Protein AF-A0A2P2GPZ9-F1 (afdb_monomer)

Organism: Streptomyces showdoensis (NCBI:txid68268)

Secondary structure (DSSP, 8-state):
-BHHHHHHHHHHTHHHHHHHHHHHHHHHHHHHHHSPPEEEEEEEEEEE--HHHHSSTTTTT-SSS---HHHHHHHHHHHHHHHSHHHHHHHHHTT--SEEEEEEPTT-SSSEEEEEEEES-HHHHHHHHHHHHHHHHHHHHHHHHHTT--GGG--EEEEEE--PPPEEETHHHHHHHHHHHHHHHHHHHHHHHHHHHHHHHHHHHTTPPPPP-PPPPTT--HHHHHHHSBP-HHHHHHHHHHHHHHS-TTEE-TTTGGGG-HHHHHHHHHHHHHHHHHHTT---PPTT-HHHHHHHHHHHHHHHHHHHHHHHS---HHHHHHHHHHHHHHHHHHHHHHIIIII---HHHHHHHHHHHHHHHHHHHHHHHHHHHHS--HHHH---TT-EE-S------EETTEEPP-TTSSSHHHHHHHHHHHHHHHHHHHS-GGGTTS-HHHHHHHHHHHHHHHHHT--HHHHHHHHHHHHHHGGGS-HHHHHHHHHHHHHHHHHHHHHSTTHHHHHHHHHHHHHTT--HHHHHHHTHHHHHHHHHHHSTTTTT-TT---TTTS---S-HHHHHHHHHHHHHHHHHHHHHHHHHHHHHHHHHH-SSHHHHHHHHHHHHHHHHHHHHTTTS-GGGSHHHHHHHHHHHHHHHHHHHHHHHHHHHHHHT-SPPPP-PPP-------

Nearest PDB structures (foldseek):
  8tsw-assembly1_L  TM=5.662E-01  e=4.180E-03  Caldimonas thermodepolymerans
  8tun-assembly1_F  TM=5.081E-01  e=3.834E-03  Caldimonas thermodepolymerans
  3b8p-assembly5_D  TM=4.909E-01  e=4.489E-02  Salmonella enterica subsp. enterica serovar Typhimurium str. LT2
  3b8p-assembly4_C  TM=4.866E-01  e=7.868E-02  Salmonella enterica subsp. enterica serovar Typhimurium str. LT2
  3b8p-assembly6_E  TM=4.750E-01  e=1.787E-01  Salmonella enterica subsp. enterica serovar Typhimurium str. LT2

Mean predicted aligned error: 11.03 Å

Foldseek 3Di:
DFLVVLVVLCVVVVVLQVVLLVVLLVVLVVLLVPPFWKWKKKWKKAWWWFQVVQCDPPNVSPRVVDQDPVLLVLLVVLQCVCVDPVVVVVLVVVVLDFDKHKDADPPDPGSMIMIMGMDRDQVSRLVSNQVSVVVSQVVQVVVCVVVVPDPRGRTHMDTPGRIDRIDTDCLVSVLVSVVSSVVSNLCSSLVSLLVVLVVVVVCVVVVHDDDDDDDDDPPDDPVVVNRPDDDALLVLLLVLLCQLLVAQLQWAFSNLFSLGRPSLVSLLVLVSSVSSCVSVVNFFFFFQLCVLLVLLVLLLVLQVVLLVVLVVDPADPLLNSQLVSLNSLSSSLSSLLCSQGGRHHDPVSLVVSLVSNLVSLLVLLVQQVVCFVVVHEPNVVDDDPNIDRSDPQDDQDDQVPTGAGDRSFSDLLLNLLSLLLSLLSLVLQLPDPVCVVDDNCVSCSSNCSSVVSLLSNLDPLNVLSNVLLLVLQLVPDDPVVNVVVVVVVVVSVVVCCVVPPCSVVSSVCVVVCLVVVNDPVNVVQVVCVVVLVVQCVVPAAQANHRSSCDCVVHRFNQAQLSNQCRHGHPSSSVSVCVLLVLQLVLLVLQLVLDPDVSSVSVSSSSNSSSVSSVVSNGRGNQCSTSSSVSVNSNSSSSSSNSSSVSVVVSVVVVVVPPDPDPPDPDPPDPDDD

Solvent-accessible surface area (backbone atoms only — not comparable to full-atom values): 34594 Å² total; per-residue (Å²): 90,19,61,49,53,53,54,48,52,48,62,74,30,38,90,44,32,50,57,36,33,50,51,15,49,51,52,20,51,51,42,60,75,66,49,70,57,37,25,39,15,44,28,28,38,32,59,26,47,11,73,59,72,13,39,50,82,94,28,66,51,38,33,80,77,48,68,54,76,67,47,41,56,52,44,53,52,51,38,52,53,65,68,30,73,65,44,50,53,53,39,39,77,72,68,39,76,57,55,69,47,63,43,71,35,85,94,54,95,56,38,34,34,30,41,36,18,40,26,72,48,54,69,58,23,35,51,37,32,44,53,53,56,54,46,54,52,50,49,54,47,52,60,38,57,76,68,65,59,59,81,61,63,44,71,36,74,44,76,77,39,67,64,34,80,50,42,82,47,57,62,65,46,53,37,56,25,48,50,46,29,53,50,25,42,49,49,18,52,53,49,34,38,53,51,50,34,51,52,52,51,56,33,56,77,68,71,49,79,77,82,83,76,81,75,83,68,88,86,64,53,76,68,53,54,60,33,61,41,66,62,48,40,50,56,51,54,48,51,28,47,51,40,35,58,73,36,45,44,29,40,9,34,77,77,46,34,70,46,29,19,67,26,40,53,46,29,43,52,46,36,52,52,48,50,50,21,39,49,66,70,74,50,69,61,43,72,72,19,56,66,50,57,55,50,50,48,52,47,50,50,52,42,51,53,4,45,55,52,30,66,80,43,98,60,54,72,67,34,52,57,28,30,56,34,32,54,53,43,50,49,27,46,51,21,36,29,44,37,34,16,38,43,42,81,48,71,69,53,51,50,52,43,54,54,49,50,41,53,54,51,23,50,40,25,47,45,22,48,50,17,44,76,68,70,46,62,68,43,80,75,66,79,56,91,83,49,38,73,46,48,84,84,74,70,92,53,67,59,88,98,40,53,45,23,26,29,38,40,71,37,41,64,46,36,27,50,46,32,39,44,44,33,38,50,25,49,32,59,47,66,28,69,94,51,64,89,52,60,68,65,74,40,43,45,39,34,50,31,22,57,58,37,28,68,62,36,75,40,72,58,15,51,53,23,48,50,46,43,47,70,57,51,44,79,75,44,58,68,72,60,28,54,52,51,50,52,48,52,54,49,48,54,55,48,44,55,68,78,39,73,61,50,63,58,53,54,51,50,59,50,53,30,52,76,65,71,70,32,71,73,54,49,64,47,59,70,46,48,64,59,46,48,56,50,23,74,75,29,46,56,38,18,58,8,38,55,33,77,39,52,94,82,66,54,82,64,52,15,29,56,60,46,32,26,38,14,24,1,56,55,34,38,51,46,54,48,51,49,36,50,49,25,29,48,30,8,52,47,26,31,72,67,40,88,48,70,55,47,27,38,43,12,47,17,38,23,34,22,28,47,29,50,56,58,43,22,65,64,26,44,47,73,81,36,58,46,41,34,51,50,49,36,32,50,42,11,40,33,27,27,50,34,10,50,52,50,51,53,54,50,52,55,61,71,66,52,81,77,79,74,80,79,72,79,76,91,76,77,89,74,89,133

Radius of gyration: 30.05 Å; Cα contacts (8 Å, |Δi|>4): 989; chains: 1; bounding box: 81×77×113 Å

pLDDT: mean 85.55, std 11.73, range [44.5, 98.44]

Structure (mmCIF, N/CA/C/O backbone):
data_AF-A0A2P2GPZ9-F1
#
_entry.id   AF-A0A2P2GPZ9-F1
#
loop_
_atom_site.group_PDB
_atom_site.id
_atom_site.type_symbol
_atom_site.label_atom_id
_atom_site.label_alt_id
_atom_site.label_comp_id
_atom_site.label_asym_id
_atom_site.label_entity_id
_atom_site.label_seq_id
_atom_site.pdbx_PDB_ins_code
_atom_site.Cartn_x
_atom_site.Cartn_y
_atom_site.Cartn_z
_atom_site.occupancy
_atom_site.B_iso_or_equiv
_atom_site.auth_seq_id
_atom_site.auth_comp_id
_atom_site.auth_asym_id
_atom_site.auth_atom_id
_atom_site.pdbx_PDB_model_num
ATOM 1 N N . MET A 1 1 ? -17.329 17.765 7.368 1.00 79.94 1 MET A N 1
ATOM 2 C CA . MET A 1 1 ? -18.158 18.632 6.492 1.00 79.94 1 MET A CA 1
ATOM 3 C C . MET A 1 1 ? -18.972 17.759 5.554 1.00 79.94 1 MET A C 1
ATOM 5 O O . MET A 1 1 ? -18.563 16.626 5.297 1.00 79.94 1 MET A O 1
ATOM 9 N N . SER A 1 2 ? -20.117 18.244 5.079 1.00 83.81 2 SER A N 1
ATOM 10 C CA . SER A 1 2 ? -20.854 17.603 3.981 1.00 83.81 2 SER A CA 1
ATOM 11 C C . SER A 1 2 ? -20.271 17.994 2.619 1.00 83.81 2 SER A C 1
ATOM 13 O O . SER A 1 2 ? -19.522 18.967 2.509 1.00 83.81 2 SER A O 1
ATOM 15 N N . ILE A 1 3 ? -20.614 17.246 1.569 1.00 82.50 3 ILE A N 1
ATOM 16 C CA . ILE A 1 3 ? -20.153 17.541 0.202 1.00 82.50 3 ILE A CA 1
ATOM 17 C C . ILE A 1 3 ? -20.676 18.913 -0.247 1.00 82.50 3 ILE A C 1
ATOM 19 O O . ILE A 1 3 ? -19.929 19.719 -0.797 1.00 82.50 3 ILE A O 1
ATOM 23 N N . ALA A 1 4 ? -21.939 19.224 0.059 1.00 80.44 4 ALA A N 1
ATOM 24 C CA . ALA A 1 4 ? -22.546 20.513 -0.263 1.00 80.44 4 ALA A CA 1
ATOM 25 C C . ALA A 1 4 ? -21.818 21.698 0.398 1.00 80.44 4 ALA A C 1
ATOM 27 O O . ALA A 1 4 ? -21.742 22.782 -0.177 1.00 80.44 4 ALA A O 1
ATOM 28 N N . GLU A 1 5 ? -21.272 21.507 1.600 1.00 81.81 5 GLU A N 1
ATOM 29 C CA . GLU A 1 5 ? -20.492 22.540 2.285 1.00 81.81 5 GLU A CA 1
ATOM 30 C C . GLU A 1 5 ? -19.135 22.773 1.635 1.00 81.81 5 GLU A C 1
ATOM 32 O O . GLU A 1 5 ? -18.725 23.924 1.519 1.00 81.81 5 GLU A O 1
ATOM 37 N N . ILE A 1 6 ? -18.468 21.709 1.180 1.00 83.88 6 ILE A N 1
ATOM 38 C CA . ILE A 1 6 ? -17.206 21.822 0.441 1.00 83.88 6 ILE A CA 1
ATOM 39 C C . ILE A 1 6 ? -17.428 22.658 -0.819 1.00 83.88 6 ILE A C 1
ATOM 41 O O . ILE A 1 6 ? -16.757 23.671 -1.003 1.00 83.88 6 ILE A O 1
ATOM 45 N N . PHE A 1 7 ? -18.436 22.316 -1.626 1.00 84.94 7 PHE A N 1
ATOM 46 C CA . PHE A 1 7 ? -18.780 23.100 -2.815 1.00 84.94 7 PHE A CA 1
ATOM 47 C C . PHE A 1 7 ? -19.142 24.548 -2.489 1.00 84.94 7 PHE A C 1
ATOM 49 O O . PHE A 1 7 ? -18.764 25.452 -3.228 1.00 84.94 7 PHE A O 1
ATOM 56 N N . ARG A 1 8 ? -19.830 24.799 -1.370 1.00 85.50 8 ARG A N 1
ATOM 57 C CA . ARG A 1 8 ? -20.157 26.163 -0.939 1.00 85.50 8 ARG A CA 1
ATOM 58 C C . ARG A 1 8 ? -18.909 26.976 -0.592 1.00 85.50 8 ARG A C 1
ATOM 60 O O . ARG A 1 8 ? -18.861 28.152 -0.939 1.00 85.50 8 ARG A O 1
ATOM 67 N N . VAL A 1 9 ? -17.921 26.379 0.078 1.00 83.94 9 VAL A N 1
ATOM 68 C CA . VAL A 1 9 ? -16.641 27.049 0.367 1.00 83.94 9 VAL A CA 1
ATOM 69 C C . VAL A 1 9 ? -15.903 27.354 -0.933 1.00 83.94 9 VAL A C 1
ATOM 71 O O . VAL A 1 9 ? -15.498 28.495 -1.138 1.00 83.94 9 VAL A O 1
ATOM 74 N N . LEU A 1 10 ? -15.808 26.378 -1.840 1.00 87.12 10 LEU A N 1
ATOM 75 C CA . LEU A 1 10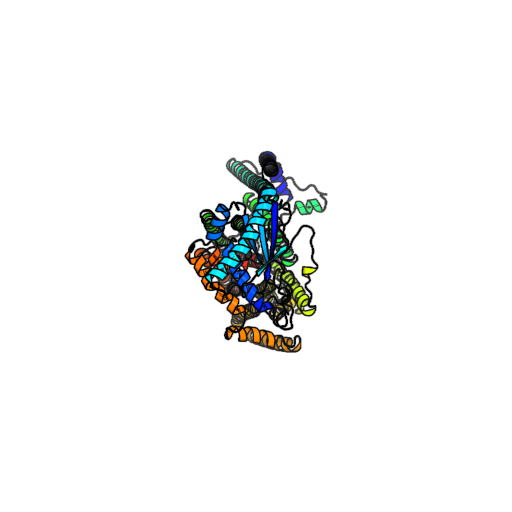 ? -15.159 26.562 -3.141 1.00 87.12 10 LEU A CA 1
ATOM 76 C C . LEU A 1 10 ? -15.842 27.662 -3.972 1.00 87.12 10 LEU A C 1
ATOM 78 O O . LEU A 1 10 ? -15.166 28.544 -4.492 1.00 87.12 10 LEU A O 1
ATOM 82 N N . ALA A 1 11 ? -17.178 27.682 -4.021 1.00 87.56 11 ALA A N 1
ATOM 83 C CA . ALA A 1 11 ? -17.945 28.732 -4.696 1.00 87.56 11 ALA A CA 1
ATOM 84 C C . ALA A 1 11 ? -17.799 30.104 -4.011 1.00 87.56 11 ALA A C 1
ATOM 86 O O . ALA A 1 11 ? -17.713 31.135 -4.674 1.00 87.56 11 ALA A O 1
ATOM 87 N N . GLY A 1 12 ? -17.723 30.136 -2.677 1.00 84.50 12 GLY A N 1
ATOM 88 C CA . GLY A 1 12 ? -17.493 31.362 -1.907 1.00 84.50 12 GLY A CA 1
ATOM 89 C C . GLY A 1 12 ? -16.088 31.948 -2.077 1.00 84.50 12 GLY A C 1
ATOM 90 O O . GLY A 1 12 ? -15.888 33.136 -1.819 1.00 84.50 12 GLY A O 1
ATOM 91 N N . ARG A 1 13 ? -15.126 31.134 -2.525 1.00 90.69 13 ARG A N 1
ATOM 92 C CA . ARG A 1 13 ? -13.726 31.498 -2.793 1.00 90.69 13 ARG A CA 1
ATOM 93 C C . ARG A 1 13 ? -13.371 31.340 -4.275 1.00 90.69 13 ARG A C 1
ATOM 95 O O . ARG A 1 13 ? -12.235 31.014 -4.616 1.00 90.69 13 ARG A O 1
ATOM 102 N N . TRP A 1 14 ? -14.335 31.613 -5.161 1.00 89.38 14 TRP A N 1
ATOM 103 C CA . TRP A 1 14 ? -14.167 31.489 -6.614 1.00 89.38 14 TRP A CA 1
ATOM 104 C C . TRP A 1 14 ? -12.960 32.275 -7.148 1.00 89.38 14 TRP A C 1
ATOM 106 O O . TRP A 1 14 ? -12.280 31.797 -8.046 1.00 89.38 14 TRP A O 1
ATOM 116 N N . TYR A 1 15 ? -12.648 33.427 -6.545 1.00 90.62 15 TYR A N 1
ATOM 117 C CA . TYR A 1 15 ? -11.521 34.292 -6.909 1.00 90.62 15 TYR A CA 1
ATOM 118 C C . TYR A 1 15 ? -10.138 33.660 -6.658 1.00 90.62 15 TYR A C 1
ATOM 120 O O . TYR A 1 15 ? -9.134 34.200 -7.103 1.00 90.62 15 TYR A O 1
ATOM 128 N N . VAL A 1 16 ? -10.068 32.527 -5.952 1.00 90.69 16 VAL A N 1
ATOM 129 C CA . VAL A 1 16 ? -8.852 31.706 -5.805 1.00 90.69 16 VAL A CA 1
ATOM 130 C C . VAL A 1 16 ? -8.989 30.436 -6.633 1.00 90.69 16 VAL A C 1
ATOM 132 O O . VAL A 1 16 ? -8.097 30.106 -7.412 1.00 90.69 16 VAL A O 1
ATOM 135 N N . MET A 1 17 ? -10.126 29.746 -6.501 1.00 90.44 17 MET A N 1
ATOM 136 C CA . MET A 1 17 ? -10.357 28.462 -7.160 1.00 90.44 17 MET A CA 1
ATOM 137 C C . MET A 1 17 ? -10.317 28.572 -8.690 1.00 90.44 17 MET A C 1
ATOM 139 O O . MET A 1 17 ? -9.632 27.786 -9.343 1.00 90.44 17 MET A O 1
ATOM 143 N N . VAL A 1 18 ? -11.035 29.540 -9.271 1.00 90.75 18 VAL A N 1
ATOM 144 C CA . VAL A 1 18 ? -11.176 29.682 -10.728 1.00 90.75 18 VAL A CA 1
ATOM 145 C C . VAL A 1 18 ? -9.866 30.140 -11.379 1.00 90.75 18 VAL A C 1
ATOM 147 O O . VAL A 1 18 ? -9.428 29.445 -12.294 1.00 90.75 18 VAL A O 1
ATOM 150 N N . PRO A 1 19 ? -9.177 31.208 -10.916 1.00 92.50 19 PRO A N 1
ATOM 151 C CA . PRO A 1 19 ? -7.933 31.646 -11.552 1.00 92.50 19 PRO A CA 1
ATOM 152 C C . PRO A 1 19 ? -6.813 30.607 -11.489 1.00 92.50 19 PRO A C 1
ATOM 154 O O . PRO A 1 19 ? -6.163 30.372 -12.501 1.00 92.50 19 PRO A O 1
ATOM 157 N N . LEU A 1 20 ? -6.610 29.934 -10.348 1.00 90.44 20 LEU A N 1
ATOM 158 C CA . LEU A 1 20 ? -5.578 28.894 -10.234 1.00 90.44 20 LEU A CA 1
ATOM 159 C C . LEU A 1 20 ? -5.906 27.662 -11.078 1.00 90.44 20 LEU A C 1
ATOM 161 O O . LEU A 1 20 ? -5.013 27.097 -11.707 1.00 90.44 20 LEU A O 1
ATOM 165 N N . THR A 1 21 ? -7.181 27.265 -11.136 1.00 90.44 21 THR A N 1
ATOM 166 C CA . THR A 1 21 ? -7.606 26.160 -12.006 1.00 90.44 21 THR A CA 1
ATOM 167 C C . THR A 1 21 ? -7.389 26.522 -13.474 1.00 90.44 21 THR A C 1
ATOM 169 O O . THR A 1 21 ? -6.788 25.737 -14.203 1.00 90.44 21 THR A O 1
ATOM 172 N N . LEU A 1 22 ? -7.791 27.721 -13.908 1.00 93.12 22 LEU A N 1
ATOM 173 C CA . LEU A 1 22 ? -7.556 28.197 -15.274 1.00 93.12 22 LEU A CA 1
ATOM 174 C C . LEU A 1 22 ? -6.064 28.277 -15.602 1.00 93.12 22 LEU A C 1
ATOM 176 O O . LEU A 1 22 ? -5.653 27.767 -16.638 1.00 93.12 22 LEU A O 1
ATOM 180 N N . LEU A 1 23 ? -5.246 28.834 -14.708 1.00 93.12 23 LEU A N 1
ATOM 181 C CA . LEU A 1 23 ? -3.795 28.898 -14.881 1.00 93.12 23 LEU A CA 1
ATOM 182 C C . LEU A 1 23 ? -3.183 27.499 -15.005 1.00 93.12 23 LEU A C 1
ATOM 184 O O . LEU A 1 23 ? -2.330 27.281 -15.857 1.00 93.12 23 LEU A O 1
ATOM 188 N N . SER A 1 24 ? -3.662 26.530 -14.221 1.00 90.62 24 SER A N 1
ATOM 189 C CA . SER A 1 24 ? -3.206 25.140 -14.315 1.00 90.62 24 SER A CA 1
ATOM 190 C C . SER A 1 24 ? -3.613 24.457 -15.622 1.00 90.62 24 SER A C 1
ATOM 192 O O . SER A 1 24 ? -2.818 23.716 -16.193 1.00 90.62 24 SER A O 1
ATOM 194 N N . LEU A 1 25 ? -4.818 24.738 -16.131 1.00 91.38 25 LEU A N 1
ATOM 195 C CA . LEU A 1 25 ? -5.294 24.222 -17.415 1.00 91.38 25 LEU A CA 1
ATOM 196 C C . LEU A 1 25 ? -4.535 24.855 -18.584 1.00 91.38 25 LEU A C 1
ATOM 198 O O . LEU A 1 25 ? -4.160 24.141 -19.510 1.00 91.38 25 LEU A O 1
ATOM 202 N N . LEU A 1 26 ? -4.255 26.160 -18.523 1.00 93.31 26 LEU A N 1
ATOM 203 C CA . LEU A 1 26 ? -3.437 26.865 -19.511 1.00 93.31 26 LEU A CA 1
ATOM 204 C C . LEU A 1 26 ? -1.993 26.356 -19.501 1.00 93.31 26 LEU A C 1
ATOM 206 O O . LEU A 1 26 ? -1.458 26.044 -20.560 1.00 93.31 26 LEU A O 1
ATOM 210 N N . ALA A 1 27 ? -1.387 26.194 -18.322 1.00 89.75 27 ALA A N 1
ATOM 211 C CA . ALA A 1 27 ? -0.055 25.609 -18.181 1.00 89.75 27 ALA A CA 1
ATOM 212 C C . ALA A 1 27 ? -0.015 24.160 -18.694 1.00 89.75 27 ALA A C 1
ATOM 214 O O . ALA A 1 27 ? 0.921 23.777 -19.391 1.00 89.75 27 ALA A O 1
ATOM 215 N N . GLY A 1 28 ? -1.052 23.365 -18.408 1.00 87.56 28 GLY A N 1
ATOM 216 C CA . GLY A 1 28 ? -1.212 22.015 -18.945 1.00 87.56 28 GLY A CA 1
ATOM 217 C C . GLY A 1 28 ? -1.354 21.995 -20.470 1.00 87.56 28 GLY A C 1
ATOM 218 O O . GLY A 1 28 ? -0.710 21.183 -21.130 1.00 87.56 28 GLY A O 1
ATOM 219 N N . GLY A 1 29 ? -2.143 22.910 -21.040 1.00 88.75 29 GLY A N 1
ATOM 220 C CA . GLY A 1 29 ? -2.286 23.083 -22.487 1.00 88.75 29 GLY A CA 1
ATOM 221 C C . GLY A 1 29 ? -0.975 23.495 -23.157 1.00 88.75 29 GLY A C 1
ATOM 222 O O . GLY A 1 29 ? -0.582 22.896 -24.154 1.00 88.75 29 GLY A O 1
ATOM 223 N N . TYR A 1 30 ? -0.249 24.438 -22.555 1.00 90.81 30 TYR A N 1
ATOM 224 C CA . TYR A 1 30 ? 1.081 24.852 -22.999 1.00 90.81 30 TYR A CA 1
ATOM 225 C C . TYR A 1 30 ? 2.089 23.695 -22.947 1.00 90.81 30 TYR A C 1
ATOM 227 O O . TYR A 1 30 ? 2.829 23.468 -23.903 1.00 90.81 30 TYR A O 1
ATOM 235 N N . LEU A 1 31 ? 2.092 22.901 -21.872 1.00 87.00 31 LEU A N 1
ATOM 236 C CA . LEU A 1 31 ? 2.914 21.689 -21.769 1.00 87.00 31 LEU A CA 1
ATOM 237 C C . LEU A 1 31 ? 2.534 20.643 -22.814 1.00 87.00 31 LEU A C 1
ATOM 239 O O . LEU A 1 31 ? 3.406 19.972 -23.352 1.00 87.00 31 LEU A O 1
ATOM 243 N N . TYR A 1 32 ? 1.251 20.502 -23.139 1.00 86.31 32 TYR A N 1
ATOM 244 C CA . TYR A 1 32 ? 0.811 19.558 -24.162 1.00 86.31 32 TYR A CA 1
ATOM 245 C C . TYR A 1 32 ? 1.361 19.905 -25.552 1.00 86.31 32 TYR A C 1
ATOM 247 O O . TYR A 1 32 ? 1.684 18.997 -26.320 1.00 86.31 32 TYR A O 1
ATOM 255 N N . THR A 1 33 ? 1.492 21.198 -25.861 1.00 86.31 33 THR A N 1
ATOM 256 C CA . THR A 1 33 ? 2.049 21.675 -27.134 1.00 86.31 33 THR A CA 1
ATOM 257 C C . THR A 1 33 ? 3.574 21.739 -27.147 1.00 86.31 33 THR A C 1
ATOM 259 O O . THR A 1 33 ? 4.162 21.633 -28.216 1.00 86.31 33 THR A O 1
ATOM 262 N N . THR A 1 34 ? 4.220 21.912 -25.990 1.00 84.62 34 THR A N 1
ATOM 263 C CA . THR A 1 34 ? 5.682 22.094 -25.896 1.00 84.62 34 THR A CA 1
ATOM 264 C C . THR A 1 34 ? 6.450 20.828 -25.547 1.00 84.62 34 THR A C 1
ATOM 266 O O . THR A 1 34 ? 7.608 20.712 -25.931 1.00 84.62 34 THR A O 1
ATOM 269 N N . VAL A 1 35 ? 5.843 19.869 -24.839 1.00 81.50 35 VAL A N 1
ATOM 270 C CA . VAL A 1 35 ? 6.500 18.599 -24.510 1.00 81.50 35 VAL A CA 1
ATOM 271 C C . VAL A 1 35 ? 6.474 17.692 -25.745 1.00 81.50 35 VAL A C 1
ATOM 273 O O . VAL A 1 35 ? 5.384 17.277 -26.167 1.00 81.50 35 VAL A O 1
ATOM 276 N N . PRO A 1 36 ? 7.644 17.347 -26.309 1.00 80.44 36 PRO A N 1
ATOM 277 C CA . PRO A 1 36 ? 7.732 16.501 -27.489 1.00 80.44 36 PRO A CA 1
ATOM 278 C C . PRO A 1 36 ? 7.218 15.088 -27.200 1.00 80.44 36 PRO A C 1
ATOM 280 O O . PRO A 1 36 ? 7.180 14.601 -26.065 1.00 80.44 36 PRO A O 1
ATOM 283 N N . VAL A 1 37 ? 6.762 14.428 -28.259 1.00 83.19 37 VAL A N 1
ATOM 284 C CA . VAL A 1 37 ? 6.280 13.050 -28.196 1.00 83.19 37 VAL A CA 1
ATOM 285 C C . VAL A 1 37 ? 7.481 12.120 -28.245 1.00 83.19 37 VAL A C 1
ATOM 287 O O . VAL A 1 37 ? 8.241 12.154 -29.203 1.00 83.19 37 VAL A O 1
ATOM 290 N N . THR A 1 38 ? 7.623 11.260 -27.241 1.00 85.31 38 THR A N 1
ATOM 291 C CA . THR A 1 38 ? 8.641 10.208 -27.260 1.00 85.31 38 THR A CA 1
ATOM 292 C C . THR A 1 38 ? 8.246 9.125 -28.264 1.00 85.31 38 THR A C 1
ATOM 294 O O . THR A 1 38 ? 7.095 8.675 -28.283 1.00 85.31 38 THR A O 1
ATOM 297 N N . TYR A 1 39 ? 9.198 8.685 -29.074 1.00 88.19 39 TYR A N 1
ATOM 298 C CA . TYR A 1 39 ? 9.087 7.547 -29.975 1.00 88.19 39 TYR A CA 1
ATOM 299 C C . TYR A 1 39 ? 9.922 6.390 -29.452 1.00 88.19 39 TYR A C 1
ATOM 301 O O . TYR A 1 39 ? 10.985 6.593 -28.875 1.00 88.19 39 TYR A O 1
ATOM 309 N N . GLU A 1 40 ? 9.426 5.176 -29.651 1.00 88.44 40 GLU A N 1
ATOM 310 C CA . GLU A 1 40 ? 10.090 3.952 -29.225 1.00 88.44 40 GLU A CA 1
ATOM 311 C C . GLU A 1 40 ? 10.259 3.009 -30.409 1.00 88.44 40 GLU A C 1
ATOM 313 O O . GLU A 1 40 ? 9.292 2.719 -31.114 1.00 88.44 40 GLU A O 1
ATOM 318 N N . SER A 1 41 ? 11.478 2.517 -30.601 1.00 91.81 41 SER A N 1
ATOM 319 C CA . SER A 1 41 ? 11.812 1.476 -31.571 1.00 91.81 41 SER A CA 1
ATOM 320 C C . SER A 1 41 ? 12.388 0.272 -30.835 1.00 91.81 41 SER A C 1
ATOM 322 O O . SER A 1 41 ? 13.127 0.421 -29.860 1.00 91.81 41 SER A O 1
ATOM 324 N N . GLN A 1 42 ? 12.025 -0.925 -31.292 1.00 91.31 42 GLN A N 1
ATOM 325 C CA . GLN A 1 42 ? 12.440 -2.189 -30.694 1.00 91.31 42 GLN A CA 1
ATOM 326 C C . GLN A 1 42 ? 13.051 -3.116 -31.743 1.00 91.31 42 GLN A C 1
ATOM 328 O O . GLN A 1 42 ? 12.686 -3.083 -32.918 1.00 91.31 42 GLN A O 1
ATOM 333 N N . SER A 1 43 ? 13.966 -3.970 -31.303 1.00 92.12 43 SER A N 1
ATOM 334 C CA . SER A 1 43 ? 14.533 -5.076 -32.075 1.00 92.12 43 SER A CA 1
ATOM 335 C C . SER A 1 43 ? 14.711 -6.293 -31.172 1.00 92.12 43 SER A C 1
ATOM 337 O O . SER A 1 43 ? 14.804 -6.151 -29.950 1.00 92.12 43 SER A O 1
ATOM 339 N N . GLN A 1 44 ? 14.749 -7.489 -31.757 1.00 90.31 44 GLN A N 1
ATOM 340 C CA . GLN A 1 44 ? 14.962 -8.723 -31.005 1.00 90.31 44 GLN A CA 1
ATOM 341 C C . GLN A 1 44 ? 16.106 -9.546 -31.576 1.00 90.31 44 GLN A C 1
ATOM 343 O O . GLN A 1 44 ? 16.196 -9.779 -32.788 1.00 90.31 44 GLN A O 1
ATOM 348 N N . LEU A 1 45 ? 16.944 -10.035 -30.671 1.00 90.38 45 LEU A N 1
ATOM 349 C CA . LEU A 1 45 ? 18.132 -10.817 -30.963 1.00 90.38 45 LEU A CA 1
ATOM 350 C C . LEU A 1 45 ? 18.062 -12.139 -30.198 1.00 90.38 45 LEU A C 1
ATOM 352 O O . LEU A 1 45 ? 17.932 -12.145 -28.981 1.00 90.38 45 LEU A O 1
ATOM 356 N N . ALA A 1 46 ? 18.139 -13.260 -30.905 1.00 88.75 46 ALA A N 1
ATOM 357 C CA . ALA A 1 46 ? 18.243 -14.584 -30.307 1.00 88.75 46 ALA A CA 1
ATOM 358 C C . ALA A 1 46 ? 19.704 -15.021 -30.245 1.00 88.75 46 ALA A C 1
ATOM 360 O O . ALA A 1 46 ? 20.449 -14.848 -31.216 1.00 88.75 46 ALA A O 1
ATOM 361 N N . LEU A 1 47 ? 20.096 -15.632 -29.130 1.00 88.25 47 LEU A N 1
ATOM 362 C CA . LEU A 1 47 ? 21.354 -16.361 -29.051 1.00 88.25 47 LEU A CA 1
ATOM 363 C C . LEU A 1 47 ? 21.163 -17.791 -29.541 1.00 88.25 47 LEU A C 1
ATOM 365 O O . LEU A 1 47 ? 20.232 -18.494 -29.157 1.00 88.25 47 LEU A O 1
ATOM 369 N N . LEU A 1 48 ? 22.077 -18.211 -30.400 1.00 87.62 48 LEU A N 1
ATOM 370 C CA . LEU A 1 48 ? 22.075 -19.485 -31.084 1.00 87.62 48 LEU A CA 1
ATOM 371 C C . LEU A 1 48 ? 23.316 -20.276 -30.708 1.00 87.62 48 LEU A C 1
ATOM 373 O O . LEU A 1 48 ? 24.419 -19.733 -30.599 1.00 87.62 48 LEU A O 1
ATOM 377 N N . ASN A 1 49 ? 23.151 -21.591 -30.615 1.00 84.94 49 ASN A N 1
ATOM 378 C CA . ASN A 1 49 ? 24.278 -22.479 -30.402 1.00 84.94 49 ASN A CA 1
ATOM 379 C C . ASN A 1 49 ? 25.305 -22.392 -31.542 1.00 84.94 49 ASN A C 1
ATOM 381 O O . ASN A 1 49 ? 24.997 -22.109 -32.715 1.00 84.94 49 ASN A O 1
ATOM 385 N N . SER A 1 50 ? 26.555 -22.660 -31.176 1.00 85.75 50 SER A N 1
ATOM 386 C CA . SER A 1 50 ? 27.663 -22.702 -32.120 1.00 85.75 50 SER A CA 1
ATOM 387 C C . SER A 1 50 ? 27.464 -23.789 -33.167 1.00 85.75 50 SER A C 1
ATOM 389 O O . SER A 1 50 ? 26.741 -24.767 -32.963 1.00 85.75 50 SER A O 1
ATOM 391 N N . SER A 1 51 ? 28.108 -23.626 -34.320 1.00 80.38 51 SER A N 1
ATOM 392 C CA . SER A 1 51 ? 27.977 -24.582 -35.421 1.00 80.38 51 SER A CA 1
ATOM 393 C C . SER A 1 51 ? 28.491 -25.976 -35.045 1.00 80.38 51 SER A C 1
ATOM 395 O O . SER A 1 51 ? 27.966 -26.961 -35.555 1.00 80.38 51 SER A O 1
ATOM 397 N N . LYS A 1 52 ? 29.471 -26.092 -34.137 1.00 82.12 52 LYS A N 1
ATOM 398 C CA . LYS A 1 52 ? 29.949 -27.390 -33.635 1.00 82.12 52 LYS A CA 1
ATOM 399 C C . LYS A 1 52 ? 29.020 -28.012 -32.592 1.00 82.12 52 LYS A C 1
ATOM 401 O O . LYS A 1 52 ? 28.805 -29.217 -32.650 1.00 82.12 52 LYS A O 1
ATOM 406 N N . VAL A 1 53 ? 28.443 -27.214 -31.691 1.00 81.38 53 VAL A N 1
ATOM 407 C CA . VAL A 1 53 ? 27.521 -27.712 -30.648 1.00 81.38 53 VAL A CA 1
ATOM 408 C C . VAL A 1 53 ? 26.160 -28.096 -31.231 1.00 81.38 53 VAL A C 1
ATOM 410 O O . VAL A 1 53 ? 25.556 -29.057 -30.774 1.00 81.38 53 VAL A O 1
ATOM 413 N N . ALA A 1 54 ? 25.700 -27.398 -32.273 1.00 78.94 54 ALA A N 1
ATOM 414 C CA . ALA A 1 54 ? 24.427 -27.692 -32.927 1.00 78.94 54 ALA A CA 1
ATOM 415 C C . ALA A 1 54 ? 24.474 -28.920 -33.855 1.00 78.94 54 ALA A C 1
ATOM 417 O O . ALA A 1 54 ? 23.429 -29.491 -34.139 1.00 78.94 54 ALA A O 1
ATOM 418 N N . LYS A 1 55 ? 25.645 -29.333 -34.362 1.00 81.62 55 LYS A N 1
ATOM 419 C CA . LYS A 1 55 ? 25.790 -30.464 -35.304 1.00 81.62 55 LYS A CA 1
ATOM 420 C C . LYS A 1 55 ? 25.268 -31.825 -34.805 1.00 81.62 55 LYS A C 1
ATOM 422 O O . LYS A 1 55 ? 24.572 -32.473 -35.585 1.00 81.62 55 LYS A O 1
ATOM 427 N N . PRO A 1 56 ? 25.592 -32.299 -33.589 1.00 76.81 56 PRO A N 1
ATOM 428 C CA . PRO A 1 56 ? 25.099 -33.590 -33.109 1.00 76.81 56 PRO A CA 1
ATOM 429 C C . PRO A 1 56 ? 23.578 -33.592 -32.856 1.00 76.81 56 PRO A C 1
ATOM 431 O O . PRO A 1 56 ? 22.933 -32.544 -32.765 1.00 76.81 56 PRO A O 1
ATOM 434 N N . ALA A 1 57 ? 22.995 -34.791 -32.763 1.00 69.06 57 ALA A N 1
ATOM 435 C CA . ALA A 1 57 ? 21.605 -34.981 -32.346 1.00 69.06 57 ALA A CA 1
ATOM 436 C C . ALA A 1 57 ? 21.393 -34.441 -30.912 1.00 69.06 57 ALA A C 1
ATOM 438 O O . ALA A 1 57 ? 22.304 -34.564 -30.089 1.00 69.06 57 ALA A O 1
ATOM 439 N N . PRO A 1 58 ? 20.225 -33.854 -30.588 1.00 68.12 58 PRO A N 1
ATOM 440 C CA . PRO A 1 58 ? 18.990 -33.823 -31.383 1.00 68.12 58 PRO A CA 1
ATOM 441 C C . PRO A 1 58 ? 18.870 -32.638 -32.356 1.00 68.12 58 PRO A C 1
ATOM 443 O O . PRO A 1 58 ? 17.905 -32.570 -33.109 1.00 68.12 58 PRO A O 1
ATOM 446 N N . SER A 1 59 ? 19.817 -31.697 -32.360 1.00 71.31 59 SER A N 1
ATOM 447 C CA . SER A 1 59 ? 19.752 -30.500 -33.207 1.00 71.31 59 SER A CA 1
ATOM 448 C C . SER A 1 59 ? 20.086 -30.754 -34.678 1.00 71.31 59 SER A C 1
ATOM 450 O O . SER A 1 59 ? 19.602 -30.007 -35.520 1.00 71.31 59 SER A O 1
ATOM 452 N N . TYR A 1 60 ? 20.893 -31.769 -35.018 1.00 79.88 60 TYR A N 1
ATOM 453 C CA . TYR A 1 60 ? 21.271 -32.105 -36.409 1.00 79.88 60 TYR A CA 1
ATOM 45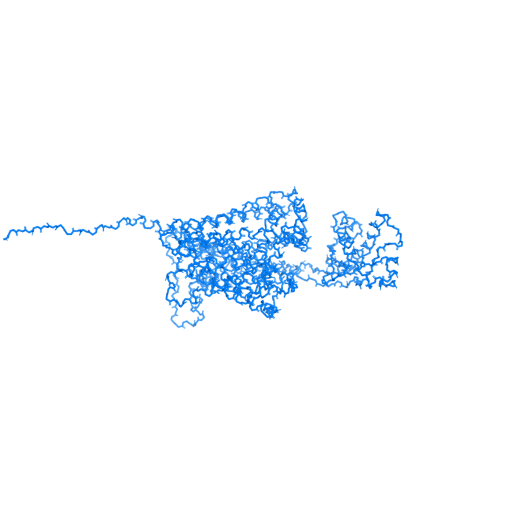4 C C . TYR A 1 60 ? 21.750 -30.899 -37.245 1.00 79.88 60 TYR A C 1
ATOM 456 O O . TYR A 1 60 ? 21.457 -30.760 -38.430 1.00 79.88 60 TYR A O 1
ATOM 464 N N . GLY A 1 61 ? 22.466 -29.975 -36.615 1.00 74.12 61 GLY A N 1
ATOM 465 C CA . GLY A 1 61 ? 22.941 -28.730 -37.212 1.00 74.12 61 GLY A CA 1
ATOM 466 C C . GLY A 1 61 ? 21.940 -27.573 -37.191 1.00 74.12 61 GLY A C 1
ATOM 467 O O . GLY A 1 61 ? 22.349 -26.462 -37.523 1.00 74.12 61 GLY A O 1
ATOM 468 N N . ASN A 1 62 ? 20.686 -27.775 -36.769 1.00 78.44 62 ASN A N 1
ATOM 469 C CA . ASN A 1 62 ? 19.691 -26.716 -36.593 1.00 78.44 62 ASN A CA 1
ATOM 470 C C . ASN A 1 62 ? 19.942 -25.950 -35.279 1.00 78.44 62 ASN A C 1
ATOM 472 O O . ASN A 1 62 ? 19.654 -26.461 -34.194 1.00 78.44 62 ASN A O 1
ATOM 476 N N . PRO A 1 63 ? 20.430 -24.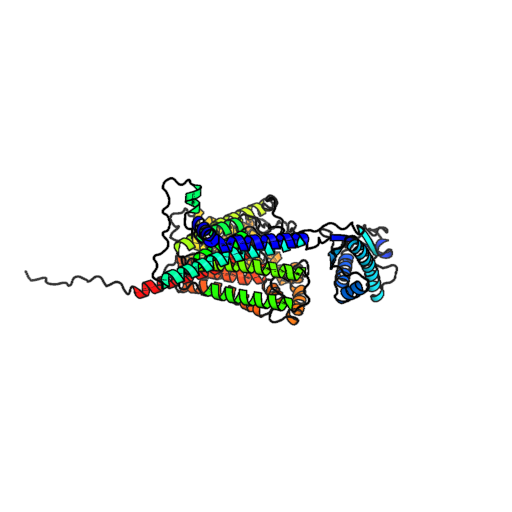702 -35.348 1.00 72.56 63 PRO A N 1
ATOM 477 C CA . PRO A 1 63 ? 20.781 -23.949 -34.154 1.00 72.56 63 PRO A CA 1
ATOM 478 C C . PRO A 1 63 ? 19.576 -23.347 -33.421 1.00 72.56 63 PRO A C 1
ATOM 480 O O . PRO A 1 63 ? 19.751 -22.857 -32.309 1.00 72.56 63 PRO A O 1
ATOM 483 N N . LEU A 1 64 ? 18.383 -23.377 -34.026 1.00 73.62 64 LEU A N 1
ATOM 484 C CA . LEU A 1 64 ? 17.126 -22.934 -33.415 1.00 73.62 64 LEU A CA 1
ATOM 485 C C . LEU A 1 64 ? 16.433 -24.062 -32.640 1.00 73.62 64 LEU A C 1
ATOM 487 O O . LEU A 1 64 ? 15.732 -23.793 -31.672 1.00 73.62 64 LEU A O 1
ATOM 491 N N . ALA A 1 65 ? 16.633 -25.321 -33.048 1.00 65.75 65 ALA A N 1
ATOM 492 C CA . ALA A 1 65 ? 15.961 -26.482 -32.455 1.00 65.75 65 ALA A CA 1
ATOM 493 C C . ALA A 1 65 ? 16.476 -26.852 -31.055 1.00 65.75 65 ALA A C 1
ATOM 495 O O . ALA A 1 65 ? 15.820 -27.602 -30.338 1.00 65.75 65 ALA A O 1
ATOM 496 N N . TYR A 1 66 ? 17.648 -26.346 -30.664 1.00 63.94 66 TYR A N 1
ATOM 497 C CA . TYR A 1 66 ? 18.267 -26.647 -29.379 1.00 63.94 66 TYR A CA 1
ATOM 498 C C . TYR A 1 66 ? 18.798 -25.363 -28.749 1.00 63.94 66 TYR A C 1
ATOM 500 O O . TYR A 1 66 ? 19.973 -25.034 -28.893 1.00 63.94 66 TYR A O 1
ATOM 508 N N . ALA A 1 67 ? 17.925 -24.611 -28.078 1.00 62.81 67 ALA A N 1
ATOM 509 C CA . ALA A 1 67 ? 18.308 -23.472 -27.251 1.00 62.81 67 ALA A CA 1
ATOM 510 C C . ALA A 1 67 ? 18.442 -23.946 -25.792 1.00 62.81 67 ALA A C 1
ATOM 512 O O . ALA A 1 67 ? 17.453 -24.095 -25.081 1.00 62.81 67 ALA A O 1
ATOM 513 N N . SER A 1 68 ? 19.662 -24.275 -25.362 1.00 58.38 68 SER A N 1
ATOM 514 C CA . SER A 1 68 ? 19.926 -24.833 -24.029 1.00 58.38 68 SER A CA 1
ATOM 515 C C . SER A 1 68 ? 19.911 -23.761 -22.933 1.00 58.38 68 SER A C 1
ATOM 517 O O . SER A 1 68 ? 20.229 -22.600 -23.184 1.00 58.38 68 SER A O 1
ATOM 519 N N . GLY A 1 69 ? 19.641 -24.156 -21.680 1.00 60.81 69 GLY A N 1
ATOM 520 C CA . GLY A 1 69 ? 19.655 -23.247 -20.520 1.00 60.81 69 GLY A CA 1
ATOM 521 C C . GLY A 1 69 ? 20.991 -22.520 -20.289 1.00 60.81 69 GLY A C 1
ATOM 522 O O . GLY A 1 69 ? 21.015 -21.442 -19.704 1.00 60.81 69 GLY A O 1
ATOM 523 N N . SER A 1 70 ? 22.101 -23.045 -20.819 1.00 68.94 70 SER A N 1
ATOM 524 C CA . SER A 1 70 ? 23.400 -22.359 -20.824 1.00 68.94 70 SER A CA 1
ATOM 525 C C . SER A 1 70 ? 23.393 -21.048 -21.623 1.00 68.94 70 SER A C 1
ATOM 527 O O . SER A 1 70 ? 24.053 -20.095 -21.215 1.00 68.94 70 SER A O 1
ATOM 529 N N . LEU A 1 71 ? 22.609 -20.955 -22.706 1.00 77.19 71 LEU A N 1
ATOM 530 C CA . LEU A 1 71 ? 22.483 -19.732 -23.507 1.00 77.19 71 LEU A CA 1
ATOM 531 C C . LEU A 1 71 ? 21.719 -18.630 -22.770 1.00 77.19 71 LEU A C 1
ATOM 533 O O . LEU A 1 71 ? 21.952 -17.455 -23.036 1.00 77.19 71 LEU A O 1
ATOM 537 N N . ILE A 1 72 ? 20.841 -18.988 -21.827 1.00 73.56 72 ILE A N 1
ATOM 538 C CA . ILE A 1 72 ? 20.165 -18.016 -20.956 1.00 73.56 72 ILE A CA 1
ATOM 539 C C . ILE A 1 72 ? 21.195 -17.345 -20.042 1.00 73.56 72 ILE A C 1
ATOM 541 O O . ILE A 1 72 ? 21.173 -16.128 -19.880 1.00 73.56 72 ILE A O 1
ATOM 545 N N . GLY A 1 73 ? 22.150 -18.118 -19.512 1.00 74.31 73 GLY A N 1
ATOM 546 C CA . GLY A 1 73 ? 23.281 -17.575 -18.757 1.00 74.31 73 GLY A CA 1
ATOM 547 C C . GLY A 1 73 ? 24.142 -16.630 -19.600 1.00 74.31 73 GLY A C 1
ATOM 548 O O . GLY A 1 73 ? 24.451 -15.526 -19.160 1.00 74.31 73 GLY A O 1
ATOM 549 N N . THR A 1 74 ? 24.473 -17.012 -20.838 1.00 82.25 74 THR A N 1
ATOM 550 C CA . THR A 1 74 ? 25.210 -16.137 -21.769 1.00 82.25 74 THR A CA 1
ATOM 551 C C . THR A 1 74 ? 24.430 -14.864 -22.109 1.00 82.25 74 THR A C 1
ATOM 553 O O . THR A 1 74 ? 25.017 -13.785 -22.158 1.00 82.25 74 THR A O 1
ATOM 556 N N . ALA A 1 75 ? 23.113 -14.965 -22.303 1.00 81.62 75 ALA A N 1
ATOM 557 C CA . ALA A 1 75 ? 22.248 -13.813 -22.531 1.00 81.62 75 ALA A CA 1
ATOM 558 C C . ALA A 1 75 ? 22.232 -12.867 -21.323 1.00 81.62 75 ALA A C 1
ATOM 560 O O . ALA A 1 75 ? 22.366 -11.665 -21.522 1.00 81.62 75 ALA A O 1
ATOM 561 N N . ASP A 1 76 ? 22.156 -13.378 -20.087 1.00 78.12 76 ASP A N 1
ATOM 562 C CA . ASP A 1 76 ? 22.225 -12.543 -18.875 1.00 78.12 76 ASP A CA 1
ATOM 563 C C . ASP A 1 76 ? 23.566 -11.800 -18.777 1.00 78.12 76 ASP A C 1
ATOM 565 O O . ASP A 1 76 ? 23.590 -10.602 -18.492 1.00 78.12 76 ASP A O 1
ATOM 569 N N . VAL A 1 77 ? 24.685 -12.470 -19.083 1.00 84.69 77 VAL A N 1
ATOM 570 C CA . VAL A 1 77 ? 26.011 -11.826 -19.124 1.00 84.69 77 VAL A CA 1
ATOM 571 C C . VAL A 1 77 ? 26.050 -10.717 -20.178 1.00 84.69 77 VAL A C 1
ATOM 573 O O . VAL A 1 77 ? 26.478 -9.604 -19.871 1.00 84.69 77 VAL A O 1
ATOM 576 N N . LEU A 1 78 ? 25.553 -10.979 -21.391 1.00 88.81 78 LEU A N 1
ATOM 577 C CA . LEU A 1 78 ? 25.505 -9.985 -22.465 1.00 88.81 78 LEU A CA 1
ATOM 578 C C . LEU A 1 78 ? 24.609 -8.791 -22.104 1.00 88.81 78 LEU A C 1
ATOM 580 O O . LEU A 1 78 ? 25.004 -7.646 -22.314 1.00 88.81 78 LEU A O 1
ATOM 584 N N . ILE A 1 79 ? 23.431 -9.034 -21.523 1.00 82.06 79 ILE A N 1
ATOM 585 C CA . ILE A 1 79 ? 22.525 -7.977 -21.047 1.00 82.06 79 ILE A CA 1
ATOM 586 C C . ILE A 1 79 ? 23.248 -7.098 -20.024 1.00 82.06 79 ILE A C 1
ATOM 588 O O . ILE A 1 79 ? 23.245 -5.875 -20.159 1.00 82.06 79 ILE A O 1
ATOM 592 N N . ARG A 1 80 ? 23.913 -7.697 -19.029 1.00 80.12 80 ARG A N 1
ATOM 593 C CA . ARG A 1 80 ? 24.655 -6.950 -17.998 1.00 80.12 80 ARG A CA 1
ATOM 594 C C . ARG A 1 80 ? 25.803 -6.138 -18.582 1.00 80.12 80 ARG A C 1
ATOM 596 O O . ARG A 1 80 ? 25.979 -4.989 -18.181 1.00 80.12 80 ARG A O 1
ATOM 603 N N . ALA A 1 81 ? 26.546 -6.703 -19.532 1.00 86.69 81 ALA A N 1
ATOM 604 C CA . ALA A 1 81 ? 27.606 -5.986 -20.233 1.00 86.69 81 ALA A CA 1
ATOM 605 C C . ALA A 1 81 ? 27.035 -4.754 -20.954 1.00 86.69 81 ALA A C 1
ATOM 607 O O . ALA A 1 81 ? 27.503 -3.637 -20.736 1.00 86.69 81 ALA A O 1
ATOM 608 N N . LEU A 1 82 ? 25.942 -4.929 -21.703 1.00 87.56 82 LEU A N 1
ATOM 609 C CA . LEU A 1 82 ? 25.272 -3.851 -22.437 1.00 87.56 82 LEU A CA 1
ATOM 610 C C . LEU A 1 82 ? 24.632 -2.788 -21.533 1.00 87.56 82 LEU A C 1
ATOM 612 O O . LEU A 1 82 ? 24.519 -1.631 -21.933 1.00 87.56 82 LEU A O 1
ATOM 616 N N . GLN A 1 83 ? 24.222 -3.150 -20.318 1.00 84.81 83 GLN A N 1
ATOM 617 C CA . GLN A 1 83 ? 23.657 -2.227 -19.327 1.00 84.81 83 GLN A CA 1
ATOM 618 C C . GLN A 1 83 ? 24.716 -1.516 -18.465 1.00 84.81 83 GLN A C 1
ATOM 620 O O . GLN A 1 83 ? 24.356 -0.657 -17.652 1.00 84.81 83 GLN A O 1
ATOM 625 N N . SER A 1 84 ? 25.997 -1.870 -18.600 1.00 83.00 84 SER A N 1
ATOM 626 C CA . SER A 1 84 ? 27.075 -1.289 -17.798 1.00 83.00 84 SER A CA 1
ATOM 627 C C . SER A 1 84 ? 27.255 0.210 -18.074 1.00 83.00 84 SER A C 1
ATOM 629 O O . SER A 1 84 ? 27.075 0.688 -19.195 1.00 83.00 84 SER A O 1
ATOM 631 N N . ALA A 1 85 ? 27.650 0.967 -17.043 1.00 80.25 85 ALA A N 1
ATOM 632 C CA . ALA A 1 85 ? 27.892 2.408 -17.170 1.00 80.25 85 ALA A CA 1
ATOM 633 C C . ALA A 1 85 ? 29.030 2.728 -18.157 1.00 80.25 85 ALA A C 1
ATOM 635 O O . ALA A 1 85 ? 29.006 3.761 -18.821 1.00 80.25 85 ALA A O 1
ATOM 636 N N . GLU A 1 86 ? 30.013 1.835 -18.265 1.00 83.44 86 GLU A N 1
ATOM 637 C CA . GLU A 1 86 ? 31.108 1.942 -19.226 1.00 83.44 86 GLU A CA 1
ATOM 638 C C . GLU A 1 86 ? 30.611 1.782 -20.664 1.00 83.44 86 GLU A C 1
ATOM 640 O O . GLU A 1 86 ? 30.862 2.648 -21.503 1.00 83.44 86 GLU A O 1
ATOM 645 N N . THR A 1 87 ? 29.817 0.742 -20.932 1.00 86.31 87 THR A N 1
ATOM 646 C CA . THR A 1 87 ? 29.209 0.547 -22.252 1.00 86.31 87 THR A CA 1
ATOM 647 C C . THR A 1 87 ? 28.290 1.705 -22.621 1.00 86.31 87 THR A C 1
ATOM 649 O O . THR A 1 87 ? 28.334 2.172 -23.755 1.00 86.31 87 THR A O 1
ATOM 652 N N . ALA A 1 88 ? 27.519 2.234 -21.670 1.00 82.94 88 ALA A N 1
ATOM 653 C CA . ALA A 1 88 ? 26.688 3.408 -21.916 1.00 82.94 88 ALA A CA 1
ATOM 654 C C . ALA A 1 88 ? 27.519 4.620 -22.389 1.00 82.94 88 ALA A C 1
ATOM 656 O O . ALA A 1 88 ? 27.123 5.297 -23.336 1.00 82.94 88 ALA A O 1
ATOM 657 N N . ARG A 1 89 ? 28.701 4.865 -21.799 1.00 83.88 89 ARG A N 1
ATOM 658 C CA . ARG A 1 89 ? 29.622 5.932 -22.245 1.00 83.88 89 ARG A CA 1
ATOM 659 C C . ARG A 1 89 ? 30.209 5.655 -23.631 1.00 83.88 89 ARG A C 1
ATOM 661 O O . ARG A 1 89 ? 30.293 6.566 -24.451 1.00 83.88 89 ARG A O 1
ATOM 668 N N . LEU A 1 90 ? 30.594 4.410 -23.910 1.00 86.81 90 LEU A N 1
ATOM 669 C CA . LEU A 1 90 ? 31.104 4.015 -25.228 1.00 86.81 90 LEU A CA 1
ATOM 670 C C . LEU A 1 90 ? 30.043 4.190 -26.319 1.00 86.81 90 LEU A C 1
ATOM 672 O O . LEU A 1 90 ? 30.335 4.710 -27.395 1.00 86.81 90 LEU A O 1
ATOM 676 N N . LEU A 1 91 ? 28.802 3.801 -26.030 1.00 88.38 91 LEU A N 1
ATOM 677 C CA . LEU A 1 91 ? 27.676 3.942 -26.947 1.00 88.38 91 LEU A CA 1
ATOM 678 C C . LEU A 1 91 ? 27.334 5.415 -27.215 1.00 88.38 91 LEU A C 1
ATOM 680 O O . LEU A 1 91 ? 27.081 5.761 -28.369 1.00 88.38 91 LEU A O 1
ATOM 684 N N . GLN A 1 92 ? 27.446 6.294 -26.212 1.00 87.00 92 GLN A N 1
ATOM 685 C CA . GLN A 1 92 ? 27.352 7.747 -26.412 1.00 87.00 92 GLN A CA 1
ATOM 686 C C . GLN A 1 92 ? 28.412 8.261 -27.391 1.00 87.00 92 GLN A C 1
ATOM 688 O O . GLN A 1 92 ? 28.083 8.998 -28.319 1.00 87.00 92 GLN A O 1
ATOM 693 N N . GLY A 1 93 ? 29.665 7.812 -27.252 1.00 85.19 93 GLY A N 1
ATOM 694 C CA . GLY A 1 93 ? 30.739 8.131 -28.201 1.00 85.19 93 GLY A CA 1
ATOM 695 C C . GLY A 1 93 ? 30.484 7.612 -29.624 1.00 85.19 93 GLY A C 1
ATOM 696 O O . GLY A 1 93 ? 30.965 8.199 -30.589 1.00 85.19 93 GLY A O 1
ATOM 697 N N . ARG A 1 94 ? 29.681 6.550 -29.772 1.00 85.06 94 ARG A N 1
ATOM 698 C CA . ARG A 1 94 ? 29.241 5.987 -31.064 1.00 85.06 94 ARG A CA 1
ATOM 699 C C . ARG A 1 94 ? 27.954 6.632 -31.611 1.00 85.06 94 ARG A C 1
ATOM 701 O O . ARG A 1 94 ? 27.404 6.162 -32.610 1.00 85.06 94 ARG A O 1
ATOM 708 N N . GLY A 1 95 ? 27.474 7.709 -30.987 1.00 84.19 95 GLY A N 1
ATOM 709 C CA . GLY A 1 95 ? 26.290 8.446 -31.427 1.00 84.19 95 GLY A CA 1
ATOM 710 C C . GLY A 1 95 ? 24.962 7.782 -31.059 1.00 84.19 95 GLY A C 1
ATOM 711 O O . GLY A 1 95 ? 23.972 8.045 -31.732 1.00 84.19 95 GLY A O 1
ATOM 712 N N . ILE A 1 96 ? 24.947 6.914 -30.039 1.00 88.38 96 ILE A N 1
ATOM 713 C CA . ILE A 1 96 ? 23.725 6.448 -29.369 1.00 88.38 96 ILE A CA 1
ATOM 714 C C . ILE A 1 96 ? 23.543 7.303 -28.122 1.00 88.38 96 ILE A C 1
ATOM 716 O O . ILE A 1 96 ? 24.189 7.092 -27.095 1.00 88.38 96 ILE A O 1
ATOM 720 N N . THR A 1 97 ? 22.713 8.322 -28.249 1.00 87.38 97 THR A N 1
ATOM 721 C CA . THR A 1 97 ? 22.538 9.369 -27.240 1.00 87.38 97 THR A CA 1
ATOM 722 C C . THR A 1 97 ? 21.174 9.310 -26.570 1.00 87.38 97 THR A C 1
ATOM 724 O O . THR A 1 97 ? 21.039 9.822 -25.458 1.00 87.38 97 THR A O 1
ATOM 727 N N . ASP A 1 98 ? 20.188 8.676 -27.208 1.00 86.94 98 ASP A N 1
ATOM 728 C CA . ASP A 1 98 ? 18.851 8.516 -26.656 1.00 86.94 98 ASP A CA 1
ATOM 729 C C . ASP A 1 98 ? 18.792 7.334 -25.660 1.00 86.94 98 ASP A C 1
ATOM 731 O O . ASP A 1 98 ? 19.697 6.497 -25.569 1.00 86.94 98 ASP A O 1
ATOM 735 N N . GLU A 1 99 ? 17.733 7.275 -24.844 1.00 85.00 99 GLU A N 1
ATOM 736 C CA . GLU A 1 99 ? 17.607 6.255 -23.795 1.00 85.00 99 GLU A CA 1
ATOM 737 C C . GLU A 1 99 ? 17.469 4.867 -24.430 1.00 85.00 99 GLU A C 1
ATOM 739 O O . GLU A 1 99 ? 16.505 4.604 -25.151 1.00 85.00 99 GLU A O 1
ATOM 744 N N . TYR A 1 100 ? 18.378 3.948 -24.100 1.00 89.00 100 TYR A N 1
ATOM 745 C CA . TYR A 1 100 ? 18.287 2.559 -24.535 1.00 89.00 100 TYR A CA 1
ATOM 746 C C . TYR A 1 100 ? 18.027 1.590 -23.377 1.00 89.00 100 TYR A C 1
ATOM 748 O O . TYR A 1 100 ? 18.371 1.832 -22.218 1.00 89.00 100 TYR A O 1
ATOM 756 N N . GLY A 1 101 ? 17.420 0.452 -23.701 1.00 84.50 101 GLY A N 1
ATOM 757 C CA . GLY A 1 101 ? 17.198 -0.659 -22.787 1.00 84.50 101 GLY A CA 1
ATOM 758 C C . GLY A 1 101 ? 17.467 -1.988 -23.474 1.00 84.50 101 GLY A C 1
ATOM 759 O O . GLY A 1 101 ? 17.124 -2.166 -24.639 1.00 84.50 101 GLY A O 1
ATOM 760 N N . VAL A 1 102 ? 18.068 -2.919 -22.740 1.00 84.81 102 VAL A N 1
ATOM 761 C CA . VAL A 1 102 ? 18.286 -4.300 -23.178 1.00 84.81 102 VAL A CA 1
ATOM 762 C C . VAL A 1 102 ? 17.761 -5.208 -22.079 1.00 84.81 102 VAL A C 1
ATOM 764 O O . VAL A 1 102 ? 18.167 -5.042 -20.933 1.00 84.81 102 VAL A O 1
ATOM 767 N N . ASP A 1 103 ? 16.858 -6.121 -22.406 1.00 78.69 103 ASP A N 1
ATOM 768 C CA . ASP A 1 103 ? 16.271 -7.077 -21.459 1.00 78.69 103 ASP A CA 1
ATOM 769 C C . ASP A 1 103 ? 15.995 -8.406 -22.172 1.00 78.69 103 ASP A C 1
ATOM 771 O O . ASP A 1 103 ? 16.081 -8.486 -23.401 1.00 78.69 103 ASP A O 1
ATOM 775 N N . PHE A 1 104 ? 15.636 -9.448 -21.431 1.00 78.12 104 PHE A N 1
ATOM 776 C CA . PHE A 1 104 ? 15.040 -10.637 -22.019 1.00 78.12 104 PHE A CA 1
ATOM 777 C C . PHE A 1 104 ? 13.735 -10.278 -22.736 1.00 78.12 104 PHE A C 1
ATOM 779 O O . PHE A 1 104 ? 12.970 -9.409 -22.312 1.00 78.12 104 PHE A O 1
ATOM 786 N N . ALA A 1 105 ? 13.464 -10.954 -23.850 1.00 74.25 105 ALA A N 1
ATOM 787 C CA . ALA A 1 105 ? 12.190 -10.810 -24.530 1.00 74.25 105 ALA A CA 1
ATOM 788 C C . ALA A 1 105 ? 11.054 -11.283 -23.613 1.00 74.25 105 ALA A C 1
ATOM 790 O O . ALA A 1 105 ? 11.085 -12.386 -23.064 1.00 74.25 105 ALA A O 1
ATOM 791 N N . ALA A 1 106 ? 10.045 -10.429 -23.436 1.00 63.16 106 ALA A N 1
ATOM 792 C CA . ALA A 1 106 ? 8.913 -10.733 -22.574 1.00 63.16 106 ALA A CA 1
ATOM 793 C C . ALA A 1 106 ? 8.217 -12.024 -23.037 1.00 63.16 106 ALA A C 1
ATOM 795 O O . ALA A 1 106 ? 7.935 -12.182 -24.222 1.00 63.16 106 ALA A O 1
ATOM 796 N N . GLN A 1 107 ? 7.923 -12.920 -22.088 1.00 58.66 107 GLN A N 1
ATOM 797 C CA . GLN A 1 107 ? 7.270 -14.217 -22.333 1.00 58.66 107 GLN A CA 1
ATOM 798 C C . GLN A 1 107 ? 8.068 -15.188 -23.225 1.00 58.66 107 GLN A C 1
ATOM 800 O O . GLN A 1 107 ? 7.510 -16.175 -23.699 1.00 58.66 107 GLN A O 1
ATOM 805 N N . ALA A 1 108 ? 9.362 -14.946 -23.445 1.00 62.41 108 ALA A N 1
ATOM 806 C CA . ALA A 1 108 ? 10.221 -15.905 -24.123 1.00 62.41 108 ALA A CA 1
ATOM 807 C C . ALA A 1 108 ? 10.749 -16.956 -23.133 1.00 62.41 108 ALA A C 1
ATOM 809 O O . ALA A 1 108 ? 11.359 -16.619 -22.122 1.00 62.41 108 ALA A O 1
ATOM 810 N N . GLU A 1 109 ? 10.567 -18.236 -23.456 1.00 57.50 109 GLU A N 1
ATOM 811 C CA . GLU A 1 109 ? 11.180 -19.358 -22.721 1.00 57.50 109 GLU A CA 1
ATOM 812 C C . GLU A 1 109 ? 12.633 -19.635 -23.168 1.00 57.50 109 GLU A C 1
ATOM 814 O O . GLU A 1 109 ? 13.314 -20.491 -22.607 1.00 57.50 109 GLU A O 1
ATOM 819 N N . GLY A 1 110 ? 13.123 -18.905 -24.179 1.00 68.12 110 GLY A N 1
ATOM 820 C CA . GLY A 1 110 ? 14.452 -19.063 -24.775 1.00 68.12 110 GLY A CA 1
ATOM 821 C C . GLY A 1 110 ? 15.369 -17.841 -24.604 1.00 68.12 110 GLY A C 1
ATOM 822 O O . GLY A 1 110 ? 14.945 -16.803 -24.096 1.00 68.12 110 GLY A O 1
ATOM 823 N N . PRO A 1 111 ? 16.629 -17.925 -25.073 1.00 79.38 111 PRO A N 1
ATOM 824 C CA . PRO A 1 111 ? 17.651 -16.885 -24.930 1.00 79.38 111 PRO A CA 1
ATOM 825 C C . PRO A 1 111 ? 17.453 -15.746 -25.949 1.00 79.38 111 PRO A C 1
ATOM 827 O O . PRO A 1 111 ? 18.293 -15.500 -26.819 1.00 79.38 111 PRO A O 1
ATOM 830 N N . LEU A 1 112 ? 16.301 -15.081 -25.872 1.00 83.94 112 LEU A N 1
ATOM 831 C CA . LEU A 1 112 ? 15.937 -13.940 -26.702 1.00 83.94 112 LEU A CA 1
ATOM 832 C C . LEU A 1 112 ? 16.094 -12.648 -25.905 1.00 83.94 112 LEU A C 1
ATOM 834 O O . LEU A 1 112 ? 15.614 -12.537 -24.780 1.00 83.94 112 LEU A O 1
ATOM 838 N N . LEU A 1 113 ? 16.724 -11.659 -26.525 1.00 85.62 113 LEU A N 1
ATOM 839 C CA . LEU A 1 113 ? 16.924 -10.320 -26.000 1.00 85.62 113 LEU A CA 1
ATOM 840 C C . LEU A 1 113 ? 16.052 -9.343 -26.786 1.00 85.62 113 LEU A C 1
ATOM 842 O O . LEU A 1 113 ? 15.965 -9.430 -28.010 1.00 85.62 113 LEU A O 1
ATOM 846 N N . THR A 1 114 ? 15.442 -8.388 -26.095 1.00 87.44 114 THR A N 1
ATOM 847 C CA . THR A 1 114 ? 14.797 -7.218 -26.695 1.00 87.44 114 THR A CA 1
ATOM 848 C C . THR A 1 114 ? 15.660 -5.993 -26.440 1.00 87.44 114 THR A C 1
ATOM 850 O O . THR A 1 114 ? 15.966 -5.674 -25.291 1.00 87.44 114 THR A O 1
ATOM 853 N N . LEU A 1 115 ? 16.033 -5.295 -27.512 1.00 90.19 115 LEU A N 1
ATOM 854 C CA . LEU A 1 115 ? 16.715 -4.007 -27.448 1.00 90.19 115 LEU A CA 1
ATOM 855 C C . LEU A 1 115 ? 15.731 -2.911 -27.829 1.00 90.19 115 LEU A C 1
ATOM 857 O O . LEU A 1 115 ? 15.051 -3.007 -28.850 1.00 90.19 115 LEU A O 1
ATOM 861 N N . THR A 1 116 ? 15.662 -1.874 -27.009 1.00 89.69 116 THR A N 1
ATOM 862 C CA . THR A 1 116 ? 14.719 -0.764 -27.137 1.00 89.69 116 THR A CA 1
ATOM 863 C C . THR A 1 116 ? 15.480 0.550 -27.124 1.00 89.69 116 THR A C 1
ATOM 865 O O . THR A 1 116 ? 16.372 0.705 -26.296 1.00 89.69 116 THR A O 1
ATOM 868 N N . VAL A 1 117 ? 15.102 1.503 -27.975 1.00 90.88 117 VAL A N 1
ATOM 869 C CA . VAL A 1 117 ? 15.589 2.892 -27.928 1.00 90.88 117 VAL A CA 1
ATOM 870 C C . VAL A 1 117 ? 14.402 3.851 -27.880 1.00 90.88 117 VAL A C 1
ATOM 872 O O . VAL A 1 117 ? 13.391 3.625 -28.555 1.00 90.88 117 VAL A O 1
ATOM 875 N N . LYS A 1 118 ? 14.510 4.900 -27.059 1.00 88.38 118 LYS A N 1
ATOM 876 C CA . LYS A 1 118 ? 13.482 5.918 -26.825 1.00 88.38 118 LYS A CA 1
ATOM 877 C C . LYS A 1 118 ? 14.056 7.318 -26.971 1.00 88.38 118 LYS A C 1
ATOM 879 O O . LYS A 1 118 ? 14.904 7.709 -26.179 1.00 88.38 118 LYS A O 1
ATOM 884 N N . GLY A 1 119 ? 13.511 8.087 -27.904 1.00 88.19 119 GLY A N 1
ATOM 885 C CA . GLY A 1 119 ? 13.962 9.446 -28.210 1.00 88.19 119 GLY A CA 1
ATOM 886 C C . GLY A 1 119 ? 12.847 10.304 -28.800 1.00 88.19 119 GLY A C 1
ATOM 887 O O . GLY A 1 119 ? 11.709 9.857 -28.948 1.00 88.19 119 GLY A O 1
ATOM 888 N N . GLU A 1 120 ? 13.149 11.563 -29.094 1.00 87.88 120 GLU A N 1
ATOM 889 C CA . GLU A 1 120 ? 12.170 12.543 -29.596 1.00 87.88 120 GLU A CA 1
ATOM 890 C C . GLU A 1 120 ? 12.118 12.594 -31.130 1.00 87.88 120 GLU A C 1
ATOM 892 O O . GLU A 1 120 ? 11.095 12.967 -31.707 1.00 87.88 120 GLU A O 1
ATOM 897 N N . ASP A 1 121 ? 13.192 12.159 -31.788 1.00 89.25 121 ASP A N 1
ATOM 898 C CA . ASP A 1 121 ? 13.321 12.100 -33.241 1.00 89.25 121 ASP A CA 1
ATOM 899 C C . ASP A 1 121 ? 13.150 10.655 -33.732 1.00 89.25 121 ASP A C 1
ATOM 901 O O . ASP A 1 121 ? 13.848 9.739 -33.297 1.00 89.25 121 ASP A O 1
ATOM 905 N N . LYS A 1 122 ? 12.200 10.438 -34.646 1.00 88.88 122 LYS A N 1
ATOM 906 C CA . LYS A 1 122 ? 11.891 9.108 -35.188 1.00 88.88 122 LYS A CA 1
ATOM 907 C C . LYS A 1 122 ? 13.078 8.501 -35.929 1.00 88.88 122 LYS A C 1
ATOM 909 O O . LYS A 1 122 ? 13.382 7.324 -35.733 1.00 88.88 122 LYS A O 1
ATOM 914 N N . ASP A 1 123 ? 13.713 9.272 -36.798 1.00 91.50 123 ASP A N 1
ATOM 915 C CA . ASP A 1 123 ? 14.725 8.735 -37.704 1.00 91.50 123 ASP A CA 1
ATOM 916 C C . ASP A 1 123 ? 15.992 8.408 -36.919 1.00 91.50 123 ASP A C 1
ATOM 918 O O . ASP A 1 123 ? 16.539 7.307 -37.047 1.00 91.50 123 ASP A O 1
ATOM 922 N N . LYS A 1 124 ? 16.351 9.293 -35.985 1.00 93.00 124 LYS A N 1
ATOM 923 C CA . LYS A 1 124 ? 17.427 9.067 -35.021 1.00 93.00 124 LYS A CA 1
ATOM 924 C C . LYS A 1 124 ? 17.185 7.819 -34.167 1.00 93.00 124 LYS A C 1
ATOM 926 O O . LYS A 1 124 ? 18.060 6.963 -34.084 1.00 93.00 124 LYS A O 1
ATOM 931 N N . VAL A 1 125 ? 15.988 7.649 -33.598 1.00 92.44 125 VAL A N 1
ATOM 932 C CA . VAL A 1 125 ? 15.644 6.479 -32.763 1.00 92.44 125 VAL A CA 1
ATOM 933 C C . VAL A 1 125 ? 15.766 5.168 -33.542 1.00 92.44 125 VAL A C 1
ATOM 935 O O . VAL A 1 125 ? 16.257 4.165 -33.013 1.00 92.44 125 VAL A O 1
ATOM 938 N N . LEU A 1 126 ? 15.342 5.150 -34.807 1.00 93.00 126 LEU A N 1
ATOM 939 C CA . LEU A 1 126 ? 15.490 3.973 -35.662 1.00 93.00 126 LEU A CA 1
ATOM 940 C C . LEU A 1 126 ? 16.965 3.672 -35.959 1.00 93.00 126 LEU A C 1
ATOM 942 O O . LEU A 1 126 ? 17.374 2.507 -35.922 1.00 93.00 126 LEU A O 1
ATOM 946 N N . GLU A 1 127 ? 17.758 4.702 -36.249 1.00 93.44 127 GLU A N 1
ATOM 947 C CA . GLU A 1 127 ? 19.192 4.573 -36.507 1.00 93.44 127 GLU A CA 1
ATOM 948 C C . GLU A 1 127 ? 19.944 4.075 -35.265 1.00 93.44 127 GLU A C 1
ATOM 950 O O . GLU A 1 127 ? 20.700 3.106 -35.341 1.00 93.44 127 GLU A O 1
ATOM 955 N N . GLU A 1 128 ? 19.681 4.662 -34.102 1.00 93.81 128 GLU A N 1
ATOM 956 C CA . GLU A 1 128 ? 20.261 4.245 -32.827 1.00 93.81 128 GLU A CA 1
ATOM 957 C C . GLU A 1 128 ? 19.858 2.808 -32.459 1.00 93.81 128 GLU A C 1
ATOM 959 O O . GLU A 1 128 ? 20.700 2.028 -32.007 1.00 93.81 128 GLU A O 1
ATOM 964 N N . THR A 1 129 ? 18.616 2.393 -32.752 1.00 93.25 129 THR A N 1
ATOM 965 C CA . THR A 1 129 ? 18.191 0.992 -32.563 1.00 93.25 129 THR A CA 1
ATOM 966 C C . THR A 1 129 ? 18.990 0.038 -33.452 1.00 93.25 129 THR A C 1
ATOM 968 O O . THR A 1 129 ? 19.336 -1.066 -33.026 1.00 93.25 129 THR A O 1
ATOM 971 N N . ARG A 1 130 ? 19.326 0.435 -34.686 1.00 93.31 130 ARG A N 1
ATOM 972 C CA . ARG A 1 130 ? 20.206 -0.370 -35.550 1.00 93.31 130 ARG A CA 1
ATOM 973 C C . ARG A 1 130 ? 21.603 -0.471 -34.946 1.00 93.31 130 ARG A C 1
ATOM 975 O O . ARG A 1 130 ? 22.089 -1.585 -34.763 1.00 93.31 130 ARG A O 1
ATOM 982 N N . LYS A 1 131 ? 22.189 0.664 -34.552 1.00 93.19 131 LYS A N 1
ATOM 983 C CA . LYS A 1 131 ? 23.535 0.731 -33.962 1.00 93.19 131 LYS A CA 1
ATOM 984 C C . LYS A 1 131 ? 23.664 -0.139 -32.715 1.00 93.19 131 LYS A C 1
ATOM 986 O O . LYS A 1 131 ? 24.622 -0.901 -32.614 1.00 93.19 131 LYS A O 1
ATOM 991 N N . ILE A 1 132 ? 22.698 -0.092 -31.793 1.00 93.06 132 ILE A N 1
ATOM 992 C CA . ILE A 1 132 ? 22.759 -0.918 -30.579 1.00 93.06 132 ILE A CA 1
ATOM 993 C C . ILE A 1 132 ? 22.557 -2.409 -30.874 1.00 93.06 132 ILE A C 1
ATOM 995 O O . ILE A 1 132 ? 23.197 -3.247 -30.243 1.00 93.06 132 ILE A O 1
ATOM 999 N N . THR A 1 133 ? 21.724 -2.758 -31.861 1.00 92.88 133 THR A N 1
ATOM 1000 C CA . THR A 1 133 ? 21.550 -4.157 -32.296 1.00 92.88 133 THR A CA 1
ATOM 1001 C C . THR A 1 133 ? 22.852 -4.729 -32.855 1.00 92.88 133 THR A C 1
ATOM 1003 O O . THR A 1 133 ? 23.224 -5.867 -32.553 1.00 92.88 133 THR A O 1
ATOM 1006 N N . ASP A 1 134 ? 23.555 -3.939 -33.668 1.00 92.56 134 ASP A N 1
ATOM 1007 C CA . ASP A 1 134 ? 24.841 -4.325 -34.244 1.00 92.56 134 ASP A CA 1
ATOM 1008 C C . ASP A 1 134 ? 25.920 -4.415 -33.159 1.00 92.56 134 ASP A C 1
ATOM 1010 O O . ASP A 1 134 ? 26.622 -5.425 -33.070 1.00 92.56 134 ASP A O 1
ATOM 1014 N N . TYR A 1 135 ? 25.968 -3.432 -32.257 1.00 92.94 135 TYR A N 1
ATOM 1015 C CA . TYR A 1 135 ? 26.883 -3.428 -31.120 1.00 92.94 135 TYR A CA 1
ATOM 1016 C C . TYR A 1 135 ? 26.672 -4.625 -30.186 1.00 92.94 135 TYR A C 1
ATOM 1018 O O . TYR A 1 135 ? 27.639 -5.234 -29.747 1.00 92.94 135 TYR A O 1
ATOM 1026 N N . ALA A 1 136 ? 25.430 -5.034 -29.920 1.00 92.75 136 ALA A N 1
ATOM 1027 C CA . ALA A 1 136 ? 25.153 -6.221 -29.110 1.00 92.75 136 ALA A CA 1
ATOM 1028 C C . ALA A 1 136 ? 25.740 -7.504 -29.721 1.00 92.75 136 ALA A C 1
ATOM 1030 O O . ALA A 1 136 ? 26.221 -8.376 -28.997 1.00 92.75 136 ALA A O 1
ATOM 1031 N N . SER A 1 137 ? 25.747 -7.606 -31.052 1.00 92.00 137 SER A N 1
ATOM 1032 C CA . SER A 1 137 ? 26.387 -8.725 -31.752 1.00 92.00 137 SER A CA 1
ATOM 1033 C C . SER A 1 137 ? 27.917 -8.643 -31.708 1.00 92.00 137 SER A C 1
ATOM 1035 O O . SER A 1 137 ? 28.571 -9.678 -31.597 1.00 92.00 137 SER A O 1
ATOM 1037 N N . GLU A 1 138 ? 28.488 -7.437 -31.775 1.00 93.00 138 GLU A N 1
ATOM 1038 C CA . GLU A 1 138 ? 29.931 -7.186 -31.616 1.00 93.00 138 GLU A CA 1
ATOM 1039 C C . GLU A 1 138 ? 30.397 -7.542 -30.198 1.00 93.00 138 GLU A C 1
ATOM 1041 O O . GLU A 1 138 ? 31.335 -8.316 -30.035 1.00 93.00 138 GLU A O 1
ATOM 1046 N N . GLN A 1 139 ? 29.689 -7.071 -29.171 1.00 93.44 139 GLN A N 1
ATOM 1047 C CA . GLN A 1 139 ? 30.010 -7.345 -27.769 1.00 93.44 139 GLN A CA 1
ATOM 1048 C C . GLN A 1 139 ? 29.939 -8.830 -27.426 1.00 93.44 139 GLN A C 1
ATOM 1050 O O . GLN A 1 139 ? 30.784 -9.334 -26.692 1.00 93.44 139 GLN A O 1
ATOM 1055 N N . LEU A 1 140 ? 28.981 -9.563 -28.001 1.00 93.75 140 LEU A N 1
ATOM 1056 C CA . LEU A 1 140 ? 28.935 -11.015 -27.850 1.00 93.75 140 LEU A CA 1
ATOM 1057 C C . LEU A 1 140 ? 30.202 -11.695 -28.392 1.00 93.75 140 LEU A C 1
ATOM 1059 O O . LEU A 1 140 ? 30.609 -12.724 -27.856 1.00 93.75 140 LEU A O 1
ATOM 1063 N N . ARG A 1 141 ? 30.820 -11.163 -29.452 1.00 92.50 141 ARG A N 1
ATOM 1064 C CA . ARG A 1 141 ? 32.094 -11.691 -29.965 1.00 92.50 141 ARG A CA 1
ATOM 1065 C C . ARG A 1 141 ? 33.246 -11.334 -29.035 1.00 92.50 141 ARG A C 1
ATOM 1067 O O . ARG A 1 141 ? 33.941 -12.246 -28.614 1.00 92.50 141 ARG A O 1
ATOM 1074 N N . VAL A 1 142 ? 33.351 -10.068 -28.626 1.00 92.50 142 VAL A N 1
ATOM 1075 C CA . VAL A 1 142 ? 34.402 -9.591 -27.705 1.00 92.50 142 VAL A CA 1
ATOM 1076 C C . VAL A 1 142 ? 34.443 -10.422 -26.421 1.00 92.50 142 VAL A C 1
ATOM 1078 O O . VAL A 1 142 ? 35.500 -10.919 -26.047 1.00 92.50 142 VAL A O 1
ATOM 1081 N N . LEU A 1 143 ? 33.289 -10.673 -25.793 1.00 91.44 143 LEU A N 1
ATOM 1082 C CA . LEU A 1 143 ? 33.210 -11.497 -24.579 1.00 91.44 143 LEU A CA 1
ATOM 1083 C C . LEU A 1 143 ? 33.712 -12.937 -24.791 1.00 91.44 143 LEU A C 1
ATOM 1085 O O . LEU A 1 143 ? 34.245 -13.558 -23.873 1.00 91.44 143 LEU A O 1
ATOM 1089 N N . GLN A 1 144 ? 33.528 -13.493 -25.990 1.00 92.38 144 GLN A N 1
ATOM 1090 C CA . GLN A 1 144 ? 33.991 -14.841 -26.330 1.00 92.38 144 GLN A CA 1
ATOM 1091 C C . GLN A 1 144 ? 35.475 -14.866 -26.706 1.00 92.38 144 GLN A C 1
ATOM 1093 O O . GLN A 1 144 ? 36.166 -15.829 -26.362 1.00 92.38 144 GLN A O 1
ATOM 1098 N N . ASP A 1 145 ? 35.967 -13.803 -27.344 1.00 92.44 145 ASP A N 1
ATOM 1099 C CA . ASP A 1 145 ? 37.383 -13.602 -27.652 1.00 92.44 145 ASP A CA 1
ATOM 1100 C C . ASP A 1 145 ? 38.203 -13.472 -26.357 1.00 92.44 145 ASP A C 1
ATOM 1102 O O . ASP A 1 145 ? 39.216 -14.153 -26.184 1.00 92.44 145 ASP A O 1
ATOM 1106 N N . GLU A 1 146 ? 37.730 -12.673 -25.395 1.00 91.19 146 GLU A N 1
ATOM 1107 C CA . GLU A 1 146 ? 38.350 -12.521 -24.069 1.00 91.19 146 GLU A CA 1
ATOM 1108 C C . GLU A 1 146 ? 38.370 -13.836 -23.282 1.00 91.19 146 GLU A C 1
ATOM 1110 O O . GLU A 1 146 ? 39.365 -14.170 -22.633 1.00 91.19 146 GLU A O 1
ATOM 1115 N N . ALA A 1 147 ? 37.303 -14.630 -23.397 1.00 89.62 147 ALA A N 1
ATOM 1116 C CA . ALA A 1 147 ? 37.225 -15.973 -22.830 1.00 89.62 147 ALA A CA 1
ATOM 1117 C C . ALA A 1 147 ? 38.058 -17.016 -23.605 1.00 89.62 147 ALA A C 1
ATOM 1119 O O . ALA A 1 147 ? 38.103 -18.181 -23.200 1.00 89.62 147 ALA A O 1
ATOM 1120 N N . ARG A 1 148 ? 38.727 -16.616 -24.698 1.00 91.81 148 ARG A N 1
ATOM 1121 C CA . ARG A 1 148 ? 39.561 -17.462 -25.569 1.00 91.81 148 ARG A CA 1
ATOM 1122 C C . ARG A 1 148 ? 38.820 -18.696 -26.084 1.00 91.81 148 ARG A C 1
ATOM 1124 O O . ARG A 1 148 ? 39.381 -19.793 -26.163 1.00 91.81 148 ARG A O 1
ATOM 1131 N N . VAL A 1 149 ? 37.542 -18.529 -26.420 1.00 88.62 149 VAL A N 1
ATOM 1132 C CA . VAL A 1 149 ? 36.743 -19.596 -27.029 1.00 88.62 149 VAL A CA 1
ATOM 1133 C C . VAL A 1 149 ? 37.333 -19.915 -28.416 1.00 88.62 149 VAL A C 1
ATOM 1135 O O . VAL A 1 149 ? 37.799 -19.012 -29.101 1.00 88.62 149 VAL A O 1
ATOM 1138 N N . PRO A 1 150 ? 37.350 -21.174 -28.885 1.00 89.19 150 PRO A N 1
ATOM 1139 C CA . PRO A 1 150 ? 37.737 -21.462 -30.268 1.00 89.19 150 PRO A CA 1
ATOM 1140 C C . PRO A 1 150 ? 36.616 -21.081 -31.252 1.00 89.19 150 PRO A C 1
ATOM 1142 O O . PRO A 1 150 ? 35.457 -21.406 -30.996 1.00 89.19 150 PRO A O 1
ATOM 1145 N N . GLU A 1 151 ? 36.936 -20.499 -32.415 1.00 82.44 151 GLU A N 1
ATOM 1146 C CA . GLU A 1 151 ? 35.962 -19.911 -33.369 1.00 82.44 151 GLU A CA 1
ATOM 1147 C C . GLU A 1 151 ? 34.754 -20.808 -33.721 1.00 82.44 151 GLU A C 1
ATOM 1149 O O . GLU A 1 151 ? 33.616 -20.353 -33.829 1.00 82.44 151 GLU A O 1
ATOM 1154 N N . GLY A 1 152 ? 34.958 -22.125 -33.849 1.00 82.88 152 GLY A N 1
ATOM 1155 C CA . GLY A 1 152 ? 33.875 -23.076 -34.147 1.00 82.88 152 GLY A CA 1
ATOM 1156 C C . GLY A 1 152 ? 32.869 -23.301 -33.006 1.00 82.88 152 GLY A C 1
ATOM 1157 O O . GLY A 1 152 ? 31.834 -23.934 -33.229 1.00 82.88 152 GLY A O 1
ATOM 1158 N N . TYR A 1 153 ? 33.171 -22.815 -31.801 1.00 86.50 153 TYR A N 1
ATOM 1159 C CA . TYR A 1 153 ? 32.349 -22.928 -30.595 1.00 86.50 153 TYR A CA 1
ATOM 1160 C C . TYR A 1 153 ? 31.657 -21.615 -30.213 1.00 86.50 153 TYR A C 1
ATOM 1162 O O . TYR A 1 153 ? 30.998 -21.575 -29.177 1.00 86.50 153 TYR A O 1
ATOM 1170 N N . TYR A 1 154 ? 31.720 -20.588 -31.066 1.00 89.00 154 TYR A N 1
ATOM 1171 C CA . TYR A 1 154 ? 31.105 -19.297 -30.765 1.00 89.00 154 TYR A CA 1
ATOM 1172 C C . TYR A 1 154 ? 29.586 -19.416 -30.735 1.00 89.00 154 TYR A C 1
ATOM 1174 O O . TYR A 1 154 ? 28.958 -19.868 -31.699 1.00 89.00 154 TYR A O 1
ATOM 1182 N N . VAL A 1 155 ? 28.991 -18.964 -29.639 1.00 89.12 155 VAL A N 1
ATOM 1183 C CA . VAL A 1 155 ? 27.590 -18.569 -29.580 1.00 89.12 155 VAL A CA 1
ATOM 1184 C C . VAL A 1 155 ? 27.368 -17.496 -30.637 1.00 89.12 155 VAL A C 1
ATOM 1186 O O . VAL A 1 155 ? 28.125 -16.527 -30.749 1.00 89.12 155 VAL A O 1
ATOM 1189 N N . ARG A 1 156 ? 26.331 -17.693 -31.445 1.00 89.69 156 ARG A N 1
ATOM 1190 C CA . ARG A 1 156 ? 25.977 -16.803 -32.551 1.00 89.69 156 ARG A CA 1
ATOM 1191 C C . ARG A 1 156 ? 24.776 -15.961 -32.155 1.00 89.69 156 ARG A C 1
ATOM 1193 O O . ARG A 1 156 ? 23.893 -16.446 -31.461 1.00 89.69 156 ARG A O 1
ATOM 1200 N N . SER A 1 157 ? 24.708 -14.728 -32.634 1.00 89.12 157 SER A N 1
ATOM 1201 C CA . SER A 1 157 ? 23.494 -13.920 -32.561 1.00 89.12 157 SER A CA 1
ATOM 1202 C C . SER A 1 157 ? 22.715 -14.014 -33.874 1.00 89.12 157 SER A C 1
ATOM 1204 O O . SER A 1 157 ? 23.298 -14.023 -34.959 1.00 89.12 157 SER A O 1
ATOM 1206 N N . ALA A 1 158 ? 21.389 -14.069 -33.789 1.00 87.69 158 ALA A N 1
ATOM 1207 C CA . ALA A 1 158 ? 20.496 -13.936 -34.932 1.00 87.69 158 ALA A CA 1
ATOM 1208 C C . ALA A 1 158 ? 19.440 -12.871 -34.651 1.00 87.69 158 ALA A C 1
ATOM 1210 O O . ALA A 1 158 ? 18.812 -12.862 -33.595 1.00 87.69 158 ALA A O 1
ATOM 1211 N N . ARG A 1 159 ? 19.228 -11.972 -35.612 1.00 87.75 159 ARG A N 1
ATOM 1212 C CA . ARG A 1 159 ? 18.172 -10.960 -35.529 1.00 87.75 159 ARG A CA 1
ATOM 1213 C C . ARG A 1 159 ? 16.854 -11.635 -35.883 1.00 87.75 159 ARG A C 1
ATOM 1215 O O . ARG A 1 159 ? 16.651 -12.001 -37.036 1.00 87.75 159 ARG A O 1
ATOM 1222 N N . ILE A 1 160 ? 15.992 -11.824 -34.891 1.00 85.50 160 ILE A N 1
ATOM 1223 C CA . ILE A 1 160 ? 14.667 -12.423 -35.095 1.00 85.50 160 ILE A CA 1
ATOM 1224 C C . ILE A 1 160 ? 13.686 -11.351 -35.548 1.00 85.50 160 ILE A C 1
ATOM 1226 O O . ILE A 1 160 ? 12.949 -11.542 -36.510 1.00 85.50 160 ILE A O 1
ATOM 1230 N N . VAL A 1 161 ? 13.726 -10.198 -34.879 1.00 86.50 161 VAL A N 1
ATOM 1231 C CA . VAL A 1 161 ? 12.913 -9.038 -35.233 1.00 86.50 161 VAL A CA 1
ATOM 1232 C C . VAL A 1 161 ? 13.862 -7.887 -35.549 1.00 86.50 161 VAL A C 1
ATOM 1234 O O . VAL A 1 161 ? 14.574 -7.428 -34.649 1.00 86.50 161 VAL A O 1
ATOM 1237 N N . PRO A 1 162 ? 13.926 -7.424 -36.810 1.00 88.38 162 PRO A N 1
ATOM 1238 C CA . PRO A 1 162 ? 14.747 -6.272 -37.153 1.00 88.38 162 PRO A CA 1
ATOM 1239 C C . PRO A 1 162 ? 14.216 -5.008 -36.453 1.00 88.38 162 PRO A C 1
ATOM 1241 O O . PRO A 1 162 ? 13.042 -4.979 -36.075 1.00 88.38 162 PRO A O 1
ATOM 1244 N N . PRO A 1 163 ? 15.044 -3.954 -36.312 1.00 89.12 163 PRO A N 1
ATOM 1245 C CA . PRO A 1 163 ? 14.618 -2.665 -35.774 1.00 89.12 163 PRO A CA 1
ATOM 1246 C C . PRO A 1 163 ? 13.313 -2.181 -36.408 1.00 89.12 163 PRO A C 1
ATOM 1248 O O . PRO A 1 163 ? 13.233 -1.953 -37.620 1.00 89.12 163 PRO A O 1
ATOM 1251 N N . GLN A 1 164 ? 12.278 -2.089 -35.581 1.00 88.50 164 GLN A N 1
ATOM 1252 C CA . GLN A 1 164 ? 10.930 -1.743 -36.000 1.00 88.50 164 GLN A CA 1
ATOM 1253 C C . GLN A 1 164 ? 10.791 -0.237 -36.208 1.00 88.50 164 GLN A C 1
ATOM 1255 O O . GLN A 1 164 ? 11.511 0.564 -35.621 1.00 88.50 164 GLN A O 1
ATOM 1260 N N . LYS A 1 165 ? 9.825 0.171 -37.037 1.00 86.69 165 LYS A N 1
ATOM 1261 C CA . LYS A 1 165 ? 9.523 1.597 -37.206 1.00 86.69 165 LYS A CA 1
ATOM 1262 C C . LYS A 1 165 ? 9.101 2.197 -35.853 1.00 86.69 165 LYS A C 1
ATOM 1264 O O . LYS A 1 165 ? 8.224 1.612 -35.214 1.00 86.69 165 LYS A O 1
ATOM 1269 N N . PRO A 1 166 ? 9.667 3.346 -35.439 1.00 89.50 166 PRO A N 1
ATOM 1270 C CA . PRO A 1 166 ? 9.368 3.930 -34.141 1.00 89.50 166 PRO A CA 1
ATOM 1271 C C . PRO A 1 166 ? 7.877 4.227 -33.964 1.00 89.50 166 PRO A C 1
ATOM 1273 O O . PRO A 1 166 ? 7.251 4.893 -34.795 1.00 89.50 166 PRO A O 1
ATOM 1276 N N . VAL A 1 167 ? 7.315 3.760 -32.853 1.00 85.94 167 VAL A N 1
ATOM 1277 C CA . VAL A 1 167 ? 5.914 3.966 -32.478 1.00 85.94 167 VAL A CA 1
ATOM 1278 C C . VAL A 1 167 ? 5.823 5.104 -31.467 1.00 85.94 167 VAL A C 1
ATOM 1280 O O . VAL A 1 167 ? 6.660 5.238 -30.577 1.00 85.94 167 VAL A O 1
ATOM 1283 N N . SER A 1 168 ? 4.799 5.948 -31.605 1.00 83.19 168 SER A N 1
ATOM 1284 C CA . SER A 1 168 ? 4.545 7.044 -30.668 1.00 83.19 168 SER A CA 1
ATOM 1285 C C . SER A 1 168 ? 4.153 6.517 -29.285 1.00 83.19 168 SER A C 1
ATOM 1287 O O . SER A 1 168 ? 3.212 5.735 -29.156 1.00 83.19 168 SER A O 1
ATOM 1289 N N . GLN A 1 169 ? 4.833 7.005 -28.248 1.00 76.94 169 GLN A N 1
ATOM 1290 C CA . GLN A 1 169 ? 4.575 6.703 -26.842 1.00 76.94 169 GLN A CA 1
ATOM 1291 C C . GLN A 1 169 ? 4.153 7.980 -26.093 1.00 76.94 169 GLN A C 1
ATOM 1293 O O . GLN A 1 169 ? 4.928 8.546 -25.318 1.00 76.94 169 GLN A O 1
ATOM 1298 N N . PRO A 1 170 ? 2.905 8.465 -26.252 1.00 73.31 170 PRO A N 1
ATOM 1299 C CA . PRO A 1 170 ? 2.474 9.744 -25.678 1.00 73.31 170 PRO A CA 1
ATOM 1300 C C . PRO A 1 170 ? 2.276 9.702 -24.151 1.00 73.31 170 PRO A C 1
ATOM 1302 O O . PRO A 1 170 ? 1.913 10.709 -23.539 1.00 73.31 170 PRO A O 1
ATOM 1305 N N . LYS A 1 171 ? 2.494 8.543 -23.519 1.00 70.06 171 LYS A N 1
ATOM 1306 C CA . LYS A 1 171 ? 2.252 8.299 -22.092 1.00 70.06 171 LYS A CA 1
ATOM 1307 C C . LYS A 1 171 ? 2.994 9.292 -21.191 1.00 70.06 171 LYS A C 1
ATOM 1309 O O . LYS A 1 171 ? 2.380 9.837 -20.276 1.00 70.06 171 LYS A O 1
ATOM 1314 N N . SER A 1 172 ? 4.273 9.552 -21.464 1.00 69.00 172 SER A N 1
ATOM 1315 C CA . SER A 1 172 ? 5.114 10.481 -20.688 1.00 69.00 172 SER A CA 1
ATOM 1316 C C . SER A 1 172 ? 4.581 11.917 -20.747 1.00 69.00 172 SER A C 1
ATOM 1318 O O . SER A 1 172 ? 4.475 12.593 -19.723 1.00 69.00 172 SER A O 1
ATOM 1320 N N . ARG A 1 173 ? 4.164 12.366 -21.936 1.00 77.94 173 ARG A N 1
ATOM 1321 C CA . ARG A 1 173 ? 3.556 13.682 -22.154 1.00 77.94 173 ARG A CA 1
ATOM 1322 C C . ARG A 1 173 ? 2.252 13.836 -21.376 1.00 77.94 173 ARG A C 1
ATOM 1324 O O . ARG A 1 173 ? 2.089 14.816 -20.654 1.00 77.94 173 ARG A O 1
ATOM 1331 N N . TYR A 1 174 ? 1.347 12.859 -21.465 1.00 77.62 174 TYR A N 1
ATOM 1332 C CA . TYR A 1 174 ? 0.089 12.902 -20.712 1.00 77.62 174 TYR A CA 1
ATOM 1333 C C . TYR A 1 174 ? 0.314 12.913 -19.199 1.00 77.62 174 TYR A C 1
ATOM 1335 O O . TYR A 1 174 ? -0.387 13.632 -18.494 1.00 77.62 174 TYR A O 1
ATOM 1343 N N . GLN A 1 175 ? 1.305 12.169 -18.699 1.00 72.75 175 GLN A N 1
ATOM 1344 C CA . GLN A 1 175 ? 1.671 12.178 -17.280 1.00 72.75 175 GLN A CA 1
ATOM 1345 C C . GLN A 1 175 ? 2.136 13.563 -16.815 1.00 72.75 175 GLN A C 1
ATOM 1347 O O . GLN A 1 175 ? 1.631 14.053 -15.808 1.00 72.75 175 GLN A O 1
ATOM 1352 N N . LYS A 1 176 ? 3.037 14.217 -17.562 1.00 75.50 176 LYS A N 1
ATOM 1353 C CA . LYS A 1 176 ? 3.534 15.567 -17.235 1.00 75.50 176 LYS A CA 1
ATOM 1354 C C . LYS A 1 176 ? 2.412 16.612 -17.245 1.00 75.50 176 LYS A C 1
ATOM 1356 O O . LYS A 1 176 ? 2.289 17.391 -16.303 1.00 75.50 176 LYS A O 1
ATOM 1361 N N . VAL A 1 177 ? 1.557 16.590 -18.270 1.00 81.44 177 VAL A N 1
ATOM 1362 C CA . VAL A 1 177 ? 0.399 17.496 -18.374 1.00 81.44 177 VAL A CA 1
ATOM 1363 C C . VAL A 1 177 ? -0.578 17.269 -17.220 1.00 81.44 177 VAL A C 1
ATOM 1365 O O . VAL A 1 177 ? -0.976 18.220 -16.546 1.00 81.44 177 VAL A O 1
ATOM 1368 N N . ALA A 1 178 ? -0.933 16.010 -16.948 1.00 77.69 178 ALA A N 1
ATOM 1369 C CA . ALA A 1 178 ? -1.834 15.665 -15.856 1.00 77.69 178 ALA A CA 1
ATOM 1370 C C . ALA A 1 178 ? -1.263 16.081 -14.494 1.00 77.69 178 ALA A C 1
ATOM 1372 O O . ALA A 1 178 ? -2.007 16.614 -13.676 1.00 77.69 178 ALA A O 1
ATOM 1373 N N . ALA A 1 179 ? 0.039 15.894 -14.258 1.00 75.62 179 ALA A N 1
ATOM 1374 C CA . ALA A 1 179 ? 0.690 16.284 -13.010 1.00 75.62 179 ALA A CA 1
ATOM 1375 C C . ALA A 1 179 ? 0.532 17.785 -12.723 1.00 75.62 179 ALA A C 1
ATOM 1377 O O . ALA A 1 179 ? 0.129 18.151 -11.620 1.00 75.62 179 ALA A O 1
ATOM 1378 N N . VAL A 1 180 ? 0.761 18.652 -13.717 1.00 84.38 180 VAL A N 1
ATOM 1379 C CA . VAL A 1 180 ? 0.625 20.111 -13.552 1.00 84.38 180 VAL A CA 1
ATOM 1380 C C . VAL A 1 180 ? -0.824 20.533 -13.321 1.00 84.38 180 VAL A C 1
ATOM 1382 O O . VAL A 1 180 ? -1.095 21.336 -12.425 1.00 84.38 180 VAL A O 1
ATOM 1385 N N . VAL A 1 181 ? -1.770 19.954 -14.063 1.00 85.00 181 VAL A N 1
ATOM 1386 C CA . VAL A 1 181 ? -3.203 20.234 -13.877 1.00 85.00 181 VAL A CA 1
ATOM 1387 C C . VAL A 1 181 ? -3.669 19.785 -12.489 1.00 85.00 181 VAL A C 1
ATOM 1389 O O . VAL A 1 181 ? -4.292 20.556 -11.759 1.00 85.00 181 VAL A O 1
ATOM 1392 N N . VAL A 1 182 ? -3.330 18.558 -12.081 1.00 82.38 182 VAL A N 1
ATOM 1393 C CA . VAL A 1 182 ? -3.692 18.015 -10.763 1.00 82.38 182 VAL A CA 1
ATOM 1394 C C . VAL A 1 182 ? -3.060 18.837 -9.643 1.00 82.38 182 VAL A C 1
ATOM 1396 O O . VAL A 1 182 ? -3.749 19.157 -8.672 1.00 82.38 182 VAL A O 1
ATOM 1399 N N . PHE A 1 183 ? -1.787 19.218 -9.773 1.00 82.88 183 PHE A N 1
ATOM 1400 C CA . PHE A 1 183 ? -1.095 20.057 -8.796 1.00 82.88 183 PHE A CA 1
ATOM 1401 C C . PHE A 1 183 ? -1.766 21.426 -8.645 1.00 82.88 183 PHE A C 1
ATOM 1403 O O . PHE A 1 183 ? -2.011 21.876 -7.522 1.00 82.88 183 PHE A O 1
ATOM 1410 N N . GLY A 1 184 ? -2.122 22.070 -9.757 1.00 85.50 184 GLY A N 1
ATOM 1411 C CA . GLY A 1 184 ? -2.784 23.370 -9.738 1.00 85.50 184 GLY A CA 1
ATOM 1412 C C . GLY A 1 184 ? -4.184 23.321 -9.126 1.00 85.50 184 GLY A C 1
ATOM 1413 O O . GLY A 1 184 ? -4.484 24.115 -8.235 1.00 85.50 184 GLY A O 1
ATOM 1414 N N . ILE A 1 185 ? -5.010 22.341 -9.510 1.00 87.94 185 ILE A N 1
ATOM 1415 C CA . ILE A 1 185 ? -6.348 22.131 -8.923 1.00 87.94 185 ILE A CA 1
ATOM 1416 C C . ILE A 1 185 ? -6.246 21.820 -7.425 1.00 87.94 185 ILE A C 1
ATOM 1418 O O . ILE A 1 185 ? -7.002 22.363 -6.617 1.00 87.94 185 ILE A O 1
ATOM 1422 N N . THR A 1 186 ? -5.291 20.975 -7.036 1.00 84.50 186 THR A N 1
ATOM 1423 C CA . THR A 1 186 ? -5.040 20.616 -5.634 1.00 84.50 186 THR A CA 1
ATOM 1424 C C . THR A 1 186 ? -4.638 21.837 -4.809 1.00 84.50 186 THR A C 1
ATOM 1426 O O . THR A 1 186 ? -5.189 22.073 -3.730 1.00 84.50 186 THR A O 1
ATOM 1429 N N . SER A 1 187 ? -3.718 22.646 -5.332 1.00 85.50 187 SER A N 1
ATOM 1430 C CA . SER A 1 187 ? -3.267 23.883 -4.690 1.00 85.50 187 SER A CA 1
ATOM 1431 C C . SER A 1 187 ? -4.410 24.890 -4.565 1.00 85.50 187 SER A C 1
ATOM 1433 O O . SER A 1 187 ? -4.602 25.469 -3.497 1.00 85.50 187 SER A O 1
ATOM 1435 N N . ALA A 1 188 ? -5.231 25.037 -5.610 1.00 88.75 188 ALA A N 1
ATOM 1436 C CA . ALA A 1 188 ? -6.420 25.888 -5.608 1.00 88.75 188 ALA A CA 1
ATOM 1437 C C . ALA A 1 188 ? -7.439 25.459 -4.542 1.00 88.75 188 ALA A C 1
ATOM 1439 O O . ALA A 1 188 ? -7.958 26.295 -3.792 1.00 88.75 188 ALA A O 1
ATOM 1440 N N . PHE A 1 189 ? -7.689 24.151 -4.434 1.00 91.00 189 PHE A N 1
ATOM 1441 C CA . PHE A 1 189 ? -8.567 23.571 -3.423 1.00 91.00 189 PHE A CA 1
ATOM 1442 C C . PHE A 1 189 ? -8.049 23.860 -2.010 1.00 91.00 189 PHE A C 1
ATOM 1444 O O . PHE A 1 189 ? -8.768 24.448 -1.201 1.00 91.00 189 PHE A O 1
ATOM 1451 N N . LEU A 1 190 ? -6.796 23.501 -1.711 1.00 86.81 190 LEU A N 1
ATOM 1452 C CA . LEU A 1 190 ? -6.210 23.683 -0.379 1.00 86.81 190 LEU A CA 1
ATOM 1453 C C . LEU A 1 190 ? -6.161 25.161 0.018 1.00 86.81 190 LEU A C 1
ATOM 1455 O O . LEU A 1 190 ? -6.583 25.515 1.122 1.00 86.81 190 LEU A O 1
ATOM 1459 N N . LEU A 1 191 ? -5.725 26.035 -0.892 1.00 88.62 191 LEU A N 1
ATOM 1460 C CA . LEU A 1 191 ? -5.635 27.470 -0.639 1.00 88.62 191 LEU A CA 1
ATOM 1461 C C . LEU A 1 191 ? -7.016 28.090 -0.384 1.00 88.62 191 LEU A C 1
ATOM 1463 O O . LEU A 1 191 ? -7.149 28.937 0.498 1.00 88.62 191 LEU A O 1
ATOM 1467 N N . SER A 1 192 ? -8.063 27.624 -1.074 1.00 89.06 192 SER A N 1
ATOM 1468 C CA . SER A 1 192 ? -9.442 28.065 -0.822 1.00 89.06 192 SER A CA 1
ATOM 1469 C C . SER A 1 192 ? -9.882 27.772 0.614 1.00 89.06 192 SER A C 1
ATOM 1471 O O . SER A 1 192 ? -10.483 28.632 1.264 1.00 89.06 192 SER A O 1
ATOM 1473 N N . PHE A 1 193 ? -9.544 26.591 1.143 1.00 87.25 193 PHE A N 1
ATOM 1474 C CA . PHE A 1 193 ? -9.838 26.250 2.535 1.00 87.25 193 PHE A CA 1
ATOM 1475 C C . PHE A 1 193 ? -8.983 27.049 3.513 1.00 87.25 193 PHE A C 1
ATOM 1477 O O . PHE A 1 193 ? -9.546 27.583 4.463 1.00 87.25 193 PHE A O 1
ATOM 1484 N N . VAL A 1 194 ? -7.677 27.204 3.274 1.00 86.44 194 VAL A N 1
ATOM 1485 C CA . VAL A 1 194 ? -6.785 28.026 4.117 1.00 86.44 194 VAL A CA 1
ATOM 1486 C C . VAL A 1 194 ? -7.267 29.479 4.196 1.00 86.44 194 VAL A C 1
ATOM 1488 O O . VAL A 1 194 ? -7.316 30.064 5.276 1.00 86.44 194 VAL A O 1
ATOM 1491 N N . ILE A 1 195 ? -7.694 30.065 3.079 1.00 87.00 195 ILE A N 1
ATOM 1492 C CA . ILE A 1 195 ? -8.244 31.426 3.056 1.00 87.00 195 ILE A CA 1
ATOM 1493 C C . ILE A 1 195 ? -9.570 31.495 3.819 1.00 87.00 195 ILE A C 1
ATOM 1495 O O . ILE A 1 195 ? -9.817 32.472 4.530 1.00 87.00 195 ILE A O 1
ATOM 1499 N N . GLU A 1 196 ? -10.423 30.473 3.710 1.00 87.94 196 GLU A N 1
ATOM 1500 C CA . GLU A 1 196 ? -11.657 30.391 4.494 1.00 87.94 196 GLU A CA 1
ATOM 1501 C C . GLU A 1 196 ? -11.364 30.330 5.998 1.00 87.94 196 GLU A C 1
ATOM 1503 O O . GLU A 1 196 ? -11.985 31.075 6.760 1.00 87.94 196 GLU A O 1
ATOM 1508 N N . THR A 1 197 ? -10.391 29.518 6.432 1.00 83.00 197 THR A N 1
ATOM 1509 C CA . THR A 1 197 ? -10.012 29.420 7.853 1.00 83.00 197 THR A CA 1
ATOM 1510 C C . THR A 1 197 ? -9.488 30.747 8.379 1.00 83.00 197 THR A C 1
ATOM 1512 O O . THR A 1 197 ? -9.911 31.210 9.439 1.00 83.00 197 THR A O 1
ATOM 1515 N N . TRP A 1 198 ? -8.612 31.394 7.616 1.00 85.00 198 TRP A N 1
ATOM 1516 C CA . TRP A 1 198 ? -7.986 32.652 7.986 1.00 85.00 198 TRP A CA 1
ATOM 1517 C C . TRP A 1 198 ? -9.004 33.791 8.034 1.00 85.00 198 TRP A C 1
ATOM 1519 O O . TRP A 1 198 ? -9.022 34.582 8.979 1.00 85.00 198 TRP A O 1
ATOM 1529 N N . ALA A 1 199 ? -9.921 33.839 7.067 1.00 85.06 199 ALA A N 1
ATOM 1530 C CA . ALA A 1 199 ? -11.024 34.791 7.073 1.00 85.06 199 ALA A CA 1
ATOM 1531 C C . ALA A 1 199 ? -11.983 34.551 8.251 1.00 85.06 199 ALA A C 1
ATOM 1533 O O . ALA A 1 199 ? -12.446 35.516 8.865 1.00 85.06 199 ALA A O 1
ATOM 1534 N N . ALA A 1 200 ? -12.271 33.291 8.592 1.00 82.25 200 ALA A N 1
ATOM 1535 C CA . ALA A 1 200 ? -13.091 32.943 9.749 1.00 82.25 200 ALA A CA 1
ATOM 1536 C C . ALA A 1 200 ? -12.403 33.327 11.070 1.00 82.25 200 ALA A C 1
ATOM 1538 O O . ALA A 1 200 ? -13.046 33.915 11.940 1.00 82.25 200 ALA A O 1
ATOM 1539 N N . ALA A 1 201 ? -11.098 33.077 11.202 1.00 81.38 201 ALA A N 1
ATOM 1540 C CA . ALA A 1 201 ? -10.301 33.477 12.361 1.00 81.38 201 ALA A CA 1
ATOM 1541 C C . ALA A 1 201 ? -10.288 35.005 12.540 1.00 81.38 201 ALA A C 1
ATOM 1543 O O . ALA A 1 201 ? -10.568 35.493 13.633 1.00 81.38 201 ALA A O 1
ATOM 1544 N N . ARG A 1 202 ? -10.078 35.768 11.457 1.00 84.25 202 ARG A N 1
ATOM 1545 C CA . ARG A 1 202 ? -10.132 37.242 11.475 1.00 84.25 202 ARG A CA 1
ATOM 1546 C C . ARG A 1 202 ? -11.508 37.805 11.831 1.00 84.25 202 ARG A C 1
ATOM 1548 O O . ARG A 1 202 ? -11.596 38.869 12.433 1.00 84.25 202 ARG A O 1
ATOM 1555 N N . ARG A 1 203 ? -12.599 37.137 11.444 1.00 82.12 203 ARG A N 1
ATOM 1556 C CA . ARG A 1 203 ? -13.955 37.555 11.850 1.00 82.12 203 ARG A CA 1
ATOM 1557 C C . ARG A 1 203 ? -14.188 37.334 13.339 1.00 82.12 203 ARG A C 1
ATOM 1559 O O . ARG A 1 203 ? -14.746 38.217 13.980 1.00 82.12 203 ARG A O 1
ATOM 1566 N N . ARG A 1 204 ? -13.722 36.199 13.877 1.00 80.19 204 ARG A N 1
ATOM 1567 C CA . ARG A 1 204 ? -13.801 35.897 15.315 1.00 80.19 204 ARG A CA 1
ATOM 1568 C C . ARG A 1 204 ? -13.038 36.924 16.146 1.00 80.19 204 ARG A C 1
ATOM 1570 O O . ARG A 1 204 ? -13.593 37.427 17.111 1.00 80.19 204 ARG A O 1
ATOM 1577 N N . THR A 1 205 ? -11.817 37.290 15.747 1.00 82.25 205 THR A N 1
ATOM 1578 C CA . THR A 1 205 ? -11.043 38.325 16.459 1.00 82.25 205 THR A CA 1
ATOM 1579 C C . THR A 1 205 ? -11.677 39.713 16.376 1.00 82.25 205 THR A C 1
ATOM 1581 O O . THR A 1 205 ? -11.494 40.516 17.279 1.00 82.25 205 THR A O 1
ATOM 1584 N N . ARG A 1 206 ? -12.460 39.992 15.327 1.00 85.00 206 ARG A N 1
ATOM 1585 C CA . ARG A 1 206 ? -13.227 41.239 15.162 1.00 85.00 206 ARG A CA 1
ATOM 1586 C C . ARG A 1 206 ? -14.616 41.218 15.819 1.00 85.00 206 ARG A C 1
ATOM 1588 O O . ARG A 1 206 ? -15.376 42.155 15.612 1.00 85.00 206 ARG A O 1
ATOM 1595 N N . GLY A 1 207 ? -14.981 40.157 16.545 1.00 80.00 207 GLY A N 1
ATOM 1596 C CA . GLY A 1 207 ? -16.292 40.040 17.198 1.00 80.00 207 GLY A CA 1
ATOM 1597 C C . GLY A 1 207 ? -17.486 39.925 16.238 1.00 80.00 207 GLY A C 1
ATOM 1598 O O . GLY A 1 207 ? -18.626 40.115 16.649 1.00 80.00 207 GLY A O 1
ATOM 1599 N N . LEU A 1 208 ? -17.254 39.624 14.955 1.00 78.00 208 LEU A N 1
ATOM 1600 C CA . LEU A 1 208 ? -18.325 39.530 13.962 1.00 78.00 208 LEU A CA 1
ATOM 1601 C C . LEU A 1 208 ? -19.075 38.191 14.082 1.00 78.00 208 LEU A C 1
ATOM 1603 O O . LEU A 1 208 ? -18.429 37.146 14.232 1.00 78.00 208 LEU A O 1
ATOM 1607 N N . PRO A 1 209 ? -20.416 38.182 13.936 1.00 71.44 209 PRO A N 1
ATOM 1608 C CA . PRO A 1 209 ? -21.198 36.956 14.014 1.00 71.44 209 PRO A CA 1
ATOM 1609 C C . PRO A 1 209 ? -20.811 35.955 12.906 1.00 71.44 209 PRO A C 1
ATOM 1611 O O . PRO A 1 209 ? -20.410 36.356 11.801 1.00 71.44 209 PRO A O 1
ATOM 1614 N N . PRO A 1 210 ? -20.930 34.636 13.169 1.00 68.81 210 PRO A N 1
ATOM 1615 C CA . PRO A 1 210 ? -20.694 33.612 12.161 1.00 68.81 210 PRO A CA 1
ATOM 1616 C C . PRO A 1 210 ? -21.621 33.820 10.962 1.00 68.81 210 PRO A C 1
ATOM 1618 O O . PRO A 1 210 ? -22.773 34.223 11.107 1.00 68.81 210 PRO A O 1
ATOM 1621 N N . ARG A 1 211 ? -21.131 33.514 9.758 1.00 67.31 211 ARG A N 1
ATOM 1622 C CA . ARG A 1 211 ? -21.948 33.621 8.546 1.00 67.31 211 ARG A CA 1
ATOM 1623 C C . ARG A 1 211 ? -23.133 32.644 8.666 1.00 67.31 211 ARG A C 1
ATOM 1625 O O . ARG A 1 211 ? -22.881 31.463 8.919 1.00 67.31 211 ARG A O 1
ATOM 1632 N N . PRO A 1 212 ? -24.390 33.093 8.499 1.00 57.31 212 PRO A N 1
ATOM 1633 C CA . PRO A 1 212 ? -25.548 32.223 8.657 1.00 57.31 212 PRO A CA 1
ATOM 1634 C C . PRO A 1 212 ? -25.475 31.066 7.657 1.00 57.31 212 PRO A C 1
ATOM 1636 O O . PRO A 1 212 ? -25.244 31.267 6.463 1.00 57.31 212 PRO A O 1
ATOM 1639 N N . VAL A 1 213 ? -25.640 29.840 8.156 1.00 61.91 213 VAL A N 1
ATOM 1640 C CA . VAL A 1 213 ? -25.748 28.643 7.320 1.00 61.91 213 VAL A CA 1
ATOM 1641 C C . VAL A 1 213 ? -27.199 28.563 6.839 1.00 61.91 213 VAL A C 1
ATOM 1643 O O . VAL A 1 213 ? -28.082 28.410 7.680 1.00 61.91 213 VAL A O 1
ATOM 1646 N N . PRO A 1 214 ? -27.484 28.673 5.526 1.00 56.44 214 PRO A N 1
ATOM 1647 C CA . PRO A 1 214 ? -28.857 28.602 5.045 1.00 56.44 214 PRO A CA 1
ATOM 1648 C C . PRO A 1 214 ? -29.475 27.251 5.412 1.00 56.44 214 PRO A C 1
ATOM 1650 O O . PRO A 1 214 ? -28.887 26.203 5.117 1.00 56.44 214 PRO A O 1
ATOM 1653 N N . ALA A 1 215 ? -30.644 27.291 6.056 1.00 54.31 215 ALA A N 1
ATOM 1654 C CA . ALA A 1 215 ? -31.395 26.103 6.437 1.00 54.31 215 ALA A CA 1
ATOM 1655 C C . ALA A 1 215 ? -31.780 25.281 5.188 1.00 54.31 215 ALA A C 1
ATOM 1657 O O . ALA A 1 215 ? -32.060 25.862 4.130 1.00 54.31 215 ALA A O 1
ATOM 1658 N N . PRO A 1 216 ? -31.795 23.936 5.265 1.00 56.12 216 PRO A N 1
ATOM 1659 C CA . PRO A 1 216 ? -32.278 23.110 4.166 1.00 56.12 216 PRO A CA 1
ATOM 1660 C C . PRO A 1 216 ? -33.738 23.466 3.858 1.00 56.12 216 PRO A C 1
ATOM 1662 O O . PRO A 1 216 ? -34.585 23.403 4.745 1.00 56.12 216 PRO A O 1
ATOM 1665 N N . ARG A 1 217 ? -34.049 23.833 2.607 1.00 56.34 217 ARG A N 1
ATOM 1666 C CA . ARG A 1 217 ? -35.446 24.009 2.178 1.00 56.34 217 ARG A CA 1
ATOM 1667 C C . ARG A 1 217 ? -36.165 22.646 2.250 1.00 56.34 217 ARG A C 1
ATOM 1669 O O . ARG A 1 217 ? -35.627 21.684 1.687 1.00 56.34 217 ARG A O 1
ATOM 1676 N N . PRO A 1 218 ? -37.333 22.531 2.908 1.00 47.47 218 PRO A N 1
ATOM 1677 C CA . PRO A 1 218 ? -38.110 21.291 2.909 1.00 47.47 218 PRO A CA 1
ATOM 1678 C C . PRO A 1 218 ? -38.534 20.936 1.469 1.00 47.47 218 PRO A C 1
ATOM 1680 O O . PRO A 1 218 ? -38.925 21.818 0.710 1.00 47.47 218 PRO A O 1
ATOM 1683 N N . GLY A 1 219 ? -38.381 19.666 1.066 1.00 59.50 219 GLY A N 1
ATOM 1684 C CA . GLY A 1 219 ? -38.693 19.177 -0.295 1.00 59.50 219 GLY A CA 1
ATOM 1685 C C . GLY A 1 219 ? -37.488 18.871 -1.204 1.00 59.50 219 GLY A C 1
ATOM 1686 O O . GLY A 1 219 ? -37.648 18.566 -2.382 1.00 59.50 219 GLY A O 1
ATOM 1687 N N . ALA A 1 220 ? -36.258 18.939 -0.691 1.00 55.97 220 ALA A N 1
ATOM 1688 C CA . ALA A 1 220 ? -35.061 18.596 -1.457 1.00 55.97 220 ALA A CA 1
ATOM 1689 C C . ALA A 1 220 ? -34.985 17.087 -1.793 1.00 55.97 220 ALA A C 1
ATOM 1691 O O . ALA A 1 220 ? -34.975 16.252 -0.893 1.00 55.97 220 ALA A O 1
ATOM 1692 N N . GLY A 1 221 ? -34.878 16.740 -3.084 1.00 64.75 221 GLY A N 1
ATOM 1693 C CA . GLY A 1 221 ? -34.809 15.349 -3.557 1.00 64.75 221 GLY A CA 1
ATOM 1694 C C . GLY A 1 221 ? -33.655 14.517 -2.966 1.00 64.75 221 GLY A C 1
ATOM 1695 O O . GLY A 1 221 ? -32.664 15.057 -2.467 1.00 64.75 221 GLY A O 1
ATOM 1696 N N . ARG A 1 222 ? -33.763 13.183 -3.073 1.00 63.72 222 ARG A N 1
ATOM 1697 C CA . ARG A 1 222 ? -32.879 12.166 -2.447 1.00 63.72 222 ARG A CA 1
ATOM 1698 C C . ARG A 1 222 ? -31.369 12.435 -2.624 1.00 63.72 222 ARG A C 1
ATOM 1700 O O . ARG A 1 222 ? -30.584 12.238 -1.696 1.00 63.72 222 ARG A O 1
ATOM 1707 N N . LEU A 1 223 ? -30.969 12.948 -3.791 1.00 58.69 223 LEU A N 1
ATOM 1708 C CA . LEU A 1 223 ? -29.594 13.360 -4.115 1.00 58.69 223 LEU A CA 1
ATOM 1709 C C . LEU A 1 223 ? -29.108 14.553 -3.277 1.00 58.69 223 LEU A C 1
ATOM 1711 O O . LEU A 1 223 ? -27.998 14.529 -2.747 1.00 58.69 223 LEU A O 1
ATOM 1715 N N . ARG A 1 224 ? -29.947 15.576 -3.084 1.00 62.72 224 ARG A N 1
ATOM 1716 C CA . ARG A 1 224 ? -29.606 16.732 -2.243 1.00 62.72 224 ARG A CA 1
ATOM 1717 C C . ARG A 1 224 ? -29.446 16.326 -0.782 1.00 62.72 224 ARG A C 1
ATOM 1719 O O . ARG A 1 224 ? -28.491 16.766 -0.154 1.00 62.72 224 ARG A O 1
ATOM 1726 N N . THR A 1 225 ? -30.307 15.445 -0.268 1.00 63.16 225 THR A N 1
ATOM 1727 C CA . THR A 1 225 ? -30.185 14.936 1.109 1.00 63.16 225 THR A CA 1
ATOM 1728 C C . THR A 1 225 ? -28.895 14.149 1.350 1.00 63.16 225 THR A C 1
ATOM 1730 O O . THR A 1 225 ? -28.337 14.229 2.443 1.00 63.16 225 THR A O 1
ATOM 1733 N N . LEU A 1 226 ? -28.386 13.421 0.348 1.00 63.38 226 LEU A N 1
ATOM 1734 C CA . LEU A 1 226 ? -27.087 12.744 0.439 1.00 63.38 226 LEU A CA 1
ATOM 1735 C C . LEU A 1 226 ? -25.929 13.751 0.461 1.00 63.38 226 LEU A C 1
ATOM 1737 O O . LEU A 1 226 ? -25.033 13.628 1.291 1.00 63.38 226 LEU A O 1
ATOM 1741 N N . LEU A 1 227 ? -25.981 14.780 -0.388 1.00 66.25 227 LEU A N 1
ATOM 1742 C CA . LEU A 1 227 ? -24.944 15.815 -0.471 1.00 66.25 227 LEU A CA 1
ATOM 1743 C C . LEU A 1 227 ? -24.883 16.719 0.768 1.00 66.25 227 LEU A C 1
ATOM 1745 O O . LEU A 1 227 ? -23.814 17.240 1.089 1.00 66.25 227 LEU A O 1
ATOM 1749 N N . THR A 1 228 ? -26.004 16.923 1.465 1.00 70.88 228 THR A N 1
ATOM 1750 C CA . THR A 1 228 ? -26.073 17.770 2.667 1.00 70.88 228 THR A CA 1
ATOM 1751 C C . THR A 1 228 ? -25.736 17.036 3.960 1.00 70.88 228 THR A C 1
ATOM 1753 O O . THR A 1 228 ? -25.447 17.698 4.957 1.00 70.88 228 THR A O 1
ATOM 1756 N N . ARG A 1 229 ? -25.754 15.696 3.979 1.00 76.00 229 ARG A N 1
ATOM 1757 C CA . ARG A 1 229 ? -25.393 14.921 5.175 1.00 76.00 229 ARG A CA 1
ATOM 1758 C C . ARG A 1 229 ? -23.899 15.077 5.487 1.00 76.00 229 ARG A C 1
ATOM 1760 O O . ARG A 1 229 ? -23.080 14.997 4.569 1.00 76.00 229 ARG A O 1
ATOM 1767 N N . PRO A 1 230 ? -23.520 15.304 6.759 1.00 76.81 230 PRO A N 1
ATOM 1768 C CA . PRO A 1 230 ? -22.116 15.340 7.135 1.00 76.81 230 PRO A CA 1
ATOM 1769 C C . PRO A 1 230 ? -21.490 13.982 6.817 1.00 76.81 230 PRO A C 1
ATOM 1771 O O . PRO A 1 230 ? -22.007 12.938 7.213 1.00 76.81 230 PRO A O 1
ATOM 1774 N N . LEU A 1 231 ? -20.392 14.008 6.065 1.00 82.56 231 LEU A N 1
ATOM 1775 C CA . LEU A 1 231 ? -19.609 12.808 5.815 1.00 82.56 231 LEU A CA 1
ATOM 1776 C C . LEU A 1 231 ? -18.939 12.366 7.117 1.00 82.56 231 LEU A C 1
ATOM 1778 O O . LEU A 1 231 ? -18.524 13.193 7.929 1.00 82.56 231 LEU A O 1
ATOM 1782 N N . ASP A 1 232 ? -18.828 11.056 7.286 1.00 87.81 232 ASP A N 1
ATOM 1783 C CA . ASP A 1 232 ? -18.189 10.417 8.430 1.00 87.81 232 ASP A CA 1
ATOM 1784 C C . ASP A 1 232 ? -16.931 9.686 7.957 1.00 87.81 232 ASP A C 1
ATOM 1786 O O . ASP A 1 232 ? -16.978 8.960 6.959 1.00 87.81 232 ASP A O 1
ATOM 1790 N N . ALA A 1 233 ? -15.824 9.830 8.690 1.00 92.00 233 ALA A N 1
ATOM 1791 C CA . ALA A 1 233 ? -14.562 9.155 8.395 1.00 92.00 233 ALA A CA 1
ATOM 1792 C C . ALA A 1 233 ? -14.726 7.632 8.287 1.00 92.00 233 ALA A C 1
ATOM 1794 O O . ALA A 1 233 ? -14.128 7.002 7.422 1.00 92.00 233 ALA A O 1
ATOM 1795 N N . THR A 1 234 ? -15.604 7.042 9.095 1.00 94.75 234 THR A N 1
ATOM 1796 C CA . THR A 1 234 ? -15.947 5.612 9.049 1.00 94.75 234 THR A CA 1
ATOM 1797 C C . THR A 1 234 ? -16.543 5.221 7.701 1.00 94.75 234 THR A C 1
ATOM 1799 O O . THR A 1 234 ? -16.262 4.141 7.189 1.00 94.75 234 THR A O 1
ATOM 1802 N N . ALA A 1 235 ? -17.389 6.080 7.123 1.00 93.00 235 ALA A N 1
ATOM 1803 C CA . ALA A 1 235 ? -18.016 5.832 5.829 1.00 93.00 235 ALA A CA 1
ATOM 1804 C C . ALA A 1 235 ? -16.993 5.958 4.695 1.00 93.00 235 ALA A C 1
ATOM 1806 O O . ALA A 1 235 ? -16.959 5.093 3.825 1.00 93.00 235 ALA A O 1
ATOM 1807 N N . VAL A 1 236 ? -16.114 6.965 4.761 1.00 94.62 236 VAL A N 1
ATOM 1808 C CA . VAL A 1 236 ? -14.987 7.120 3.828 1.00 94.62 236 VAL A CA 1
ATOM 1809 C C . VAL A 1 236 ? -14.067 5.896 3.905 1.00 94.62 236 VAL A C 1
ATOM 1811 O O . VAL A 1 236 ? -13.840 5.234 2.903 1.00 94.62 236 VAL A O 1
ATOM 1814 N N . LEU A 1 237 ? -13.622 5.497 5.095 1.00 97.31 237 LEU A N 1
ATOM 1815 C CA . LEU A 1 237 ? -12.767 4.317 5.267 1.00 97.31 237 LEU A CA 1
ATOM 1816 C C . LEU A 1 237 ? -13.465 3.013 4.856 1.00 97.31 237 LEU A C 1
ATOM 1818 O O . LEU A 1 237 ? -12.824 2.122 4.316 1.00 97.31 237 LEU A O 1
ATOM 1822 N N . THR A 1 238 ? -14.783 2.900 5.047 1.00 97.19 238 THR A N 1
ATOM 1823 C CA . THR A 1 238 ? -15.558 1.758 4.530 1.00 97.19 238 THR A CA 1
ATOM 1824 C C . THR A 1 238 ? -15.568 1.740 3.000 1.00 97.19 238 THR A C 1
ATOM 1826 O O . THR A 1 238 ? -15.416 0.672 2.419 1.00 97.19 238 THR A O 1
ATOM 1829 N N . GLY A 1 239 ? -15.732 2.898 2.350 1.00 96.62 239 GLY A N 1
ATOM 1830 C CA . GLY A 1 239 ? -15.652 3.020 0.892 1.00 96.62 239 GLY A CA 1
ATOM 1831 C C . GLY A 1 239 ? -14.264 2.664 0.362 1.00 96.62 239 GLY A C 1
ATOM 1832 O O . GLY A 1 239 ? -14.156 1.898 -0.590 1.00 96.62 239 GLY A O 1
ATOM 1833 N N . TYR A 1 240 ? -13.211 3.128 1.041 1.00 97.44 240 TYR A N 1
ATOM 1834 C CA . TYR A 1 240 ? -11.835 2.728 0.756 1.00 97.44 240 TYR A CA 1
ATOM 1835 C C . TYR A 1 240 ? -11.660 1.209 0.848 1.00 97.44 240 TYR A C 1
ATOM 1837 O O . TYR A 1 240 ? -11.173 0.601 -0.097 1.00 97.44 240 TYR A O 1
ATOM 1845 N N . LEU A 1 241 ? -12.099 0.590 1.949 1.00 97.88 241 LEU A N 1
ATOM 1846 C CA . LEU A 1 241 ? -12.011 -0.859 2.138 1.00 97.88 241 LEU A CA 1
ATOM 1847 C C . LEU A 1 241 ? -12.785 -1.619 1.060 1.00 97.88 241 LEU A C 1
ATOM 1849 O O . LEU A 1 241 ? -12.261 -2.581 0.516 1.00 97.88 241 LEU A O 1
ATOM 1853 N N . ALA A 1 242 ? -13.990 -1.174 0.702 1.00 97.31 242 ALA A N 1
ATOM 1854 C CA . ALA A 1 242 ? -14.759 -1.804 -0.366 1.00 97.31 242 ALA A CA 1
ATOM 1855 C C . ALA A 1 242 ? -14.001 -1.769 -1.702 1.00 97.31 242 ALA A C 1
ATOM 1857 O O . ALA A 1 242 ? -13.921 -2.786 -2.380 1.00 97.31 242 ALA A O 1
ATOM 1858 N N . LEU A 1 243 ? -13.390 -0.633 -2.051 1.00 95.44 243 LEU A N 1
ATOM 1859 C CA . LEU A 1 243 ? -12.572 -0.525 -3.260 1.00 95.44 243 LEU A CA 1
ATOM 1860 C C . LEU A 1 243 ? -11.287 -1.356 -3.168 1.00 95.44 243 LEU A C 1
ATOM 1862 O O . LEU A 1 243 ? -10.909 -1.983 -4.147 1.00 95.44 243 LEU A O 1
ATOM 1866 N N . ALA A 1 244 ? -10.626 -1.381 -2.011 1.00 94.69 244 ALA A N 1
ATOM 1867 C CA . ALA A 1 244 ? -9.369 -2.099 -1.818 1.00 94.69 244 ALA A CA 1
ATOM 1868 C C . ALA A 1 244 ? -9.544 -3.625 -1.800 1.00 94.69 244 ALA A C 1
ATOM 1870 O O . ALA A 1 244 ? -8.651 -4.334 -2.246 1.00 94.69 244 ALA A O 1
ATOM 1871 N N . LEU A 1 245 ? -10.661 -4.124 -1.259 1.00 95.62 245 LEU A N 1
ATOM 1872 C CA . LEU A 1 245 ? -10.922 -5.555 -1.071 1.00 95.62 245 LEU A CA 1
ATOM 1873 C C . LEU A 1 245 ? -11.753 -6.173 -2.204 1.00 95.62 245 LEU A C 1
ATOM 1875 O O . LEU A 1 245 ? -11.653 -7.379 -2.402 1.00 95.62 245 LEU A O 1
ATOM 1879 N N . PHE A 1 246 ? -12.570 -5.390 -2.924 1.00 94.62 246 PHE A N 1
ATOM 1880 C CA . PHE A 1 246 ? -13.465 -5.911 -3.972 1.00 94.62 246 PHE A CA 1
ATOM 1881 C C . PHE A 1 246 ? -13.091 -5.529 -5.405 1.00 94.62 246 PHE A C 1
ATOM 1883 O O . PHE A 1 246 ? -13.708 -6.047 -6.336 1.00 94.62 246 PHE A O 1
ATOM 1890 N N . LEU A 1 247 ? -12.088 -4.674 -5.612 1.00 91.75 247 LEU A N 1
ATOM 1891 C CA . LEU A 1 247 ? -11.438 -4.551 -6.916 1.00 91.75 247 LEU A CA 1
ATOM 1892 C C . LEU A 1 247 ? -10.088 -5.272 -6.868 1.00 91.75 247 LEU A C 1
ATOM 1894 O O . LEU A 1 247 ? -9.396 -5.169 -5.854 1.00 91.75 247 LEU A O 1
ATOM 1898 N N . PRO A 1 248 ? -9.690 -5.961 -7.954 1.00 89.62 248 PRO A N 1
ATOM 1899 C CA . PRO A 1 248 ? -8.362 -6.544 -8.046 1.00 89.62 248 PRO A CA 1
ATOM 1900 C C . PRO A 1 248 ? -7.267 -5.510 -7.739 1.00 89.62 248 PRO A C 1
ATOM 1902 O O . PRO A 1 248 ? -7.212 -4.451 -8.372 1.00 89.62 248 PRO A O 1
ATOM 1905 N N . SER A 1 249 ? -6.395 -5.798 -6.766 1.00 85.69 249 SER A N 1
ATOM 1906 C CA . SER A 1 249 ? -5.399 -4.827 -6.270 1.00 85.69 249 SER A CA 1
ATOM 1907 C C . SER A 1 249 ? -4.291 -4.500 -7.278 1.00 85.69 249 SER A C 1
ATOM 1909 O O . SER A 1 249 ? -3.543 -3.543 -7.081 1.00 85.69 249 SER A O 1
ATOM 1911 N N . ASN A 1 250 ? -4.208 -5.258 -8.374 1.00 81.88 250 ASN A N 1
ATOM 1912 C CA . ASN A 1 250 ? -3.321 -5.006 -9.503 1.00 81.88 250 ASN A CA 1
ATOM 1913 C C . ASN A 1 250 ? -3.915 -4.047 -10.549 1.00 81.88 250 ASN A C 1
ATOM 1915 O O . ASN A 1 250 ? -3.192 -3.680 -11.467 1.00 81.88 250 ASN A O 1
ATOM 1919 N N . LEU A 1 251 ? -5.190 -3.652 -10.467 1.00 86.25 251 LEU A N 1
ATOM 1920 C CA . LEU A 1 251 ? -5.783 -2.719 -11.429 1.00 86.25 251 LEU A CA 1
ATOM 1921 C C . LEU A 1 251 ? -5.495 -1.270 -11.037 1.00 86.25 251 LEU A C 1
ATOM 1923 O O . LEU A 1 251 ? -5.879 -0.807 -9.959 1.00 86.25 251 LEU A O 1
ATOM 1927 N N . ALA A 1 252 ? -4.878 -0.523 -11.951 1.00 85.31 252 ALA A N 1
ATOM 1928 C CA . ALA A 1 252 ? -4.575 0.884 -11.739 1.00 85.31 252 ALA A CA 1
ATOM 1929 C C . ALA A 1 252 ? -4.750 1.739 -12.996 1.00 85.31 252 ALA A C 1
ATOM 1931 O O . ALA A 1 252 ? -4.796 1.256 -14.131 1.00 85.31 252 ALA A O 1
ATOM 1932 N N . LEU A 1 253 ? -4.823 3.052 -12.773 1.00 82.62 253 LEU A N 1
ATOM 1933 C CA . LEU A 1 253 ? -4.845 4.042 -13.839 1.00 82.62 253 LEU A CA 1
ATOM 1934 C C . LEU A 1 253 ? -3.511 4.021 -14.613 1.00 82.62 253 LEU A C 1
ATOM 1936 O O . LEU A 1 253 ? -2.451 4.189 -13.996 1.00 82.62 253 LEU A O 1
ATOM 1940 N N . PRO A 1 254 ? -3.523 3.912 -15.958 1.00 71.00 254 PRO A N 1
ATOM 1941 C CA . PRO A 1 254 ? -2.304 3.761 -16.761 1.00 71.00 254 PRO A CA 1
ATOM 1942 C C . PRO A 1 254 ? -1.262 4.866 -16.542 1.00 71.00 254 PRO A C 1
ATOM 1944 O O . PRO A 1 254 ? -0.057 4.614 -16.619 1.00 71.00 254 PRO A O 1
ATOM 1947 N N . ALA A 1 255 ? -1.724 6.088 -16.261 1.00 68.38 255 ALA A N 1
ATOM 1948 C CA . ALA A 1 255 ? -0.875 7.252 -16.029 1.00 68.38 255 ALA A CA 1
ATOM 1949 C C . ALA A 1 255 ? -0.151 7.216 -14.672 1.00 68.38 255 ALA A C 1
ATOM 1951 O O . ALA A 1 255 ? 0.949 7.746 -14.565 1.00 68.38 255 ALA A O 1
ATOM 1952 N N . LEU A 1 256 ? -0.715 6.573 -13.651 1.00 68.12 256 LEU A N 1
ATOM 1953 C CA . LEU A 1 256 ? -0.191 6.618 -12.280 1.00 68.12 256 LEU A CA 1
ATOM 1954 C C . LEU A 1 256 ? 0.526 5.322 -11.860 1.00 68.12 256 LEU A C 1
ATOM 1956 O O . LEU A 1 256 ? 1.125 5.273 -10.786 1.00 68.12 256 LEU A O 1
ATOM 1960 N N . GLY A 1 257 ? 0.513 4.284 -12.705 1.00 74.00 257 GLY A N 1
ATOM 1961 C CA . GLY A 1 257 ? 1.123 2.988 -12.385 1.00 74.00 257 GLY A CA 1
ATOM 1962 C C . GLY A 1 257 ? 0.520 2.382 -11.113 1.00 74.00 257 GLY A C 1
ATOM 1963 O O . GLY A 1 257 ? -0.633 2.659 -10.794 1.00 74.00 257 GLY A O 1
ATOM 1964 N N . GLY A 1 258 ? 1.299 1.604 -10.353 1.00 72.12 258 GLY A N 1
ATOM 1965 C CA . GLY A 1 258 ? 0.832 0.950 -9.118 1.00 72.12 258 GLY A CA 1
ATOM 1966 C C . GLY A 1 258 ? 0.333 1.898 -8.017 1.00 72.12 258 GLY A C 1
ATOM 1967 O O . GLY A 1 258 ? -0.443 1.489 -7.159 1.00 72.12 258 GLY A O 1
ATOM 1968 N N . ALA A 1 259 ? 0.690 3.186 -8.063 1.00 81.06 259 ALA A N 1
ATOM 1969 C CA . ALA A 1 259 ? 0.150 4.187 -7.142 1.00 81.06 259 ALA A CA 1
ATOM 1970 C C . ALA A 1 259 ? -1.316 4.548 -7.452 1.00 81.06 259 ALA A C 1
ATOM 1972 O O . ALA A 1 259 ? -2.049 4.978 -6.563 1.00 81.06 259 ALA A O 1
ATOM 1973 N N . GLY A 1 260 ? -1.754 4.357 -8.700 1.00 83.88 260 GLY A N 1
ATOM 1974 C CA . GLY A 1 260 ? -3.039 4.800 -9.239 1.00 83.88 260 GLY A CA 1
ATOM 1975 C C . GLY A 1 260 ? -4.205 3.835 -9.081 1.00 83.88 260 GLY A C 1
ATOM 1976 O O . GLY A 1 260 ? -5.107 3.869 -9.920 1.00 83.88 260 GLY A O 1
ATOM 1977 N N . THR A 1 261 ? -4.184 2.942 -8.091 1.00 89.62 261 THR A N 1
ATOM 1978 C CA . THR A 1 261 ? -5.324 2.045 -7.857 1.00 89.62 261 THR A CA 1
ATOM 1979 C C . THR A 1 261 ? -6.561 2.860 -7.454 1.00 89.62 261 THR A C 1
ATOM 1981 O O . THR A 1 261 ? -6.431 3.893 -6.783 1.00 89.62 261 THR A O 1
ATOM 1984 N N . PRO A 1 262 ? -7.786 2.429 -7.811 1.00 91.56 262 PRO A N 1
ATOM 1985 C CA . PRO A 1 262 ? -9.007 3.143 -7.427 1.00 91.56 262 PRO A CA 1
ATOM 1986 C C . PRO A 1 262 ? -9.123 3.379 -5.915 1.00 91.56 262 PRO A C 1
ATOM 1988 O O . PRO A 1 262 ? -9.563 4.444 -5.482 1.00 91.56 262 PRO A O 1
ATOM 1991 N N . ALA A 1 263 ? -8.669 2.418 -5.105 1.00 93.62 263 ALA A N 1
ATOM 1992 C CA . ALA A 1 263 ? -8.623 2.548 -3.654 1.00 93.62 263 ALA A CA 1
ATOM 1993 C C . ALA A 1 263 ? -7.656 3.655 -3.200 1.00 93.62 263 ALA A C 1
ATOM 1995 O O . ALA A 1 263 ? -8.024 4.482 -2.366 1.00 93.62 263 ALA A O 1
ATOM 1996 N N . ASN A 1 264 ? -6.452 3.728 -3.773 1.00 93.62 264 ASN A N 1
ATOM 1997 C CA . ASN A 1 264 ? -5.476 4.771 -3.453 1.00 93.62 264 ASN A CA 1
ATOM 1998 C C . ASN A 1 264 ? -6.000 6.165 -3.811 1.00 93.62 264 ASN A C 1
ATOM 2000 O O . ASN A 1 264 ? -5.947 7.078 -2.986 1.00 93.62 264 ASN A O 1
ATOM 2004 N N . VAL A 1 265 ? -6.587 6.320 -5.001 1.00 91.56 265 VAL A N 1
ATOM 2005 C CA . VAL A 1 265 ? -7.220 7.583 -5.416 1.00 91.56 265 VAL A CA 1
ATOM 2006 C C . VAL A 1 265 ? -8.324 7.975 -4.432 1.00 91.56 265 VAL A C 1
ATOM 2008 O O . VAL A 1 265 ? -8.386 9.121 -3.984 1.00 91.56 265 VAL A O 1
ATOM 2011 N N . PHE A 1 266 ? -9.160 7.020 -4.023 1.00 94.38 266 PHE A N 1
ATOM 2012 C CA . PHE A 1 266 ? -10.219 7.265 -3.048 1.00 94.38 266 PHE A CA 1
ATOM 2013 C C . PHE A 1 266 ? -9.678 7.654 -1.662 1.00 94.38 266 PHE A C 1
ATOM 2015 O O . PHE A 1 266 ? -10.232 8.542 -1.011 1.00 94.38 266 PHE A O 1
ATOM 2022 N N . ALA A 1 267 ? -8.572 7.052 -1.217 1.00 95.69 267 ALA A N 1
ATOM 2023 C CA . ALA A 1 267 ? -7.899 7.443 0.020 1.00 95.69 267 ALA A CA 1
ATOM 2024 C C . ALA A 1 267 ? -7.391 8.892 -0.046 1.00 95.69 267 ALA A C 1
ATOM 2026 O O . ALA A 1 267 ? -7.571 9.639 0.915 1.00 95.69 267 ALA A O 1
ATOM 2027 N N . LEU A 1 268 ? -6.821 9.331 -1.172 1.00 94.06 268 LEU A N 1
ATOM 2028 C CA . LEU A 1 268 ? -6.387 10.723 -1.355 1.00 94.06 268 LEU A CA 1
ATOM 2029 C C . LEU A 1 268 ? -7.569 11.702 -1.325 1.00 94.06 268 LEU A C 1
ATOM 2031 O O . LEU A 1 268 ? -7.494 12.737 -0.663 1.00 94.06 268 LEU A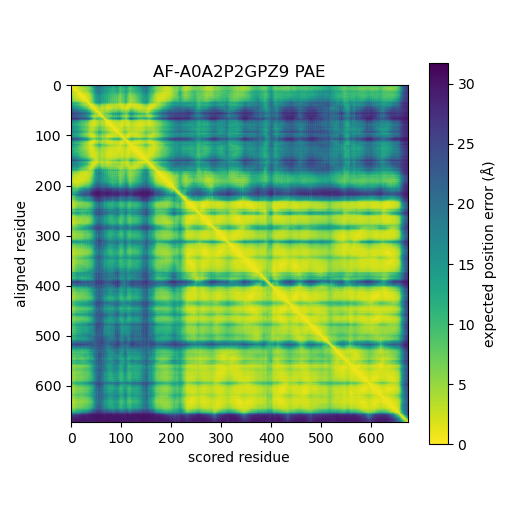 O 1
ATOM 2035 N N . LEU A 1 269 ? -8.702 11.358 -1.947 1.00 92.50 269 LEU A N 1
ATOM 2036 C CA . LEU A 1 269 ? -9.939 12.144 -1.824 1.00 92.50 269 LEU A CA 1
ATOM 2037 C C . LEU A 1 269 ? -10.420 12.227 -0.366 1.00 92.50 269 LEU A C 1
ATOM 2039 O O . LEU A 1 269 ? -10.862 13.285 0.089 1.00 92.50 269 LEU A O 1
ATOM 2043 N N . GLY A 1 270 ? -10.282 11.136 0.389 1.00 94.06 270 GLY A N 1
ATOM 2044 C CA . GLY A 1 270 ? -10.518 11.115 1.831 1.00 94.06 270 GLY A CA 1
ATOM 2045 C C . GLY A 1 270 ? -9.597 12.066 2.604 1.00 94.06 270 GLY A C 1
ATOM 2046 O O . GLY A 1 270 ? -10.070 12.771 3.497 1.00 94.06 270 GLY A O 1
ATOM 2047 N N . LEU A 1 271 ? -8.317 12.156 2.229 1.00 94.12 271 LEU A N 1
ATOM 2048 C CA . LEU A 1 271 ? -7.373 13.111 2.819 1.00 94.12 271 LEU A CA 1
ATOM 2049 C C . LEU A 1 271 ? -7.805 14.553 2.547 1.00 94.12 271 LEU A C 1
ATOM 2051 O O . LEU A 1 271 ? -7.842 15.355 3.478 1.00 94.12 271 LEU A O 1
ATOM 2055 N N . PHE A 1 272 ? -8.196 14.879 1.312 1.00 90.81 272 PHE A N 1
ATOM 2056 C CA . PHE A 1 272 ? -8.713 16.210 0.973 1.00 90.81 272 PHE A CA 1
ATOM 2057 C C . PHE A 1 272 ? -9.965 16.563 1.766 1.00 90.81 272 PHE A C 1
ATOM 2059 O O . PHE A 1 272 ? -10.078 17.675 2.286 1.00 90.81 272 PHE A O 1
ATOM 2066 N N . TRP A 1 273 ? -10.885 15.611 1.915 1.00 92.56 273 TRP A N 1
ATOM 2067 C CA . TRP A 1 273 ? -12.063 15.785 2.757 1.00 92.56 273 TRP A CA 1
ATOM 2068 C C . TRP A 1 273 ? -11.694 16.049 4.226 1.00 92.56 273 TRP A C 1
ATOM 2070 O O . TRP A 1 273 ? -12.279 16.937 4.862 1.00 92.56 273 TRP A O 1
ATOM 2080 N N . TYR A 1 274 ? -10.724 15.307 4.768 1.00 91.94 274 TYR A N 1
ATOM 2081 C CA . TYR A 1 274 ? -10.240 15.511 6.131 1.00 91.94 274 TYR A CA 1
ATOM 2082 C C . TYR A 1 274 ? -9.595 16.889 6.287 1.00 91.94 274 TYR A C 1
ATOM 2084 O O . TYR A 1 274 ? -9.983 17.624 7.191 1.00 91.94 274 TYR A O 1
ATOM 2092 N N . LEU A 1 275 ? -8.678 17.271 5.391 1.00 90.31 275 LEU A N 1
ATOM 2093 C CA . LEU A 1 275 ? -8.003 18.570 5.419 1.00 90.31 275 LEU A CA 1
ATOM 2094 C C . LEU A 1 275 ? -9.010 19.716 5.334 1.00 90.31 275 LEU A C 1
ATOM 2096 O O . LEU A 1 275 ? -8.972 20.614 6.166 1.00 90.31 275 LEU A O 1
ATOM 2100 N N . ALA A 1 276 ? -9.979 19.641 4.420 1.00 86.75 276 ALA A N 1
ATOM 2101 C CA . ALA A 1 276 ? -11.069 20.610 4.327 1.00 86.75 276 ALA A CA 1
ATOM 2102 C C . ALA A 1 276 ? -11.864 20.720 5.640 1.00 86.75 276 ALA A C 1
ATOM 2104 O O . ALA A 1 276 ? -12.142 21.821 6.119 1.00 86.75 276 ALA A O 1
ATOM 2105 N N . THR A 1 277 ? -12.199 19.583 6.258 1.00 86.81 277 THR A N 1
ATOM 2106 C CA . THR A 1 277 ? -12.963 19.541 7.516 1.00 86.81 277 THR A CA 1
ATOM 2107 C C . THR A 1 277 ? -12.149 20.051 8.712 1.00 86.81 277 THR A C 1
ATOM 2109 O O . THR A 1 277 ? -12.703 20.733 9.581 1.00 86.81 277 THR A O 1
ATOM 2112 N N . TRP A 1 278 ? -10.852 19.745 8.753 1.00 86.69 278 TRP A N 1
ATOM 2113 C CA . TRP A 1 278 ? -9.912 20.179 9.785 1.00 86.69 278 TRP A CA 1
ATOM 2114 C C . TRP A 1 278 ? -9.637 21.677 9.686 1.00 86.69 278 TRP A C 1
ATOM 2116 O O . TRP A 1 278 ? -9.842 22.400 10.660 1.00 86.69 278 TRP A O 1
ATOM 2126 N N . CYS A 1 279 ? -9.302 22.165 8.491 1.00 82.81 279 CYS A N 1
ATOM 2127 C CA . CYS A 1 279 ? -9.186 23.587 8.192 1.00 82.81 279 CYS A CA 1
ATOM 2128 C C . CYS A 1 279 ? -10.491 24.323 8.545 1.00 82.81 279 CYS A C 1
ATOM 2130 O O . CYS A 1 279 ? -10.471 25.331 9.246 1.00 82.81 279 CYS A O 1
ATOM 2132 N N . GLY A 1 280 ? -11.651 23.773 8.182 1.00 78.25 280 GLY A N 1
ATOM 2133 C CA . GLY A 1 280 ? -12.955 24.330 8.551 1.00 78.25 280 GLY A CA 1
ATOM 2134 C C . GLY A 1 280 ? -13.249 24.385 10.061 1.00 78.25 280 GLY A C 1
ATOM 2135 O O . GLY A 1 280 ? -14.335 24.825 10.438 1.00 78.25 280 GLY A O 1
ATOM 2136 N N . GLY A 1 281 ? -12.338 23.918 10.925 1.00 79.25 281 GLY A N 1
ATOM 2137 C CA . GLY A 1 281 ? -12.483 23.916 12.381 1.00 79.25 281 GLY A CA 1
ATOM 2138 C C . GLY A 1 281 ? -13.594 22.993 12.875 1.00 79.25 281 GLY A C 1
ATOM 2139 O O . GLY A 1 281 ? -14.114 23.193 13.970 1.00 79.25 281 GLY A O 1
ATOM 2140 N N . ARG A 1 282 ? -14.009 22.023 12.050 1.00 80.12 282 ARG A N 1
ATOM 2141 C CA . ARG A 1 282 ? -15.156 21.146 12.328 1.00 80.12 282 ARG A CA 1
ATOM 2142 C C . ARG A 1 282 ? -14.769 19.797 12.904 1.00 80.12 282 ARG A C 1
ATOM 2144 O O . ARG A 1 282 ? -15.633 19.081 13.398 1.00 80.12 282 ARG A O 1
ATOM 2151 N N . ILE A 1 283 ? -13.498 19.436 12.786 1.00 83.50 283 ILE A N 1
ATOM 2152 C CA . ILE A 1 283 ? -12.948 18.230 13.381 1.00 83.50 283 ILE A CA 1
ATOM 2153 C C . ILE A 1 283 ? -11.641 18.588 14.072 1.00 83.50 283 ILE A C 1
ATOM 2155 O O . ILE A 1 283 ? -10.771 19.233 13.489 1.00 83.50 283 ILE A O 1
ATOM 2159 N N . ALA A 1 284 ? -11.523 18.181 15.328 1.00 84.38 284 ALA A N 1
ATOM 2160 C CA . ALA A 1 284 ? -10.271 18.188 16.059 1.00 84.38 284 ALA A CA 1
ATOM 2161 C C . ALA A 1 284 ? -9.882 16.726 16.296 1.00 84.38 284 ALA A C 1
ATOM 2163 O O . ALA A 1 284 ? -10.757 15.918 16.610 1.00 84.38 284 ALA A O 1
ATOM 2164 N N . PRO A 1 285 ? -8.607 16.342 16.135 1.00 84.56 285 PRO A N 1
ATOM 2165 C CA . PRO A 1 285 ? -8.197 14.982 16.441 1.00 84.56 285 PRO A CA 1
ATOM 2166 C C . PRO A 1 285 ? -8.515 14.637 17.899 1.00 84.56 285 PRO A C 1
ATOM 2168 O O . PRO A 1 285 ? -8.165 15.411 18.794 1.00 84.56 285 PRO A O 1
ATOM 2171 N N . ALA A 1 286 ? -9.128 13.475 18.137 1.00 81.00 286 ALA A N 1
ATOM 2172 C CA . ALA A 1 286 ? -9.471 13.042 19.487 1.00 81.00 286 ALA A CA 1
ATOM 2173 C C . ALA A 1 286 ? -8.218 13.012 20.397 1.00 81.00 286 ALA A C 1
ATOM 2175 O O . ALA A 1 286 ? -7.127 12.647 19.925 1.00 81.00 286 ALA A O 1
ATOM 2176 N N . PRO A 1 287 ? -8.326 13.393 21.686 1.00 80.69 287 PRO A N 1
ATOM 2177 C CA . PRO A 1 287 ? -7.206 13.340 22.624 1.00 80.69 287 PRO A CA 1
ATOM 2178 C C . PRO A 1 287 ? -6.561 11.945 22.681 1.00 80.69 287 PRO A C 1
ATOM 2180 O O . PRO A 1 287 ? -7.225 10.928 22.514 1.00 80.69 287 PRO A O 1
ATOM 2183 N N . GLY A 1 288 ? -5.240 11.881 22.873 1.00 80.25 288 GLY A N 1
ATOM 2184 C CA . GLY A 1 288 ? -4.519 10.606 23.013 1.00 80.25 288 GLY A CA 1
ATOM 2185 C C . GLY A 1 288 ? -4.247 9.825 21.716 1.00 80.25 288 GLY A C 1
ATOM 2186 O O . GLY A 1 288 ? -3.530 8.831 21.764 1.00 80.25 288 GLY A O 1
ATOM 2187 N N . THR A 1 289 ? -4.716 10.287 20.550 1.00 86.56 289 THR A N 1
ATOM 2188 C CA . THR A 1 289 ? -4.544 9.600 19.243 1.00 86.56 289 THR A CA 1
ATOM 2189 C C . THR A 1 289 ? -3.275 9.990 18.466 1.00 86.56 289 THR A C 1
ATOM 2191 O O . THR A 1 289 ? -3.111 9.636 17.298 1.00 86.56 289 THR A O 1
ATOM 2194 N N . ARG A 1 290 ? -2.373 10.778 19.069 1.00 89.69 290 ARG A N 1
ATOM 2195 C CA . ARG A 1 290 ? -1.248 11.421 18.359 1.00 89.69 290 ARG A CA 1
ATOM 2196 C C . ARG A 1 290 ? -0.116 10.470 17.983 1.00 89.69 290 ARG A C 1
ATOM 2198 O O . ARG A 1 290 ? 0.518 10.705 16.962 1.00 89.69 290 ARG A O 1
ATOM 2205 N N . THR A 1 291 ? 0.115 9.413 18.764 1.00 90.69 291 THR A N 1
ATOM 2206 C CA . THR A 1 291 ? 1.299 8.545 18.644 1.00 90.69 291 THR A CA 1
ATOM 2207 C C . THR A 1 291 ? 1.531 8.075 17.214 1.00 90.69 291 THR A C 1
ATOM 2209 O O . THR A 1 291 ? 2.622 8.255 16.682 1.00 90.69 291 THR A O 1
ATOM 2212 N N . MET A 1 292 ? 0.491 7.556 16.553 1.00 93.75 292 MET A N 1
ATOM 2213 C CA . MET A 1 292 ? 0.668 7.003 15.214 1.00 93.75 292 MET A CA 1
ATOM 2214 C C . MET A 1 292 ? 0.890 8.061 14.138 1.00 93.75 292 MET A C 1
ATOM 2216 O O . MET A 1 292 ? 1.622 7.828 13.182 1.00 93.75 292 MET A O 1
ATOM 2220 N N . ARG A 1 293 ? 0.323 9.257 14.320 1.00 94.44 293 ARG A N 1
ATOM 2221 C CA . ARG A 1 293 ? 0.580 10.388 13.422 1.00 94.44 293 ARG A CA 1
ATOM 2222 C C . ARG A 1 293 ? 2.020 10.881 13.541 1.00 94.44 293 ARG A C 1
ATOM 2224 O O . ARG A 1 293 ? 2.607 11.228 12.527 1.00 94.44 293 ARG A O 1
ATOM 2231 N N . THR A 1 294 ? 2.598 10.878 14.744 1.00 94.88 294 THR A N 1
ATOM 2232 C CA . THR A 1 294 ? 4.004 11.262 14.949 1.00 94.88 294 THR A CA 1
ATOM 2233 C C . THR A 1 294 ? 4.959 10.278 14.279 1.00 94.88 294 THR A C 1
ATOM 2235 O O . THR A 1 294 ? 5.896 10.697 13.610 1.00 94.88 294 THR A O 1
ATOM 2238 N N . VAL A 1 295 ? 4.708 8.973 14.402 1.00 95.75 295 VAL A N 1
ATOM 2239 C CA . VAL A 1 295 ? 5.543 7.958 13.738 1.00 95.75 295 VAL A CA 1
ATOM 2240 C C . VAL A 1 295 ? 5.364 7.998 12.218 1.00 95.75 295 VAL A C 1
ATOM 2242 O O . VAL A 1 295 ? 6.335 7.864 11.480 1.00 95.75 295 VAL A O 1
ATOM 2245 N N . MET A 1 296 ? 4.149 8.274 11.735 1.00 96.44 296 MET A N 1
ATOM 2246 C CA . MET A 1 296 ? 3.913 8.498 10.308 1.00 96.44 296 MET A CA 1
ATOM 2247 C C . MET A 1 296 ? 4.627 9.755 9.787 1.00 96.44 296 MET A C 1
ATOM 2249 O O . MET A 1 296 ? 5.124 9.749 8.666 1.00 96.44 296 MET A O 1
ATOM 2253 N N . LEU A 1 297 ? 4.716 10.818 10.595 1.00 96.69 297 LEU A N 1
ATOM 2254 C CA . LEU A 1 297 ? 5.502 12.008 10.261 1.00 96.69 297 LEU A CA 1
ATOM 2255 C C . LEU A 1 297 ? 6.994 11.673 10.165 1.00 96.69 297 LEU A C 1
ATOM 2257 O O . LEU A 1 297 ? 7.642 12.126 9.230 1.00 96.69 297 LEU A O 1
ATOM 2261 N N . LEU A 1 298 ? 7.519 10.856 11.083 1.00 96.88 298 LEU A N 1
ATOM 2262 C CA . LEU A 1 298 ? 8.901 10.379 11.017 1.00 96.88 298 LEU A CA 1
ATOM 2263 C C . LEU A 1 298 ? 9.161 9.615 9.709 1.00 96.88 298 LEU A C 1
ATOM 2265 O O . LEU A 1 298 ? 10.114 9.936 9.010 1.00 96.88 298 LEU A O 1
ATOM 2269 N N . LEU A 1 299 ? 8.272 8.686 9.331 1.00 96.88 299 LEU A N 1
ATOM 2270 C CA . LEU A 1 299 ? 8.351 7.985 8.043 1.00 96.88 299 LEU A CA 1
ATOM 2271 C C . LEU A 1 299 ? 8.300 8.951 6.857 1.00 96.88 299 LEU A C 1
ATOM 2273 O O . LEU A 1 299 ? 9.112 8.833 5.944 1.00 96.88 299 LEU A O 1
ATOM 2277 N N . ALA A 1 300 ? 7.384 9.919 6.876 1.00 97.31 300 ALA A N 1
ATOM 2278 C CA . ALA A 1 300 ? 7.271 10.904 5.809 1.00 97.31 300 ALA A CA 1
ATOM 2279 C C . ALA A 1 300 ? 8.548 11.744 5.667 1.00 97.31 300 ALA A C 1
ATOM 2281 O O . ALA A 1 300 ? 9.027 11.929 4.554 1.00 97.31 300 ALA A O 1
ATOM 2282 N N . VAL A 1 301 ? 9.135 12.200 6.776 1.00 97.31 301 VAL A N 1
ATOM 2283 C CA . VAL A 1 301 ? 10.407 12.937 6.764 1.00 97.31 301 VAL A CA 1
ATOM 2284 C C . VAL A 1 301 ? 11.535 12.064 6.217 1.00 97.31 301 VAL A C 1
ATOM 2286 O O . VAL A 1 301 ? 12.270 12.522 5.350 1.00 97.31 301 VAL A O 1
ATOM 2289 N N . THR A 1 302 ? 11.649 10.803 6.641 1.00 96.94 302 THR A N 1
ATOM 2290 C CA . THR A 1 302 ? 12.664 9.875 6.113 1.00 96.94 302 THR A CA 1
ATOM 2291 C C . THR A 1 302 ? 12.514 9.648 4.609 1.00 96.94 302 THR A C 1
ATOM 2293 O O . THR A 1 302 ? 13.510 9.682 3.890 1.00 96.94 302 THR A O 1
ATOM 2296 N N . VAL A 1 303 ? 11.284 9.480 4.114 1.00 96.56 303 VAL A N 1
ATOM 2297 C CA . VAL A 1 303 ? 11.014 9.344 2.674 1.00 96.56 303 VAL A CA 1
ATOM 2298 C C . VAL A 1 303 ? 11.376 10.620 1.916 1.00 96.56 303 VAL A C 1
ATOM 2300 O O . VAL A 1 303 ? 11.980 10.530 0.854 1.00 96.56 303 VAL A O 1
ATOM 2303 N N . LEU A 1 304 ? 11.058 11.803 2.449 1.00 95.12 304 LEU A N 1
ATOM 2304 C CA . LEU A 1 304 ? 11.408 13.075 1.808 1.00 95.12 304 LEU A CA 1
ATOM 2305 C C . LEU A 1 304 ? 12.923 13.310 1.782 1.00 95.12 304 LEU A C 1
ATOM 2307 O O . LEU A 1 304 ? 13.442 13.757 0.766 1.00 95.12 304 LEU A O 1
ATOM 2311 N N . LEU A 1 305 ? 13.640 12.975 2.858 1.00 94.31 305 LEU A N 1
ATOM 2312 C CA . LEU A 1 305 ? 15.104 13.052 2.893 1.00 94.31 305 LEU A CA 1
ATOM 2313 C C . LEU A 1 305 ? 15.737 12.095 1.877 1.00 94.31 305 LEU A C 1
ATOM 2315 O O . LEU A 1 305 ? 16.638 12.491 1.147 1.00 94.31 305 LEU A O 1
ATOM 2319 N N . SER A 1 306 ? 15.217 10.870 1.774 1.00 94.00 306 SER A N 1
ATOM 2320 C CA . SER A 1 306 ? 15.631 9.901 0.753 1.00 94.00 306 SER A CA 1
ATOM 2321 C C . SER A 1 306 ? 15.305 10.366 -0.671 1.00 94.00 306 SER A C 1
ATOM 2323 O O . SER A 1 306 ? 16.112 10.211 -1.582 1.00 94.00 306 SER A O 1
ATOM 2325 N N . TYR A 1 307 ? 14.153 11.011 -0.871 1.00 92.06 307 TYR A N 1
ATOM 2326 C CA . TYR A 1 307 ? 13.773 11.599 -2.154 1.00 92.06 307 TYR A CA 1
ATOM 2327 C C . TYR A 1 307 ? 14.726 12.728 -2.576 1.00 92.06 307 TYR A C 1
ATOM 2329 O O . TYR A 1 307 ? 15.102 12.795 -3.743 1.00 92.06 307 TYR A O 1
ATOM 2337 N N . VAL A 1 308 ? 15.137 13.591 -1.638 1.00 90.81 308 VAL A N 1
ATOM 2338 C CA . VAL A 1 308 ? 16.144 14.637 -1.888 1.00 90.81 308 VAL A CA 1
ATOM 2339 C C . VAL A 1 308 ? 17.503 14.008 -2.196 1.00 90.81 308 VAL A C 1
ATOM 2341 O O . VAL A 1 308 ? 18.094 14.348 -3.213 1.00 90.81 308 VAL A O 1
ATOM 2344 N N . ALA A 1 309 ? 17.947 13.026 -1.404 1.00 88.19 309 ALA A N 1
ATOM 2345 C CA . ALA A 1 309 ? 19.206 12.315 -1.644 1.00 88.19 309 ALA A CA 1
ATOM 2346 C C . ALA A 1 309 ? 19.248 11.623 -3.022 1.00 88.19 309 ALA A C 1
ATOM 2348 O O . ALA A 1 309 ? 20.289 11.569 -3.669 1.00 88.19 309 ALA A O 1
ATOM 2349 N N . ASN A 1 310 ? 18.104 11.144 -3.522 1.00 87.44 310 ASN A N 1
ATOM 2350 C CA . ASN A 1 310 ? 18.004 10.557 -4.858 1.00 87.44 310 ASN A CA 1
ATOM 2351 C C . ASN A 1 310 ? 18.253 11.566 -6.002 1.00 87.44 310 ASN A C 1
ATOM 2353 O O . ASN A 1 310 ? 18.609 11.135 -7.100 1.00 87.44 310 ASN A O 1
ATOM 2357 N N . GLN A 1 311 ? 18.069 12.874 -5.772 1.00 80.69 311 GLN A N 1
ATOM 2358 C CA . GLN A 1 311 ? 18.349 13.923 -6.769 1.00 80.69 311 GLN A CA 1
ATOM 2359 C C . GLN A 1 311 ? 19.848 14.203 -6.917 1.00 80.69 311 GLN A C 1
ATOM 2361 O O . GLN A 1 311 ? 20.293 14.563 -8.003 1.00 80.69 311 GLN A O 1
ATOM 2366 N N . ASP A 1 312 ? 20.623 13.999 -5.851 1.00 79.69 312 ASP A N 1
ATOM 2367 C CA . ASP A 1 312 ? 22.081 14.168 -5.875 1.00 79.69 312 ASP A CA 1
ATOM 2368 C C . ASP A 1 312 ? 22.783 12.995 -6.587 1.00 79.69 312 ASP A C 1
ATOM 2370 O O . ASP A 1 312 ? 23.951 13.084 -6.974 1.00 79.69 312 ASP A O 1
ATOM 2374 N N . ARG A 1 313 ? 22.063 11.887 -6.802 1.00 81.19 313 ARG A N 1
ATOM 2375 C CA . ARG A 1 313 ? 22.531 10.717 -7.547 1.00 81.19 313 ARG A CA 1
ATOM 2376 C C . ARG A 1 313 ? 22.226 10.858 -9.038 1.00 81.19 313 ARG A C 1
ATOM 2378 O O . ARG A 1 313 ? 21.183 11.367 -9.440 1.00 81.19 313 ARG A O 1
ATOM 2385 N N . ILE A 1 314 ? 23.094 10.282 -9.874 1.00 75.25 314 ILE A N 1
ATOM 2386 C CA . ILE A 1 314 ? 22.784 10.023 -11.288 1.00 75.25 314 ILE A CA 1
ATOM 2387 C C . ILE A 1 314 ? 21.694 8.944 -11.345 1.00 75.25 314 ILE A C 1
ATOM 2389 O O . ILE A 1 314 ? 21.968 7.739 -11.360 1.00 75.25 314 ILE A O 1
ATOM 2393 N N . SER A 1 315 ? 20.447 9.395 -11.307 1.00 75.12 315 SER A N 1
ATOM 2394 C CA . SER A 1 315 ? 19.252 8.562 -11.322 1.00 75.12 315 SER A CA 1
ATOM 2395 C C . SER A 1 315 ? 18.661 8.536 -12.723 1.00 75.12 315 SER A C 1
ATOM 2397 O O . SER A 1 315 ? 18.545 9.561 -13.395 1.00 75.12 315 SER A O 1
ATOM 2399 N N . SER A 1 316 ? 18.276 7.351 -13.183 1.00 75.94 316 SER A N 1
ATOM 2400 C CA . SER A 1 316 ? 17.561 7.211 -14.447 1.00 75.94 316 SER A CA 1
ATOM 2401 C C . SER A 1 316 ? 16.192 7.890 -14.370 1.00 75.94 316 SER A C 1
ATOM 2403 O O . SER A 1 316 ? 15.568 7.976 -13.309 1.00 75.94 316 SER A O 1
ATOM 2405 N N . GLN A 1 317 ? 15.658 8.312 -15.517 1.00 72.75 317 GLN A N 1
ATOM 2406 C CA . GLN A 1 317 ? 14.326 8.918 -15.576 1.00 72.75 317 GLN A CA 1
ATOM 2407 C C . GLN A 1 317 ? 13.234 7.983 -15.023 1.00 72.75 317 GLN A C 1
ATOM 2409 O O . GLN A 1 317 ? 12.260 8.444 -14.427 1.00 72.75 317 GLN A O 1
ATOM 2414 N N . LYS A 1 318 ? 13.404 6.662 -15.171 1.00 75.06 318 LYS A N 1
ATOM 2415 C CA . LYS A 1 318 ? 12.498 5.658 -14.595 1.00 75.06 318 LYS A CA 1
ATOM 2416 C C . LYS A 1 318 ? 12.518 5.667 -13.068 1.00 75.06 318 LYS A C 1
ATOM 2418 O O . LYS A 1 318 ? 11.448 5.593 -12.474 1.00 75.06 318 LYS A O 1
ATOM 2423 N N . GLU A 1 319 ? 13.690 5.799 -12.448 1.00 82.50 319 GLU A N 1
ATOM 2424 C CA . GLU A 1 319 ? 13.817 5.903 -10.989 1.00 82.50 319 GLU A CA 1
ATOM 2425 C C . GLU A 1 319 ? 13.179 7.188 -10.465 1.00 82.50 319 GLU A C 1
ATOM 2427 O O . GLU A 1 319 ? 12.447 7.134 -9.483 1.00 82.50 319 GLU A O 1
ATOM 2432 N N . ILE A 1 320 ? 13.367 8.323 -11.147 1.00 83.38 320 ILE A N 1
ATOM 2433 C CA . ILE A 1 320 ? 12.727 9.594 -10.764 1.00 83.38 320 ILE A CA 1
ATOM 2434 C C . ILE A 1 320 ? 11.197 9.456 -10.803 1.00 83.38 320 ILE A C 1
ATOM 2436 O O . ILE A 1 320 ? 10.518 9.735 -9.818 1.00 83.38 320 ILE A O 1
ATOM 2440 N N . LEU A 1 321 ? 10.647 8.925 -11.901 1.00 81.94 321 LEU A N 1
ATOM 2441 C CA . LEU A 1 321 ? 9.205 8.685 -12.023 1.00 81.94 321 LEU A CA 1
ATOM 2442 C C . LEU A 1 321 ? 8.680 7.667 -10.998 1.00 81.94 321 LEU A C 1
ATOM 2444 O O . LEU A 1 321 ? 7.506 7.717 -10.620 1.00 81.94 321 LEU A O 1
ATOM 2448 N N . ALA A 1 322 ? 9.507 6.707 -10.583 1.00 84.88 322 ALA A N 1
ATOM 24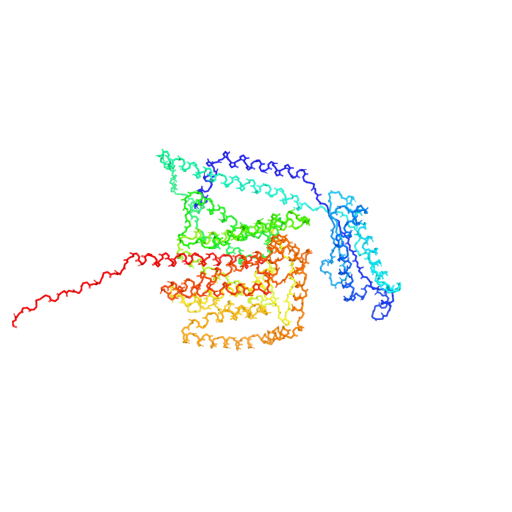49 C CA . ALA A 1 322 ? 9.153 5.744 -9.551 1.00 84.88 322 ALA A CA 1
ATOM 2450 C C . ALA A 1 322 ? 9.158 6.392 -8.155 1.00 84.88 322 ALA A C 1
ATOM 2452 O O . ALA A 1 322 ? 8.205 6.190 -7.399 1.00 84.88 322 ALA A O 1
ATOM 2453 N N . ALA A 1 323 ? 10.131 7.261 -7.867 1.00 89.50 323 ALA A N 1
ATOM 2454 C CA . ALA A 1 323 ? 10.181 8.069 -6.650 1.00 89.50 323 ALA A CA 1
ATOM 2455 C C . ALA A 1 323 ? 8.960 8.999 -6.523 1.00 89.50 323 ALA A C 1
ATOM 2457 O O . ALA A 1 323 ? 8.329 9.052 -5.465 1.00 89.50 323 ALA A O 1
ATOM 2458 N N . ASP A 1 324 ? 8.552 9.652 -7.618 1.00 87.38 324 ASP A N 1
ATOM 2459 C CA . ASP A 1 324 ? 7.337 10.481 -7.674 1.00 87.38 324 ASP A CA 1
ATOM 2460 C C . ASP A 1 324 ? 6.083 9.680 -7.289 1.00 87.38 324 ASP A C 1
ATOM 2462 O O . ASP A 1 324 ? 5.248 10.122 -6.494 1.00 87.38 324 ASP A O 1
ATOM 2466 N N . ARG A 1 325 ? 5.949 8.459 -7.824 1.00 86.44 325 ARG A N 1
ATOM 2467 C CA . ARG A 1 325 ? 4.854 7.543 -7.460 1.00 86.44 325 ARG A CA 1
ATOM 2468 C C . ARG A 1 325 ? 4.951 7.107 -6.002 1.00 86.44 325 ARG A C 1
ATOM 2470 O O . ARG A 1 325 ? 3.915 6.998 -5.345 1.00 86.44 325 ARG A O 1
ATOM 2477 N N . GLY A 1 326 ? 6.164 6.903 -5.492 1.00 90.81 326 GLY A N 1
ATOM 2478 C CA . GLY A 1 326 ? 6.433 6.639 -4.081 1.00 90.81 326 GLY A CA 1
ATOM 2479 C C . GLY A 1 326 ? 5.854 7.727 -3.174 1.00 90.81 326 GLY A C 1
ATOM 2480 O O . GLY A 1 326 ? 5.161 7.413 -2.206 1.00 90.81 326 GLY A O 1
ATOM 2481 N N . LEU A 1 327 ? 6.014 9.008 -3.522 1.00 92.44 327 LEU A N 1
ATOM 2482 C CA . LEU A 1 327 ? 5.414 10.115 -2.763 1.00 92.44 327 LEU A CA 1
ATOM 2483 C C . LEU A 1 327 ? 3.877 10.075 -2.767 1.00 92.44 327 LEU A C 1
ATOM 2485 O O . LEU A 1 327 ? 3.246 10.341 -1.741 1.00 92.44 327 LEU A O 1
ATOM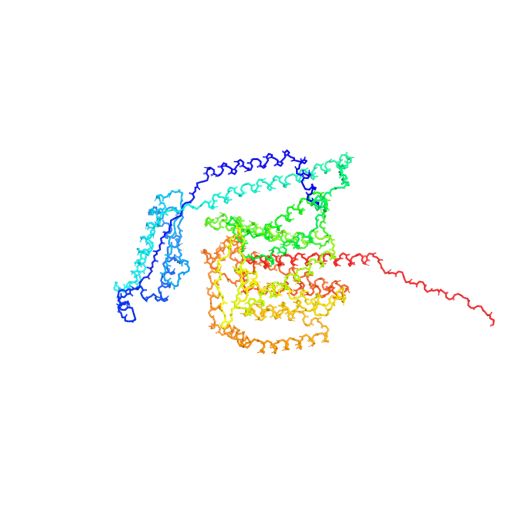 2489 N N . ILE A 1 328 ? 3.256 9.693 -3.887 1.00 92.00 328 ILE A N 1
ATOM 2490 C CA . ILE A 1 328 ? 1.796 9.509 -3.960 1.00 92.00 328 ILE A CA 1
ATOM 2491 C C . ILE A 1 328 ? 1.354 8.379 -3.020 1.00 92.00 328 ILE A C 1
ATOM 2493 O O . ILE A 1 328 ? 0.390 8.541 -2.269 1.00 92.00 328 ILE A O 1
ATOM 2497 N N . VAL A 1 329 ? 2.069 7.252 -3.019 1.00 93.19 329 VAL A N 1
ATOM 2498 C CA . VAL A 1 329 ? 1.794 6.112 -2.127 1.00 93.19 329 VAL A CA 1
ATOM 2499 C C . VAL A 1 329 ? 1.985 6.497 -0.657 1.00 93.19 329 VAL A C 1
ATOM 2501 O O . VAL A 1 329 ? 1.139 6.165 0.176 1.00 93.19 329 VAL A O 1
ATOM 2504 N N . LEU A 1 330 ? 3.016 7.279 -0.330 1.00 96.00 330 LEU A N 1
ATOM 2505 C CA . LEU A 1 330 ? 3.206 7.824 1.014 1.00 96.00 330 LEU A CA 1
ATOM 2506 C C . LEU A 1 330 ? 1.983 8.642 1.458 1.00 96.00 330 LEU A C 1
ATOM 2508 O O . LEU A 1 330 ? 1.490 8.452 2.571 1.00 96.00 330 LEU A O 1
ATOM 2512 N N . LEU A 1 331 ? 1.452 9.518 0.597 1.00 95.69 331 LEU A N 1
ATOM 2513 C CA . LEU A 1 331 ? 0.254 10.311 0.906 1.00 95.69 331 LEU A CA 1
ATOM 2514 C C . LEU A 1 331 ? -0.994 9.443 1.114 1.00 95.69 331 LEU A C 1
ATOM 2516 O O . LEU A 1 331 ? -1.835 9.774 1.954 1.00 95.69 331 LEU A O 1
ATOM 2520 N N . VAL A 1 332 ? -1.109 8.317 0.405 1.00 96.38 332 VAL A N 1
ATOM 2521 C CA . VAL A 1 332 ? -2.165 7.322 0.652 1.00 96.38 332 VAL A CA 1
ATOM 2522 C C . VAL A 1 332 ? -2.030 6.753 2.062 1.00 96.38 332 VAL A C 1
ATOM 2524 O O . VAL A 1 332 ? -3.006 6.743 2.812 1.00 96.38 332 VAL A O 1
ATOM 2527 N N . TRP A 1 333 ? -0.832 6.336 2.469 1.00 97.31 333 TRP A N 1
ATOM 2528 C CA . TRP A 1 333 ? -0.597 5.800 3.814 1.00 97.31 333 TRP A CA 1
ATOM 2529 C C . TRP A 1 333 ? -0.861 6.843 4.905 1.00 97.31 333 TRP A C 1
ATOM 2531 O O . TRP A 1 333 ? -1.545 6.548 5.891 1.00 97.31 333 TRP A O 1
ATOM 2541 N N . VAL A 1 334 ? -0.416 8.089 4.692 1.00 97.50 334 VAL A N 1
ATOM 2542 C CA . VAL A 1 334 ? -0.730 9.230 5.568 1.00 97.50 334 VAL A CA 1
ATOM 2543 C C . VAL A 1 334 ? -2.242 9.408 5.681 1.00 97.50 334 VAL A C 1
ATOM 2545 O O . VAL A 1 334 ? -2.751 9.554 6.792 1.00 97.50 334 VAL A O 1
ATOM 2548 N N . SER A 1 335 ? -2.973 9.351 4.564 1.00 97.25 335 SER A N 1
ATOM 2549 C CA . SER A 1 335 ? -4.432 9.461 4.560 1.00 97.25 335 SER A CA 1
ATOM 2550 C C . SER A 1 335 ? -5.092 8.425 5.460 1.00 97.25 335 SER A C 1
ATOM 2552 O O . SER A 1 335 ? -5.903 8.778 6.316 1.00 97.25 335 SER A O 1
ATOM 2554 N N . LEU A 1 336 ? -4.708 7.155 5.330 1.00 98.06 336 LEU A N 1
ATOM 2555 C CA . LEU A 1 336 ? -5.305 6.064 6.100 1.00 98.06 336 LEU A CA 1
ATOM 2556 C C . LEU A 1 336 ? -5.049 6.223 7.601 1.00 98.06 336 LEU A C 1
ATOM 2558 O O . LEU A 1 336 ? -5.978 6.076 8.402 1.00 98.06 336 LEU A O 1
ATOM 2562 N N . VAL A 1 337 ? -3.830 6.602 7.993 1.00 97.56 337 VAL A N 1
ATOM 2563 C CA . VAL A 1 337 ? -3.483 6.855 9.401 1.00 97.56 337 VAL A CA 1
ATOM 2564 C C . VAL A 1 337 ? -4.207 8.092 9.940 1.00 97.56 337 VAL A C 1
ATOM 2566 O O . VAL A 1 337 ? -4.722 8.079 11.059 1.00 97.56 337 VAL A O 1
ATOM 2569 N N . VAL A 1 338 ? -4.294 9.175 9.169 1.00 96.06 338 VAL A N 1
ATOM 2570 C CA . VAL A 1 338 ? -4.968 10.411 9.594 1.00 96.06 338 VAL A CA 1
ATOM 2571 C C . VAL A 1 338 ? -6.480 10.212 9.700 1.00 96.06 338 VAL A C 1
ATOM 2573 O O . VAL A 1 338 ? -7.073 10.582 10.712 1.00 96.06 338 VAL A O 1
ATOM 2576 N N . LEU A 1 339 ? -7.118 9.578 8.719 1.00 96.06 339 LEU A N 1
ATOM 2577 C CA . LEU A 1 339 ? -8.560 9.319 8.735 1.00 96.06 339 LEU A CA 1
ATOM 2578 C C . LEU A 1 339 ? -8.968 8.398 9.885 1.00 96.06 339 LEU A C 1
ATOM 2580 O O . LEU A 1 339 ? -10.000 8.627 10.514 1.00 96.06 339 LEU A O 1
ATOM 2584 N N . THR A 1 340 ? -8.163 7.385 10.196 1.00 96.31 340 THR A N 1
ATOM 2585 C CA . THR A 1 340 ? -8.445 6.491 11.326 1.00 96.31 340 THR A CA 1
ATOM 2586 C C . THR A 1 340 ? -8.211 7.180 12.669 1.00 96.31 340 THR A C 1
ATOM 2588 O O . THR A 1 340 ? -9.078 7.092 13.537 1.00 96.31 340 THR A O 1
ATOM 2591 N N . THR A 1 341 ? -7.096 7.901 12.843 1.00 95.12 341 THR A N 1
ATOM 2592 C CA . THR A 1 341 ? -6.697 8.498 14.140 1.00 95.12 341 THR A CA 1
ATOM 2593 C C . THR A 1 341 ? -7.328 9.846 14.454 1.00 95.12 341 THR A C 1
ATOM 2595 O O . THR A 1 341 ? -7.547 10.165 15.619 1.00 95.12 341 THR A O 1
ATOM 2598 N N . ALA A 1 342 ? -7.565 10.676 13.444 1.00 92.19 342 ALA A N 1
ATOM 2599 C CA . ALA A 1 342 ? -8.117 12.019 13.598 1.00 92.19 342 ALA A CA 1
ATOM 2600 C C . ALA A 1 342 ? -9.523 12.157 13.005 1.00 92.19 342 ALA A C 1
ATOM 2602 O O . ALA A 1 342 ? -10.264 13.052 13.406 1.00 92.19 342 ALA A O 1
ATOM 2603 N N . GLY A 1 343 ? -9.899 11.298 12.055 1.00 91.44 343 GLY A N 1
ATOM 2604 C CA . GLY A 1 343 ? -11.228 11.313 11.448 1.00 91.44 343 GLY A CA 1
ATOM 2605 C C . GLY A 1 343 ? -12.299 10.629 12.301 1.00 91.44 343 GLY A C 1
ATOM 2606 O O . GLY A 1 343 ? -13.416 11.135 12.398 1.00 91.44 343 GLY A O 1
ATOM 2607 N N . ILE A 1 344 ? -11.983 9.491 12.924 1.00 93.69 344 ILE A N 1
ATOM 2608 C CA . ILE A 1 344 ? -12.928 8.760 13.779 1.00 93.69 344 ILE A CA 1
ATOM 2609 C C . ILE A 1 344 ? -12.936 9.391 15.172 1.00 93.69 344 ILE A C 1
ATOM 2611 O O . ILE A 1 344 ? -11.921 9.407 15.861 1.00 93.69 344 ILE A O 1
ATOM 2615 N N . GLN A 1 345 ? -14.097 9.900 15.578 1.00 89.75 345 GLN A N 1
ATOM 2616 C CA . GLN A 1 345 ? -14.279 10.624 16.843 1.00 89.75 345 GLN A CA 1
ATOM 2617 C C . GLN A 1 345 ? -14.919 9.773 17.945 1.00 89.75 345 GLN A C 1
ATOM 2619 O O . GLN A 1 345 ? -14.929 10.176 19.101 1.00 89.75 345 GLN A O 1
ATOM 2624 N N . ASP A 1 346 ? -15.450 8.603 17.588 1.00 90.31 346 ASP A N 1
ATOM 2625 C CA . ASP A 1 346 ? -16.269 7.778 18.470 1.00 90.31 346 ASP A CA 1
ATOM 2626 C C . ASP A 1 346 ? -15.849 6.298 18.421 1.00 90.31 346 ASP A C 1
ATOM 2628 O O . ASP A 1 346 ? -15.535 5.745 17.358 1.00 90.31 346 ASP A O 1
ATOM 2632 N N . ARG A 1 347 ? -15.862 5.649 19.591 1.00 90.75 347 ARG A N 1
ATOM 2633 C CA . ARG A 1 347 ? -15.453 4.251 19.783 1.00 90.75 347 ARG A CA 1
ATOM 2634 C C . ARG A 1 347 ? -16.366 3.262 19.054 1.00 90.75 347 ARG A C 1
ATOM 2636 O O . ARG A 1 347 ? -15.855 2.308 18.461 1.00 90.75 347 ARG A O 1
ATOM 2643 N N . ALA A 1 348 ? -17.679 3.485 19.056 1.00 92.69 348 ALA A N 1
ATOM 2644 C CA . ALA A 1 348 ? -18.644 2.615 18.388 1.00 92.69 348 ALA A CA 1
ATOM 2645 C C . ALA A 1 348 ? -18.503 2.702 16.863 1.00 92.69 348 ALA A C 1
ATOM 2647 O O . ALA A 1 348 ? -18.644 1.703 16.152 1.00 92.69 348 ALA A O 1
ATOM 2648 N N . ARG A 1 349 ? -18.154 3.880 16.336 1.00 94.44 349 ARG A N 1
ATOM 2649 C CA . ARG A 1 349 ? -17.825 4.052 14.912 1.00 94.44 349 ARG A CA 1
ATOM 2650 C C . ARG A 1 349 ? -16.582 3.257 14.502 1.00 94.44 349 ARG A C 1
ATOM 2652 O O . ARG A 1 349 ? -16.592 2.627 13.441 1.00 94.44 349 ARG A O 1
ATOM 2659 N N . LEU A 1 350 ? -15.558 3.207 15.355 1.00 94.94 350 LEU A N 1
ATOM 2660 C CA . LEU A 1 350 ? -14.386 2.352 15.138 1.00 94.94 350 LEU A CA 1
ATOM 2661 C C . LEU A 1 350 ? -14.755 0.858 15.125 1.00 94.94 350 LEU A C 1
ATOM 2663 O O . LEU A 1 350 ? -14.311 0.135 14.233 1.00 94.94 350 LEU A O 1
ATOM 2667 N N . ASP A 1 351 ? -15.613 0.402 16.045 1.00 94.81 351 ASP A N 1
ATOM 2668 C CA . ASP A 1 351 ? -16.104 -0.988 16.046 1.00 94.81 351 ASP A CA 1
ATOM 2669 C C . ASP A 1 351 ? -16.831 -1.339 14.752 1.00 94.81 351 ASP A C 1
ATOM 2671 O O . ASP A 1 351 ? -16.635 -2.422 14.199 1.00 94.81 351 ASP A O 1
ATOM 2675 N N . VAL A 1 352 ? -17.656 -0.425 14.235 1.00 95.94 352 VAL A N 1
ATOM 2676 C CA . VAL A 1 352 ? -18.344 -0.619 12.954 1.00 95.94 352 VAL A CA 1
ATOM 2677 C C . VAL A 1 352 ? -17.337 -0.802 11.818 1.00 95.94 352 VAL A C 1
ATOM 2679 O O . VAL A 1 352 ? -17.522 -1.703 10.998 1.00 95.94 352 VAL A O 1
ATOM 2682 N N . LEU A 1 353 ? -16.267 -0.003 11.771 1.00 97.69 353 LEU A N 1
ATOM 2683 C CA . LEU A 1 353 ? -15.214 -0.161 10.764 1.00 97.69 353 LEU A CA 1
ATOM 2684 C C . LEU A 1 353 ? -14.529 -1.528 10.875 1.00 97.69 353 LEU A C 1
ATOM 2686 O O . LEU A 1 353 ? -14.388 -2.222 9.870 1.00 97.69 353 LEU A O 1
ATOM 2690 N N . MET A 1 354 ? -14.151 -1.941 12.087 1.00 97.44 354 MET A N 1
ATOM 2691 C CA . MET A 1 354 ? -13.478 -3.225 12.322 1.00 97.44 354 MET A CA 1
ATOM 2692 C C . MET A 1 354 ? -14.367 -4.423 12.002 1.00 97.44 354 MET A C 1
ATOM 2694 O O . MET A 1 354 ? -13.909 -5.395 11.397 1.00 97.44 354 MET A O 1
ATOM 2698 N N . ARG A 1 355 ? -15.658 -4.344 12.329 1.00 95.75 355 ARG A N 1
ATOM 2699 C CA . ARG A 1 355 ? -16.646 -5.366 11.961 1.00 95.75 355 ARG A CA 1
ATOM 2700 C C . ARG A 1 355 ? -16.782 -5.489 10.450 1.00 95.75 355 ARG A C 1
ATOM 2702 O O . ARG A 1 355 ? -16.758 -6.595 9.916 1.00 95.75 355 ARG A O 1
ATOM 2709 N N . ARG A 1 356 ? -16.873 -4.358 9.748 1.00 97.69 356 ARG A N 1
ATOM 2710 C CA . ARG A 1 356 ? -16.933 -4.330 8.281 1.00 97.69 356 ARG A CA 1
ATOM 2711 C C . ARG A 1 356 ? -15.663 -4.894 7.651 1.00 97.69 356 ARG A C 1
ATOM 2713 O O . ARG A 1 356 ? -15.780 -5.683 6.723 1.00 97.69 356 ARG A O 1
ATOM 2720 N N . LEU A 1 357 ? -14.486 -4.558 8.180 1.00 98.25 357 LEU A N 1
ATOM 2721 C CA . LEU A 1 357 ? -13.207 -5.083 7.697 1.00 98.25 357 LEU A CA 1
ATOM 2722 C C . LEU A 1 357 ? -13.147 -6.613 7.779 1.00 98.25 357 LEU A C 1
ATOM 2724 O O . LEU A 1 357 ? -12.809 -7.257 6.793 1.00 98.25 357 LEU A O 1
ATOM 2728 N N . VAL A 1 358 ? -13.524 -7.203 8.918 1.00 98.00 358 VAL A N 1
ATOM 2729 C CA . VAL A 1 358 ? -13.533 -8.669 9.077 1.00 98.00 358 VAL A CA 1
ATOM 2730 C C . VAL A 1 358 ? -14.541 -9.326 8.138 1.00 98.00 358 VAL A C 1
ATOM 2732 O O . VAL A 1 358 ? -14.220 -10.343 7.526 1.00 98.00 358 VAL A O 1
ATOM 2735 N N . VAL A 1 359 ? -15.736 -8.750 7.976 1.00 97.44 359 VAL A N 1
ATOM 2736 C CA . VAL A 1 359 ? -16.737 -9.276 7.033 1.00 97.44 359 VAL A CA 1
ATOM 2737 C C . VAL A 1 359 ? -16.221 -9.213 5.595 1.00 97.44 359 VAL A C 1
ATOM 2739 O O . VAL A 1 359 ? -16.259 -10.228 4.906 1.00 97.44 359 VAL A O 1
ATOM 2742 N N . MET A 1 360 ? -15.690 -8.071 5.149 1.00 98.19 360 MET A N 1
ATOM 2743 C CA . MET A 1 360 ? -15.138 -7.934 3.796 1.00 98.19 360 MET A CA 1
ATOM 2744 C C . MET A 1 360 ? -13.948 -8.875 3.573 1.00 98.19 360 MET A C 1
ATOM 2746 O O . MET A 1 360 ? -13.912 -9.579 2.570 1.00 98.19 360 MET A O 1
ATOM 2750 N N . GLY A 1 361 ? -13.027 -8.972 4.537 1.00 97.69 361 GLY A N 1
ATOM 2751 C CA . GLY A 1 361 ? -11.911 -9.918 4.484 1.00 97.69 361 GLY A CA 1
ATOM 2752 C C . GLY A 1 361 ? -12.363 -11.379 4.437 1.00 97.69 361 GLY A C 1
ATOM 2753 O O . GLY A 1 361 ? -11.756 -12.184 3.740 1.00 97.69 361 GLY A O 1
ATOM 2754 N N . SER A 1 362 ? -13.467 -11.723 5.106 1.00 97.62 362 SER A N 1
ATOM 2755 C CA . SER A 1 362 ? -14.056 -13.069 5.037 1.00 97.62 362 SER A CA 1
ATOM 2756 C C . SER A 1 362 ? -14.630 -13.378 3.655 1.00 97.62 362 SER A C 1
ATOM 2758 O O . SER A 1 362 ? -14.527 -14.512 3.199 1.00 97.62 362 SER A O 1
ATOM 2760 N N . VAL A 1 363 ? -15.206 -12.383 2.970 1.00 97.44 363 VAL A N 1
ATOM 2761 C CA . VAL A 1 363 ? -15.654 -12.537 1.576 1.00 97.44 363 VAL A CA 1
ATOM 2762 C C . VAL A 1 363 ? -14.451 -12.750 0.657 1.00 97.44 363 VAL A C 1
ATOM 2764 O O . VAL A 1 363 ? -14.469 -13.673 -0.147 1.00 97.44 363 VAL A O 1
ATOM 2767 N N . VAL A 1 364 ? -13.374 -11.977 0.821 1.00 96.25 364 VAL A N 1
ATOM 2768 C CA . VAL A 1 364 ? -12.126 -12.174 0.056 1.00 96.25 364 VAL A CA 1
ATOM 2769 C C . VAL A 1 364 ? -11.524 -13.560 0.310 1.00 96.25 364 VAL A C 1
ATOM 2771 O O . VAL A 1 364 ? -11.064 -14.208 -0.631 1.00 96.25 364 VAL A O 1
ATOM 2774 N N . ALA A 1 365 ? -11.574 -14.052 1.551 1.00 96.88 365 ALA A N 1
ATOM 2775 C CA . ALA A 1 365 ? -11.157 -15.409 1.897 1.00 96.88 365 ALA A CA 1
ATOM 2776 C C . ALA A 1 365 ? -12.024 -16.473 1.218 1.00 96.88 365 ALA A C 1
ATOM 2778 O O . ALA A 1 365 ? -11.487 -17.418 0.653 1.00 96.88 365 ALA A O 1
ATOM 2779 N N . LEU A 1 366 ? -13.348 -16.293 1.218 1.00 96.44 366 LEU A N 1
ATOM 2780 C CA . LEU A 1 366 ? -14.283 -17.181 0.530 1.00 96.44 366 LEU A CA 1
ATOM 2781 C C . LEU A 1 366 ? -14.009 -17.244 -0.980 1.00 96.44 366 LEU A C 1
ATOM 2783 O O . LEU A 1 366 ? -14.007 -18.332 -1.545 1.00 96.44 366 LEU A O 1
ATOM 2787 N N . LEU A 1 367 ? -13.724 -16.104 -1.615 1.00 94.50 367 LEU A N 1
ATOM 2788 C CA . LEU A 1 367 ? -13.316 -16.061 -3.022 1.00 94.50 367 LEU A CA 1
ATOM 2789 C C . LEU A 1 367 ? -11.996 -16.811 -3.258 1.00 94.50 367 LEU A C 1
ATOM 2791 O O . LEU A 1 367 ? -11.876 -17.545 -4.228 1.00 94.50 367 LEU A O 1
ATOM 2795 N N . GLY A 1 368 ? -11.028 -16.708 -2.345 1.00 93.06 368 GLY A N 1
ATOM 2796 C CA . GLY A 1 368 ? -9.790 -17.486 -2.444 1.00 93.06 368 GLY A CA 1
ATOM 2797 C C . GLY A 1 368 ? -9.987 -18.991 -2.234 1.00 93.06 368 GLY A C 1
ATOM 2798 O O . GLY A 1 368 ? -9.288 -19.789 -2.849 1.00 93.06 368 GLY A O 1
ATOM 2799 N N . LEU A 1 369 ? -10.954 -19.401 -1.405 1.00 92.50 369 LEU A N 1
ATOM 2800 C CA . LEU A 1 369 ? -11.352 -20.810 -1.296 1.00 92.50 369 LEU A CA 1
ATOM 2801 C C . LEU A 1 369 ? -11.965 -21.304 -2.608 1.00 92.50 369 LEU A C 1
ATOM 2803 O O . LEU A 1 369 ? -11.625 -22.390 -3.069 1.00 92.50 369 LEU A O 1
ATOM 2807 N N . TYR A 1 370 ? -12.833 -20.497 -3.220 1.00 92.62 370 TYR A N 1
ATOM 2808 C CA . TYR A 1 370 ? -13.385 -20.787 -4.541 1.00 92.62 370 TYR A CA 1
ATOM 2809 C C . TYR A 1 370 ? -12.275 -20.942 -5.593 1.00 92.62 370 TYR A C 1
ATOM 2811 O O . TYR A 1 370 ? -12.271 -21.936 -6.320 1.00 92.62 370 TYR A O 1
ATOM 2819 N N . ASP A 1 371 ? -11.302 -20.027 -5.626 1.00 90.81 371 ASP A N 1
ATOM 2820 C CA . ASP A 1 371 ? -10.164 -20.108 -6.550 1.00 90.81 371 ASP A CA 1
ATOM 2821 C C . ASP A 1 371 ? -9.375 -21.418 -6.366 1.00 90.81 371 ASP A C 1
ATOM 2823 O O . ASP A 1 371 ? -9.032 -22.088 -7.337 1.00 90.81 371 ASP A O 1
ATOM 2827 N N . PHE A 1 372 ? -9.123 -21.821 -5.114 1.00 89.88 372 PHE A N 1
ATOM 2828 C CA . PHE A 1 372 ? -8.389 -23.051 -4.803 1.00 89.88 372 PHE A CA 1
ATOM 2829 C C . PHE A 1 372 ? -9.104 -24.309 -5.315 1.00 89.88 372 PHE A C 1
ATOM 2831 O O . PHE A 1 372 ? -8.470 -25.172 -5.913 1.00 89.88 372 PHE A O 1
ATOM 2838 N N . PHE A 1 373 ? -10.416 -24.428 -5.081 1.00 89.19 373 PHE A N 1
ATOM 2839 C CA . PHE A 1 373 ? -11.167 -25.631 -5.458 1.00 89.19 373 PHE A CA 1
ATOM 2840 C C . PHE A 1 373 ? -11.526 -25.693 -6.943 1.00 89.19 373 PHE A C 1
ATOM 2842 O O . PHE A 1 373 ? -11.682 -26.785 -7.480 1.00 89.19 373 PHE A O 1
ATOM 2849 N N . THR A 1 374 ? -11.680 -24.546 -7.605 1.00 86.81 374 THR A N 1
ATOM 2850 C CA . THR A 1 374 ? -12.002 -24.512 -9.039 1.00 86.81 374 THR A CA 1
ATOM 2851 C C . THR A 1 374 ? -10.771 -24.560 -9.935 1.00 86.81 374 THR A C 1
ATOM 2853 O O . THR A 1 374 ? -10.913 -24.839 -11.122 1.00 86.81 374 THR A O 1
ATOM 2856 N N . GLY A 1 375 ? -9.580 -24.263 -9.404 1.00 81.38 375 GLY A N 1
ATOM 2857 C CA . GLY A 1 375 ? -8.367 -24.095 -10.209 1.00 81.38 375 GLY A CA 1
ATOM 2858 C C . GLY A 1 375 ? -8.428 -22.882 -11.147 1.00 81.38 375 GLY A C 1
ATOM 2859 O O . GLY A 1 375 ? -7.595 -22.749 -12.039 1.00 81.38 375 GLY A O 1
ATOM 2860 N N . THR A 1 376 ? -9.416 -21.999 -10.965 1.00 81.31 376 THR A N 1
ATOM 2861 C CA . THR A 1 376 ? -9.595 -20.766 -11.744 1.00 81.31 376 THR A CA 1
ATOM 2862 C C . THR A 1 376 ? -9.362 -19.551 -10.861 1.00 81.31 376 THR A C 1
ATOM 2864 O O . THR A 1 376 ? -9.435 -19.646 -9.638 1.00 81.31 376 THR A O 1
ATOM 2867 N N . ASN A 1 377 ? -9.079 -18.393 -11.461 1.00 81.56 377 ASN A N 1
ATOM 2868 C CA . ASN A 1 377 ? -8.957 -17.158 -10.702 1.00 81.56 377 ASN A CA 1
ATOM 2869 C C . ASN A 1 377 ? -10.076 -16.168 -11.022 1.00 81.56 377 ASN A C 1
ATOM 2871 O O . ASN A 1 377 ? -10.197 -15.692 -12.153 1.00 81.56 377 ASN A O 1
ATOM 2875 N N . ILE A 1 378 ? -10.857 -15.790 -10.007 1.00 83.94 378 ILE A N 1
ATOM 2876 C CA . ILE A 1 378 ? -11.965 -14.851 -10.201 1.00 83.94 378 ILE A CA 1
ATOM 2877 C C . ILE A 1 378 ? -11.502 -13.474 -10.701 1.00 83.94 378 ILE A C 1
ATOM 2879 O O . ILE A 1 378 ? -12.210 -12.836 -11.483 1.00 83.94 378 ILE A O 1
ATOM 2883 N N . ALA A 1 379 ? -10.311 -13.013 -10.312 1.00 82.00 379 ALA A N 1
ATOM 2884 C CA . ALA A 1 379 ? -9.811 -11.707 -10.727 1.00 82.00 379 ALA A CA 1
ATOM 2885 C C . ALA A 1 379 ? -9.467 -11.644 -12.224 1.00 82.00 379 ALA A C 1
ATOM 2887 O O . ALA A 1 379 ? -9.502 -10.552 -12.786 1.00 82.00 379 ALA A O 1
ATOM 2888 N N . ASP A 1 380 ? -9.212 -12.776 -12.892 1.00 77.56 380 ASP A N 1
ATOM 2889 C CA . ASP A 1 380 ? -8.949 -12.808 -14.343 1.00 77.56 380 ASP A CA 1
ATOM 2890 C C . ASP A 1 380 ? -10.203 -12.464 -15.169 1.00 77.56 380 ASP A C 1
ATOM 2892 O O . ASP A 1 380 ? -10.106 -11.973 -16.298 1.00 77.56 380 ASP A O 1
ATOM 2896 N N . SER A 1 381 ? -11.390 -12.668 -14.586 1.00 79.62 381 SER A N 1
ATOM 2897 C CA . SER A 1 381 ? -12.679 -12.333 -15.206 1.00 79.62 381 SER A CA 1
ATOM 2898 C C . SER A 1 381 ? -13.072 -10.855 -15.059 1.00 79.62 381 SER A C 1
ATOM 2900 O O . SER A 1 381 ? -13.903 -10.345 -15.812 1.00 79.62 381 SER A O 1
ATOM 2902 N N . LEU A 1 382 ? -12.456 -10.133 -14.118 1.00 81.69 382 LEU A N 1
ATOM 2903 C CA . LEU A 1 382 ? -12.797 -8.751 -13.780 1.00 81.69 382 LEU A CA 1
ATOM 2904 C C . LEU A 1 382 ? -11.965 -7.760 -14.605 1.00 81.69 382 LEU A C 1
ATOM 2906 O O . LEU A 1 382 ? -10.923 -7.275 -14.167 1.00 81.69 382 LEU A O 1
ATOM 2910 N N . ARG A 1 383 ? -12.455 -7.413 -15.801 1.00 78.12 383 ARG A N 1
ATOM 2911 C CA . ARG A 1 383 ? -11.873 -6.352 -16.642 1.00 78.12 383 ARG A CA 1
ATOM 2912 C C . ARG A 1 383 ? -12.698 -5.075 -16.541 1.00 78.12 383 ARG A C 1
ATOM 2914 O O . ARG A 1 383 ? -13.821 -5.014 -17.033 1.00 78.12 383 ARG A O 1
ATOM 2921 N N . ILE A 1 384 ? -12.130 -4.044 -15.921 1.00 82.31 384 ILE A N 1
ATOM 2922 C CA . ILE A 1 384 ? -12.760 -2.723 -15.821 1.00 82.31 384 ILE A CA 1
ATOM 2923 C C . ILE A 1 384 ? -12.200 -1.835 -16.942 1.00 82.31 384 ILE A C 1
ATOM 2925 O O . ILE A 1 384 ? -10.991 -1.588 -16.955 1.00 82.31 384 ILE A O 1
ATOM 2929 N N . PRO A 1 385 ? -13.038 -1.331 -17.868 1.00 79.38 385 PRO A N 1
ATOM 2930 C CA . PRO A 1 385 ? -12.584 -0.428 -18.921 1.00 79.38 385 PRO A CA 1
ATOM 2931 C C . PRO A 1 385 ? -11.816 0.777 -18.355 1.00 79.38 385 PRO A C 1
ATOM 2933 O O . PRO A 1 385 ? -12.280 1.440 -17.430 1.00 79.38 385 PRO A O 1
ATOM 2936 N N . GLY A 1 386 ? -10.635 1.059 -18.914 1.00 77.44 386 GLY A N 1
ATOM 2937 C CA . GLY A 1 386 ? -9.775 2.180 -18.509 1.00 77.44 386 GLY A CA 1
ATOM 2938 C C . GLY A 1 386 ? -8.772 1.884 -17.383 1.00 77.44 386 GLY A C 1
ATOM 2939 O O . GLY A 1 386 ? -7.917 2.731 -17.117 1.00 77.44 386 GLY A O 1
ATOM 2940 N N . LEU A 1 387 ? -8.825 0.704 -16.753 1.00 81.50 387 LEU A N 1
ATOM 2941 C CA . LEU A 1 387 ? -7.813 0.237 -15.798 1.00 81.50 387 LEU A CA 1
ATOM 2942 C C . LEU A 1 387 ? -6.945 -0.855 -16.424 1.00 81.50 387 LEU A C 1
ATOM 2944 O O . LEU A 1 387 ? -7.454 -1.753 -17.090 1.00 81.50 387 LEU A O 1
ATOM 2948 N N . ASN A 1 388 ? -5.641 -0.795 -16.157 1.00 77.12 388 ASN A N 1
ATOM 2949 C CA . ASN A 1 388 ? -4.671 -1.784 -16.621 1.00 77.12 388 ASN A CA 1
ATOM 2950 C C . ASN A 1 388 ? -3.988 -2.456 -15.428 1.00 77.12 388 ASN A C 1
ATOM 2952 O O . ASN A 1 388 ? -3.852 -1.845 -14.364 1.00 77.12 388 ASN A O 1
ATOM 2956 N N . SER A 1 389 ? -3.508 -3.685 -15.626 1.00 71.56 389 SER A N 1
ATOM 2957 C CA . SER A 1 389 ? -2.644 -4.354 -14.654 1.00 71.56 389 SER A CA 1
ATOM 2958 C C . SER A 1 389 ? -1.367 -3.534 -14.440 1.00 71.56 389 SER A C 1
ATOM 2960 O O . SER A 1 389 ? -0.609 -3.291 -15.378 1.00 71.56 389 SER A O 1
ATOM 2962 N N . SER A 1 390 ? -1.141 -3.079 -13.210 1.00 62.66 390 SER A N 1
ATOM 2963 C CA . SER A 1 390 ? 0.027 -2.299 -12.791 1.00 62.66 390 SER A CA 1
ATOM 2964 C C . SER A 1 390 ? 1.161 -3.140 -12.220 1.00 62.66 390 SER A C 1
ATOM 2966 O O . SER A 1 390 ? 2.215 -2.598 -11.909 1.00 62.66 390 SER A O 1
ATOM 2968 N N . VAL A 1 391 ? 0.925 -4.438 -12.053 1.00 59.25 391 VAL A N 1
ATOM 2969 C CA . VAL A 1 391 ? 1.913 -5.444 -11.660 1.00 59.25 391 VAL A CA 1
ATOM 2970 C C . VAL A 1 391 ? 2.061 -6.394 -12.846 1.00 59.25 391 VAL A C 1
ATOM 2972 O O . VAL A 1 391 ? 1.062 -6.671 -13.517 1.00 59.25 391 VAL A O 1
ATOM 2975 N N . ALA A 1 392 ? 3.281 -6.863 -13.126 1.00 51.03 392 ALA A N 1
ATOM 2976 C CA . ALA A 1 392 ? 3.518 -7.864 -14.164 1.00 51.03 392 ALA A CA 1
ATOM 2977 C C . ALA A 1 392 ? 2.544 -9.040 -13.978 1.00 51.03 392 ALA A C 1
ATOM 2979 O O . ALA A 1 392 ? 2.381 -9.528 -12.859 1.00 51.03 392 ALA A O 1
ATOM 2980 N N . ASN A 1 393 ? 1.852 -9.449 -15.049 1.00 44.75 393 ASN A N 1
ATOM 2981 C CA . ASN A 1 393 ? 0.883 -10.541 -14.979 1.00 44.75 393 ASN A CA 1
ATOM 2982 C C . ASN A 1 393 ? 1.594 -11.796 -14.473 1.00 44.75 393 ASN A C 1
ATOM 2984 O O . ASN A 1 393 ? 2.481 -12.333 -15.135 1.00 44.75 393 ASN A O 1
ATOM 2988 N N . VAL A 1 394 ? 1.210 -12.237 -13.282 1.00 49.19 394 VAL A N 1
ATOM 2989 C CA . VAL A 1 394 ? 1.750 -13.447 -12.681 1.00 49.19 394 VAL A CA 1
ATOM 2990 C C . VAL A 1 394 ? 1.026 -14.611 -13.343 1.00 49.19 394 VAL A C 1
ATOM 2992 O O . VAL A 1 394 ? -0.190 -14.734 -13.201 1.00 49.19 394 VAL A O 1
ATOM 2995 N N . ALA A 1 395 ? 1.763 -15.426 -14.104 1.00 50.72 395 ALA A N 1
ATOM 2996 C CA . ALA A 1 395 ? 1.252 -16.696 -14.611 1.00 50.72 395 ALA A CA 1
ATOM 2997 C C . ALA A 1 395 ? 0.700 -17.540 -13.449 1.00 50.72 395 ALA A C 1
ATOM 2999 O O . ALA A 1 395 ? 1.100 -17.347 -12.299 1.00 50.72 395 ALA A O 1
ATOM 3000 N N . VAL A 1 396 ? -0.220 -18.464 -13.733 1.00 57.50 396 VAL A N 1
ATOM 3001 C CA . VAL A 1 396 ? -0.755 -19.378 -12.713 1.00 57.50 396 VAL A CA 1
ATOM 3002 C C . VAL A 1 396 ? 0.419 -20.040 -11.980 1.00 57.50 396 VAL A C 1
ATO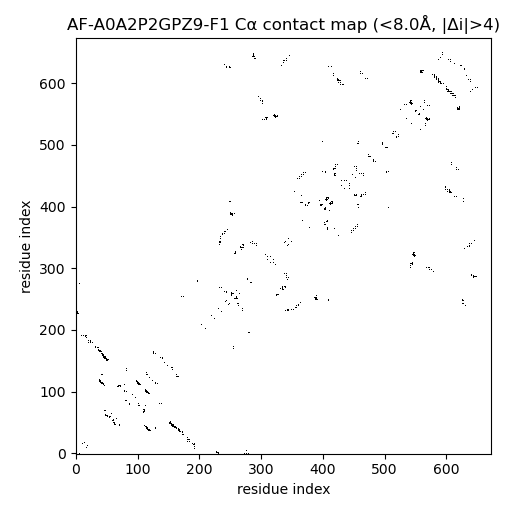M 3004 O O . VAL A 1 396 ? 1.276 -20.670 -12.592 1.00 57.50 396 VAL A O 1
ATOM 3007 N N . LEU A 1 397 ? 0.508 -19.797 -10.668 1.00 60.53 397 LEU A N 1
ATOM 3008 C CA . LEU A 1 397 ? 1.606 -20.275 -9.830 1.00 60.53 397 LEU A CA 1
ATOM 3009 C C . LEU A 1 397 ? 1.206 -21.598 -9.185 1.00 60.53 397 LEU A C 1
ATOM 3011 O O . LEU A 1 397 ? 0.505 -21.606 -8.166 1.00 60.53 397 LEU A O 1
ATOM 3015 N N . ASP A 1 398 ? 1.714 -22.691 -9.739 1.00 62.84 398 ASP A N 1
ATOM 3016 C CA . ASP A 1 398 ? 1.514 -24.031 -9.193 1.00 62.84 398 ASP A CA 1
ATOM 3017 C C . ASP A 1 398 ? 2.563 -24.381 -8.129 1.00 62.84 398 ASP A C 1
ATOM 3019 O O . ASP A 1 398 ? 3.728 -23.969 -8.181 1.00 62.84 398 ASP A O 1
ATOM 3023 N N . ARG A 1 399 ? 2.148 -25.147 -7.115 1.00 55.62 399 ARG A N 1
ATOM 3024 C CA . ARG A 1 399 ? 3.032 -25.707 -6.084 1.00 55.62 399 ARG A CA 1
ATOM 3025 C C . ARG A 1 399 ? 2.663 -27.166 -5.841 1.00 55.62 399 ARG A C 1
ATOM 3027 O O . ARG A 1 399 ? 1.704 -27.475 -5.136 1.00 55.62 399 ARG A O 1
ATOM 3034 N N . GLY A 1 400 ? 3.449 -28.069 -6.423 1.00 62.03 400 GLY A N 1
ATOM 3035 C CA . GLY A 1 400 ? 3.059 -29.475 -6.508 1.00 62.03 400 GLY A CA 1
ATOM 3036 C C . GLY A 1 400 ? 1.835 -29.612 -7.412 1.00 62.03 400 GLY A C 1
ATOM 3037 O O . GLY A 1 400 ? 1.836 -29.080 -8.513 1.00 62.03 400 GLY A O 1
ATOM 3038 N N . SER A 1 401 ? 0.787 -30.278 -6.930 1.00 59.41 401 SER A N 1
ATOM 3039 C CA . SER A 1 401 ? -0.480 -30.462 -7.651 1.00 59.41 401 SER A CA 1
ATOM 3040 C C . SER A 1 401 ? -1.515 -29.354 -7.407 1.00 59.41 401 SER A C 1
ATOM 3042 O O . SER A 1 401 ? -2.671 -29.522 -7.783 1.00 59.41 401 SER A O 1
ATOM 3044 N N . PHE A 1 402 ? -1.151 -28.266 -6.718 1.00 73.25 402 PHE A N 1
ATOM 3045 C CA . PHE A 1 402 ? -2.098 -27.230 -6.297 1.00 73.25 402 PHE A CA 1
ATOM 3046 C C . PHE A 1 402 ? -1.804 -25.876 -6.945 1.00 73.25 402 PHE A C 1
ATOM 3048 O O . PHE A 1 402 ? -0.695 -25.349 -6.818 1.00 73.25 402 PHE A O 1
ATOM 3055 N N . THR A 1 403 ? -2.836 -25.274 -7.535 1.00 79.44 403 THR A N 1
ATOM 3056 C CA . THR A 1 403 ? -2.854 -23.879 -7.993 1.00 79.44 403 THR A CA 1
ATOM 3057 C C . THR A 1 403 ? -2.989 -22.944 -6.793 1.00 79.44 403 THR A C 1
ATOM 3059 O O . THR A 1 403 ? -3.922 -23.079 -5.992 1.00 79.44 403 THR A O 1
ATOM 3062 N N . ARG A 1 404 ? -2.083 -21.974 -6.635 1.00 82.62 404 ARG A N 1
ATOM 3063 C CA . ARG A 1 404 ? -2.119 -21.065 -5.478 1.00 82.62 404 ARG A CA 1
ATOM 3064 C C . ARG A 1 404 ? -3.218 -20.003 -5.634 1.00 82.62 404 ARG A C 1
ATOM 3066 O O . ARG A 1 404 ? -3.138 -19.193 -6.559 1.00 82.62 404 ARG A O 1
ATOM 3073 N N . PRO A 1 405 ? -4.188 -19.917 -4.706 1.00 88.62 405 PRO A N 1
ATOM 3074 C CA . PRO A 1 405 ? -5.247 -18.923 -4.787 1.00 88.62 405 PRO A CA 1
ATOM 3075 C C . PRO A 1 405 ? -4.690 -17.521 -4.522 1.00 88.62 405 PRO A C 1
ATOM 3077 O O . PRO A 1 405 ? -3.908 -17.313 -3.586 1.00 88.62 405 PRO A O 1
ATOM 3080 N N . ARG A 1 406 ? -5.125 -16.543 -5.322 1.00 87.50 406 ARG A N 1
ATOM 3081 C CA . ARG A 1 406 ? -4.867 -15.113 -5.079 1.00 87.50 406 ARG A CA 1
ATOM 3082 C C . ARG A 1 406 ? -6.135 -14.310 -4.803 1.00 87.50 406 ARG A C 1
ATOM 3084 O O . ARG A 1 406 ? -6.025 -13.199 -4.301 1.00 87.50 406 ARG A O 1
ATOM 3091 N N . SER A 1 407 ? -7.339 -14.846 -5.021 1.00 91.75 407 SER A N 1
ATOM 3092 C CA . SER A 1 407 ? -8.574 -14.071 -4.856 1.00 91.75 407 SER A CA 1
ATOM 3093 C C . SER A 1 407 ? -8.465 -12.754 -5.646 1.00 91.75 407 SER A C 1
ATOM 3095 O O . SER A 1 407 ? -7.955 -12.730 -6.765 1.00 91.75 407 SER A O 1
ATOM 3097 N N . LEU A 1 408 ? -8.877 -11.639 -5.050 1.00 91.06 408 LEU A N 1
ATOM 3098 C CA . LEU A 1 408 ? -8.762 -10.295 -5.617 1.00 91.06 408 LEU A CA 1
ATOM 3099 C C . LEU A 1 408 ? -7.409 -9.616 -5.330 1.00 91.06 408 LEU A C 1
ATOM 3101 O O . LEU A 1 408 ? -7.252 -8.424 -5.590 1.00 91.06 408 LEU A O 1
ATOM 3105 N N . THR A 1 409 ? -6.422 -10.331 -4.787 1.00 91.44 409 THR A N 1
ATOM 3106 C CA . THR A 1 409 ? -5.082 -9.772 -4.574 1.00 91.44 409 THR A CA 1
ATOM 3107 C C . THR A 1 409 ? -4.225 -9.876 -5.836 1.00 91.44 409 THR A C 1
ATOM 3109 O O . THR A 1 409 ? -4.475 -10.682 -6.741 1.00 91.44 409 THR A O 1
ATOM 3112 N N . ALA A 1 410 ? -3.171 -9.067 -5.895 1.00 84.25 410 ALA A N 1
ATOM 3113 C CA . ALA A 1 410 ? -2.220 -9.049 -6.997 1.00 84.25 410 ALA A CA 1
ATOM 3114 C C . ALA A 1 410 ? -1.371 -10.326 -7.013 1.00 84.25 410 ALA A C 1
ATOM 3116 O O . ALA A 1 410 ? -0.907 -10.754 -8.065 1.00 84.25 410 ALA A O 1
ATOM 3117 N N . HIS A 1 411 ? -1.173 -10.944 -5.845 1.00 86.31 411 HIS A N 1
ATOM 3118 C CA . HIS A 1 411 ? -0.325 -12.119 -5.692 1.00 86.31 411 HIS A CA 1
ATOM 3119 C C . HIS A 1 411 ? -0.783 -13.023 -4.531 1.00 86.31 411 HIS A C 1
ATOM 3121 O O . HIS A 1 411 ? -1.241 -12.501 -3.508 1.00 86.31 411 HIS A O 1
ATOM 3127 N N . PRO A 1 412 ? -0.588 -14.359 -4.595 1.00 89.50 412 PRO A N 1
ATOM 3128 C CA . PRO A 1 412 ? -0.939 -15.269 -3.495 1.00 89.50 412 PRO A CA 1
ATOM 3129 C C . PRO A 1 412 ? -0.255 -14.960 -2.148 1.00 89.50 412 PRO A C 1
ATOM 3131 O O . PRO A 1 412 ? -0.758 -15.338 -1.086 1.00 89.50 412 PRO A O 1
ATOM 3134 N N . LEU A 1 413 ? 0.903 -14.284 -2.158 1.00 90.00 413 LEU A N 1
ATOM 3135 C CA . LEU A 1 413 ? 1.560 -13.826 -0.921 1.00 90.00 413 LEU A CA 1
ATOM 3136 C C . LEU A 1 413 ? 0.794 -12.677 -0.259 1.00 90.00 413 LEU A C 1
ATOM 3138 O O . LEU A 1 413 ? 0.612 -12.710 0.956 1.00 90.00 413 LEU A O 1
ATOM 3142 N N . GLU A 1 414 ? 0.283 -11.726 -1.048 1.00 93.31 414 GLU A N 1
ATOM 3143 C CA . GLU A 1 414 ? -0.586 -10.653 -0.553 1.00 93.31 414 GLU A CA 1
ATOM 3144 C C . GLU A 1 414 ? -1.850 -11.250 0.077 1.00 93.31 414 GLU A C 1
ATOM 3146 O O . GLU A 1 414 ? -2.192 -10.903 1.207 1.00 93.31 414 GLU A O 1
ATOM 3151 N N . PHE A 1 415 ? -2.477 -12.231 -0.587 1.00 95.00 415 PHE A N 1
ATOM 3152 C CA . PHE A 1 415 ? -3.635 -12.951 -0.049 1.00 95.00 415 PHE A CA 1
ATOM 3153 C C . PHE A 1 415 ? -3.308 -13.644 1.280 1.00 95.00 415 PHE A C 1
ATOM 3155 O O . PHE A 1 415 ? -3.997 -13.440 2.279 1.00 95.00 415 PHE A O 1
ATOM 3162 N N . SER A 1 416 ? -2.202 -14.390 1.331 1.00 94.31 416 SER A N 1
ATOM 3163 C CA . SER A 1 416 ? -1.732 -15.062 2.551 1.00 94.31 416 SER A CA 1
ATOM 3164 C C . SER A 1 416 ? -1.503 -14.083 3.708 1.00 94.31 416 SER A C 1
ATOM 3166 O O . SER A 1 416 ? -1.930 -14.341 4.835 1.00 94.31 416 SER A O 1
ATOM 3168 N N . GLY A 1 417 ? -0.840 -12.955 3.434 1.00 96.06 417 GLY A N 1
ATOM 3169 C CA . GLY A 1 417 ? -0.580 -11.913 4.424 1.00 96.06 417 GLY A CA 1
ATOM 3170 C C . GLY A 1 417 ? -1.869 -11.284 4.942 1.00 96.06 417 GLY A C 1
ATOM 3171 O O . GLY A 1 417 ? -2.026 -11.134 6.153 1.00 96.06 417 GLY A O 1
ATOM 3172 N N . MET A 1 418 ? -2.817 -10.999 4.046 1.00 97.12 418 MET A N 1
ATOM 3173 C CA . MET A 1 418 ? -4.135 -10.455 4.376 1.00 97.12 418 MET A CA 1
ATOM 3174 C C . MET A 1 418 ? -4.923 -11.361 5.326 1.00 97.12 418 MET A C 1
ATOM 3176 O O . MET A 1 418 ? -5.425 -10.889 6.349 1.00 97.12 418 MET A O 1
ATOM 3180 N N . LEU A 1 419 ? -4.994 -12.666 5.045 1.00 98.06 419 LEU A N 1
ATOM 3181 C CA . LEU A 1 419 ? -5.660 -13.618 5.940 1.00 98.06 419 LEU A CA 1
ATOM 3182 C C . LEU A 1 419 ? -4.998 -13.642 7.328 1.00 98.06 419 LEU A C 1
ATOM 3184 O O . LEU A 1 419 ? -5.692 -13.623 8.348 1.00 98.06 419 LEU A O 1
ATOM 3188 N N . ALA A 1 420 ? -3.662 -13.628 7.372 1.00 97.81 420 ALA A N 1
ATOM 3189 C CA . ALA A 1 420 ? -2.897 -13.731 8.611 1.00 97.81 420 ALA A CA 1
ATOM 3190 C C . ALA A 1 420 ? -3.075 -12.504 9.523 1.00 97.81 420 ALA A C 1
ATOM 3192 O O . ALA A 1 420 ? -3.262 -12.664 10.730 1.00 97.81 420 ALA A O 1
ATOM 3193 N N . ILE A 1 421 ? -3.067 -11.284 8.969 1.00 98.12 421 ILE A N 1
ATOM 3194 C CA . ILE A 1 421 ? -3.234 -10.052 9.762 1.00 98.12 421 ILE A CA 1
ATOM 3195 C C . ILE A 1 421 ? -4.690 -9.820 10.199 1.00 98.12 421 ILE A C 1
ATOM 3197 O O . ILE A 1 421 ? -4.920 -9.129 11.194 1.00 98.12 421 ILE A O 1
ATOM 3201 N N . LEU A 1 422 ? -5.675 -10.396 9.497 1.00 98.44 422 LEU A N 1
ATOM 3202 C CA . LEU A 1 422 ? -7.101 -10.243 9.814 1.00 98.44 422 LEU A CA 1
ATOM 3203 C C . LEU A 1 422 ? -7.642 -11.321 10.762 1.00 98.44 422 LEU A C 1
ATOM 3205 O O . LEU A 1 422 ? -8.580 -11.047 11.518 1.00 98.44 422 LEU A O 1
ATOM 3209 N N . LEU A 1 423 ? -7.049 -12.519 10.768 1.00 98.31 423 LEU A N 1
ATOM 3210 C CA . LEU A 1 423 ? -7.470 -13.633 11.623 1.00 98.31 423 LEU A CA 1
ATOM 3211 C C . LEU A 1 423 ? -7.588 -13.254 13.118 1.00 98.31 423 LEU A C 1
ATOM 3213 O O . LEU A 1 423 ? -8.622 -13.578 13.711 1.00 98.31 423 LEU A O 1
ATOM 3217 N N . PRO A 1 424 ? -6.637 -12.519 13.739 1.00 98.19 424 PRO A N 1
ATOM 3218 C CA . PRO A 1 424 ? -6.764 -12.117 15.141 1.00 98.19 424 PRO A CA 1
ATOM 3219 C C . PRO A 1 424 ? -8.029 -11.303 15.435 1.00 98.19 424 PRO A C 1
ATOM 3221 O O . PRO A 1 424 ? -8.663 -11.488 16.474 1.00 98.19 424 PRO A O 1
ATOM 3224 N N . PHE A 1 425 ? -8.438 -10.430 14.510 1.00 98.19 425 PHE A N 1
ATOM 3225 C CA . PHE A 1 425 ? -9.638 -9.608 14.670 1.00 98.19 425 PHE A CA 1
ATOM 3226 C C . PHE A 1 425 ? -10.917 -10.419 14.504 1.00 98.19 425 PHE A C 1
ATOM 3228 O O . PHE A 1 425 ? -11.887 -10.168 15.217 1.00 98.19 425 PHE A O 1
ATOM 3235 N N . ALA A 1 426 ? -10.930 -11.407 13.608 1.00 97.88 426 ALA A N 1
ATOM 3236 C CA . ALA A 1 426 ? -12.059 -12.323 13.485 1.00 97.88 426 ALA A CA 1
ATOM 3237 C C . ALA A 1 426 ? -12.263 -13.139 14.765 1.00 97.88 426 ALA A C 1
ATOM 3239 O O . ALA A 1 426 ? -13.393 -13.269 15.233 1.00 97.88 426 ALA A O 1
ATOM 3240 N N . ILE A 1 427 ? -11.169 -13.612 15.371 1.00 96.38 427 ILE A N 1
ATOM 3241 C CA . ILE A 1 427 ? -11.200 -14.320 16.654 1.00 96.38 427 ILE A CA 1
ATOM 3242 C C . ILE A 1 427 ? -11.710 -13.393 17.766 1.00 96.38 427 ILE A C 1
ATOM 3244 O O . ILE A 1 427 ? -12.649 -13.752 18.475 1.00 96.38 427 ILE A O 1
ATOM 3248 N N . ALA A 1 428 ? -11.165 -12.177 17.888 1.00 95.31 428 ALA A N 1
ATOM 3249 C CA . ALA A 1 428 ? -11.622 -11.212 18.891 1.00 95.31 428 ALA A CA 1
ATOM 3250 C C . ALA A 1 428 ? -13.117 -10.870 18.734 1.00 95.31 428 ALA A C 1
ATOM 3252 O O . ALA A 1 428 ? -13.860 -10.851 19.714 1.00 95.31 428 ALA A O 1
ATOM 3253 N N . GLN A 1 429 ? -13.595 -10.677 17.501 1.00 95.19 429 GLN A N 1
ATOM 3254 C CA . GLN A 1 429 ? -15.006 -10.393 17.219 1.00 95.19 429 GLN A CA 1
ATOM 3255 C C . GLN A 1 429 ? -15.942 -11.594 17.404 1.00 95.19 429 GLN A C 1
ATOM 3257 O O . GLN A 1 429 ? -17.153 -11.388 17.537 1.00 95.19 429 GLN A O 1
ATOM 3262 N N . ALA A 1 430 ? -15.432 -12.828 17.382 1.00 94.06 430 ALA A N 1
ATOM 3263 C CA . ALA A 1 430 ? -16.211 -14.025 17.705 1.00 94.06 430 ALA A CA 1
ATOM 3264 C C . ALA A 1 430 ? -16.481 -14.139 19.217 1.00 94.06 430 ALA A C 1
ATOM 3266 O O . ALA A 1 430 ? -17.499 -14.706 19.621 1.00 94.06 430 ALA A O 1
ATOM 3267 N N . PHE A 1 431 ? -15.599 -13.562 20.042 1.00 91.62 431 PHE A N 1
ATOM 3268 C CA . PHE A 1 431 ? -15.735 -13.500 21.499 1.00 91.62 431 PHE A CA 1
ATOM 3269 C C . PHE A 1 431 ? -16.432 -12.232 22.020 1.00 91.62 431 PHE A C 1
ATOM 3271 O O . PHE A 1 431 ? -16.687 -12.150 23.221 1.00 91.62 431 PHE A O 1
ATOM 3278 N N . ASP A 1 432 ? -16.759 -11.267 21.154 1.00 90.69 432 ASP A N 1
ATOM 3279 C CA . ASP A 1 432 ? -17.405 -10.003 21.532 1.00 90.69 432 ASP A CA 1
ATOM 3280 C C . ASP A 1 432 ? -18.831 -10.233 22.094 1.00 90.69 432 ASP A C 1
ATOM 3282 O O . ASP A 1 432 ? -19.729 -10.642 21.343 1.00 90.69 432 ASP A O 1
ATOM 3286 N N . PRO A 1 433 ? -19.090 -9.934 23.387 1.00 87.56 433 PRO A N 1
ATOM 3287 C CA . PRO A 1 433 ? -20.410 -10.090 23.999 1.00 87.56 433 PRO A CA 1
ATOM 3288 C C . PRO A 1 433 ? -21.499 -9.248 23.329 1.00 87.56 433 PRO A C 1
ATOM 3290 O O . PRO A 1 433 ? -22.653 -9.675 23.282 1.00 87.56 433 PRO A O 1
ATOM 3293 N N . ALA A 1 434 ? -21.154 -8.099 22.733 1.00 87.31 434 ALA A N 1
ATOM 3294 C CA . ALA A 1 434 ? -22.118 -7.256 22.021 1.00 87.31 434 ALA A CA 1
ATOM 3295 C C . ALA A 1 434 ? -22.747 -7.977 20.813 1.00 87.31 434 ALA A C 1
ATOM 3297 O O . ALA A 1 434 ? -23.792 -7.573 20.297 1.00 87.31 434 ALA A O 1
ATOM 3298 N N . ARG A 1 435 ? -22.126 -9.072 20.360 1.00 86.56 435 ARG A N 1
ATOM 3299 C CA . ARG A 1 435 ? -22.590 -9.901 19.247 1.00 86.56 435 ARG A CA 1
ATOM 3300 C C . ARG A 1 435 ? -23.211 -11.224 19.693 1.00 86.56 435 ARG A C 1
ATOM 3302 O O . ARG A 1 435 ? -23.550 -12.037 18.838 1.00 86.56 435 ARG A O 1
ATOM 3309 N N . ALA A 1 436 ? -23.427 -11.430 20.993 1.00 86.06 436 ALA A N 1
ATOM 3310 C CA . ALA A 1 436 ? -24.028 -12.655 21.522 1.00 86.06 436 ALA A CA 1
ATOM 3311 C C . ALA A 1 436 ? -25.442 -12.937 20.974 1.00 86.06 436 ALA A C 1
ATOM 3313 O O . ALA A 1 436 ? -25.855 -14.092 20.935 1.00 86.06 436 ALA A O 1
ATOM 3314 N N . HIS A 1 437 ? -26.149 -11.907 20.492 1.00 89.19 437 HIS A N 1
ATOM 3315 C CA . HIS A 1 437 ? -27.451 -12.029 19.826 1.00 89.19 437 HIS A CA 1
ATOM 3316 C C . HIS A 1 437 ? -27.385 -12.741 18.457 1.00 89.19 437 HIS A C 1
ATOM 3318 O O . HIS A 1 437 ? -28.410 -13.171 17.928 1.00 89.19 437 HIS A O 1
ATOM 3324 N N . LEU A 1 438 ? -26.201 -12.857 17.845 1.00 89.69 438 LEU A N 1
ATOM 3325 C CA . LEU A 1 438 ? -26.022 -13.546 16.569 1.00 89.69 438 LEU A CA 1
ATOM 3326 C C . LEU A 1 438 ? -25.862 -15.058 16.771 1.00 89.69 438 LEU A C 1
ATOM 3328 O O . LEU A 1 438 ? -25.238 -15.526 17.722 1.00 89.69 438 LEU A O 1
ATOM 3332 N N . LYS A 1 439 ? -26.360 -15.842 15.805 1.00 92.88 439 LYS A N 1
ATOM 3333 C CA . LYS A 1 439 ? -26.167 -17.302 15.773 1.00 92.88 439 LYS A CA 1
ATOM 3334 C C . LYS A 1 439 ? -24.670 -17.648 15.779 1.00 92.88 439 LYS A C 1
ATOM 3336 O O . LYS A 1 439 ? -23.893 -17.019 15.058 1.00 92.88 439 LYS A O 1
ATOM 3341 N N . LYS A 1 440 ? -24.279 -18.697 16.517 1.00 91.38 440 LYS A N 1
ATOM 3342 C CA . LYS A 1 440 ? -22.870 -19.116 16.683 1.00 91.38 440 LYS A CA 1
ATOM 3343 C C . LYS A 1 440 ? -22.131 -19.293 15.353 1.00 91.38 440 LYS A C 1
ATOM 3345 O O . LYS A 1 440 ? -21.010 -18.814 15.228 1.00 91.38 440 LYS A O 1
ATOM 3350 N N . TRP A 1 441 ? -22.767 -19.875 14.336 1.00 91.81 441 TRP A N 1
ATOM 3351 C CA . TRP A 1 441 ? -22.136 -20.043 13.022 1.00 91.81 441 TRP A CA 1
ATOM 3352 C C . TRP A 1 441 ? -21.777 -18.704 12.350 1.00 91.81 441 TRP A C 1
ATOM 3354 O O . TRP A 1 441 ? -20.726 -18.610 11.732 1.00 91.81 441 TRP A O 1
ATOM 3364 N N . LYS A 1 442 ? -22.571 -17.634 12.527 1.00 92.00 442 LYS A N 1
ATOM 3365 C CA . LYS A 1 442 ? -22.261 -16.295 11.978 1.00 92.00 442 LYS A CA 1
ATOM 3366 C C . LYS A 1 442 ? -21.095 -15.615 12.698 1.00 92.00 442 LYS A C 1
ATOM 3368 O O . LYS A 1 442 ? -20.428 -14.765 12.114 1.00 92.00 442 LYS A O 1
ATOM 3373 N N . LEU A 1 443 ? -20.878 -15.948 13.971 1.00 92.00 443 LEU A N 1
ATOM 3374 C CA . LEU A 1 443 ? -19.756 -15.433 14.761 1.00 92.00 443 LEU A CA 1
ATOM 3375 C C . LEU A 1 443 ? -18.442 -16.096 14.353 1.00 92.00 443 LEU A C 1
ATOM 3377 O O . LEU A 1 443 ? -17.434 -15.409 14.221 1.00 92.00 443 LEU A O 1
ATOM 3381 N N . TRP A 1 444 ? -18.478 -17.410 14.125 1.00 95.38 444 TRP A N 1
ATOM 3382 C CA . TRP A 1 444 ? -17.290 -18.217 13.846 1.00 95.38 444 TRP A CA 1
ATOM 3383 C C . TRP A 1 444 ? -16.980 -18.393 12.356 1.00 95.38 444 TRP A C 1
ATOM 3385 O O . TRP A 1 444 ? -15.835 -18.691 12.029 1.00 95.38 444 TRP A O 1
ATOM 3395 N N . ALA A 1 445 ? -17.930 -18.149 11.445 1.00 96.56 445 ALA A N 1
ATOM 3396 C CA . ALA A 1 445 ? -17.692 -18.239 10.001 1.00 96.56 445 ALA A CA 1
ATOM 3397 C C . ALA A 1 445 ? -16.476 -17.412 9.528 1.00 96.56 445 ALA A C 1
ATOM 3399 O O . ALA A 1 445 ? -15.643 -17.979 8.826 1.00 96.56 445 ALA A O 1
ATOM 3400 N N . PRO A 1 446 ? -16.273 -16.146 9.953 1.00 97.44 446 PRO A N 1
ATOM 3401 C CA . PRO A 1 446 ? -15.051 -15.402 9.636 1.00 97.44 446 PRO A CA 1
ATOM 3402 C C . PRO A 1 446 ? -13.754 -16.096 10.068 1.00 97.44 446 PRO A C 1
ATOM 3404 O O . PRO A 1 446 ? -12.775 -16.090 9.330 1.00 97.44 446 PRO A O 1
ATOM 3407 N N . VAL A 1 447 ? -13.743 -16.719 11.251 1.00 97.19 447 VAL A N 1
ATOM 3408 C CA . VAL A 1 447 ? -12.568 -17.433 11.777 1.00 97.19 447 VAL A CA 1
ATOM 3409 C C . VAL A 1 447 ? -12.272 -18.666 10.930 1.00 97.19 447 VAL A C 1
ATOM 3411 O O . VAL A 1 447 ? -11.118 -18.905 10.590 1.00 97.19 447 VAL A O 1
ATOM 3414 N N . VAL A 1 448 ? -13.308 -19.418 10.551 1.00 96.31 448 VAL A N 1
ATOM 3415 C CA . VAL A 1 448 ? -13.173 -20.605 9.696 1.00 96.31 448 VAL A CA 1
ATOM 3416 C C . VAL A 1 448 ? -12.705 -20.223 8.292 1.00 96.31 448 VAL A C 1
ATOM 3418 O O . VAL A 1 448 ? -11.802 -20.865 7.771 1.00 96.31 448 VAL A O 1
ATOM 3421 N N . LEU A 1 449 ? -13.256 -19.163 7.696 1.00 97.12 449 LEU A N 1
ATOM 3422 C CA . LEU A 1 449 ? -12.875 -18.717 6.352 1.00 97.12 449 LEU A CA 1
ATOM 3423 C C . LEU A 1 449 ? -11.439 -18.180 6.313 1.00 97.12 449 LEU A C 1
ATOM 3425 O O . LEU A 1 449 ? -10.645 -18.610 5.479 1.00 97.12 449 LEU A O 1
ATOM 3429 N N . LEU A 1 450 ? -11.080 -17.279 7.233 1.00 97.44 450 LEU A N 1
ATOM 3430 C CA . LEU A 1 450 ? -9.735 -16.696 7.281 1.00 97.44 450 LEU A CA 1
ATOM 3431 C C . LEU A 1 450 ? -8.688 -17.728 7.718 1.00 97.44 450 LEU A C 1
ATOM 3433 O O . LEU A 1 450 ? -7.639 -17.850 7.093 1.00 97.44 450 LEU A O 1
ATOM 3437 N N . GLY A 1 451 ? -8.975 -18.484 8.780 1.00 95.88 451 GLY A N 1
ATOM 3438 C CA . GLY A 1 451 ? -8.066 -19.491 9.327 1.00 95.88 451 GLY A CA 1
ATOM 3439 C C . GLY A 1 451 ? -7.926 -20.712 8.423 1.00 95.88 451 GLY A C 1
ATOM 3440 O O . GLY A 1 451 ? -6.820 -21.212 8.244 1.00 95.88 451 GLY A O 1
ATOM 3441 N N . GLY A 1 452 ? -9.023 -21.162 7.812 1.00 93.06 452 GLY A N 1
ATOM 3442 C CA . GLY A 1 452 ? -9.026 -22.279 6.872 1.00 93.06 452 GLY A CA 1
ATOM 3443 C C . GLY A 1 452 ? -8.412 -21.932 5.515 1.00 93.06 452 GLY A C 1
ATOM 3444 O O . GLY A 1 452 ? -7.807 -22.794 4.887 1.00 93.06 452 GLY A O 1
ATOM 3445 N N . GLY A 1 453 ? -8.488 -20.669 5.086 1.00 93.62 453 GLY A N 1
ATOM 3446 C CA . GLY A 1 453 ? -7.813 -20.209 3.873 1.00 93.62 453 GLY A CA 1
ATOM 3447 C C . GLY A 1 453 ? -6.283 -20.222 3.981 1.00 93.62 453 GLY A C 1
ATOM 3448 O O . GLY A 1 453 ? -5.615 -20.448 2.978 1.00 93.62 453 GLY A O 1
ATOM 3449 N N . LEU A 1 454 ? -5.712 -20.033 5.180 1.00 94.38 454 LEU A N 1
ATOM 3450 C CA . LEU A 1 454 ? -4.257 -19.925 5.377 1.00 94.38 454 LEU A CA 1
ATOM 3451 C C . LEU A 1 454 ? -3.479 -21.178 4.919 1.00 94.38 454 LEU A C 1
ATOM 3453 O O . LEU A 1 454 ? -2.548 -21.014 4.127 1.00 94.38 454 LEU A O 1
ATOM 3457 N N . PRO A 1 455 ? -3.819 -22.415 5.338 1.00 91.50 455 PRO A N 1
ATOM 3458 C CA . PRO A 1 455 ? -3.165 -23.616 4.813 1.00 91.50 455 PRO A CA 1
ATOM 3459 C C . PRO A 1 455 ? -3.354 -23.803 3.304 1.00 91.50 455 PRO A C 1
ATOM 3461 O O . PRO A 1 455 ? -2.434 -24.249 2.620 1.00 91.50 455 PRO A O 1
ATOM 3464 N N . LEU A 1 456 ? -4.521 -23.424 2.777 1.00 90.38 456 LEU A N 1
ATOM 3465 C CA . LEU A 1 456 ? -4.890 -23.614 1.372 1.00 90.38 456 LEU A CA 1
ATOM 3466 C C . LEU A 1 456 ? -4.151 -22.677 0.410 1.00 90.38 456 LEU A C 1
ATOM 3468 O O . LEU A 1 456 ? -4.129 -22.926 -0.789 1.00 90.38 456 LEU A O 1
ATOM 3472 N N . THR A 1 457 ? -3.473 -21.637 0.903 1.00 88.81 457 THR A N 1
ATOM 3473 C CA . THR A 1 457 ? -2.596 -20.823 0.044 1.00 88.81 457 THR A CA 1
ATOM 3474 C C . THR A 1 457 ? -1.275 -21.515 -0.315 1.00 88.81 457 THR A C 1
ATOM 3476 O O . THR A 1 457 ? -0.507 -20.981 -1.125 1.00 88.81 457 THR A O 1
ATOM 3479 N N . VAL A 1 458 ? -0.992 -22.677 0.299 1.00 85.75 458 VAL A N 1
ATOM 3480 C CA . VAL A 1 458 ? 0.211 -23.506 0.089 1.00 85.75 458 VAL A CA 1
ATOM 3481 C C . VAL A 1 458 ? 1.489 -22.653 0.167 1.00 85.75 458 VAL A C 1
ATOM 3483 O O . VAL A 1 458 ? 2.370 -22.686 -0.693 1.00 85.75 458 VAL A O 1
ATOM 3486 N N . SER A 1 459 ? 1.564 -21.806 1.199 1.00 84.38 459 SER A N 1
ATOM 3487 C CA . SER A 1 459 ? 2.587 -20.768 1.352 1.00 84.38 459 SER A CA 1
ATOM 3488 C C . SER A 1 459 ? 3.300 -20.875 2.700 1.00 84.38 459 SER A C 1
ATOM 3490 O O . SER A 1 459 ? 2.668 -20.968 3.746 1.00 84.38 459 SER A O 1
ATOM 3492 N N . ARG A 1 460 ? 4.637 -20.774 2.714 1.00 85.00 460 ARG A N 1
ATOM 3493 C CA . ARG A 1 460 ? 5.406 -20.697 3.975 1.00 85.00 460 ARG A CA 1
ATOM 3494 C C . ARG A 1 460 ? 4.974 -19.491 4.812 1.00 85.00 460 ARG A C 1
ATOM 3496 O O . ARG A 1 460 ? 4.807 -19.601 6.022 1.00 85.00 460 ARG A O 1
ATOM 3503 N N . THR A 1 461 ? 4.725 -18.361 4.153 1.00 87.69 461 THR A N 1
ATOM 3504 C CA . THR A 1 461 ? 4.287 -17.116 4.788 1.00 87.69 461 THR A CA 1
ATOM 3505 C C . THR A 1 461 ? 2.959 -17.270 5.531 1.00 87.69 461 THR A C 1
ATOM 3507 O O . THR A 1 461 ? 2.829 -16.735 6.630 1.00 87.69 461 THR A O 1
ATOM 3510 N N . SER A 1 462 ? 1.984 -18.007 4.980 1.00 91.25 462 SER A N 1
ATOM 3511 C CA . SER A 1 462 ? 0.690 -18.194 5.652 1.00 91.25 462 SER A CA 1
ATOM 3512 C C . SER A 1 462 ? 0.822 -19.053 6.905 1.00 91.25 462 SER A C 1
ATOM 3514 O O . SER A 1 462 ? 0.248 -18.711 7.937 1.00 91.25 462 SER A O 1
ATOM 3516 N N . ILE A 1 463 ? 1.628 -20.117 6.849 1.00 92.56 463 ILE A N 1
ATOM 3517 C CA . ILE A 1 463 ? 1.884 -20.992 7.999 1.00 92.56 463 ILE A CA 1
ATOM 3518 C C . ILE A 1 463 ? 2.670 -20.262 9.091 1.00 92.56 463 ILE A C 1
ATOM 3520 O O . ILE A 1 463 ? 2.303 -20.356 10.261 1.00 92.56 463 ILE A O 1
ATOM 3524 N N . ILE A 1 464 ? 3.694 -19.481 8.728 1.00 93.25 464 ILE A N 1
ATOM 3525 C CA . ILE A 1 464 ? 4.426 -18.630 9.681 1.00 93.25 464 ILE A CA 1
ATOM 3526 C C . ILE A 1 464 ? 3.468 -17.624 10.332 1.00 93.25 464 ILE A C 1
ATOM 3528 O O . ILE A 1 464 ? 3.448 -17.501 11.555 1.00 93.25 464 ILE A O 1
ATOM 3532 N N . GLY A 1 465 ? 2.632 -16.946 9.539 1.00 95.12 465 GLY A N 1
ATOM 3533 C CA . GLY A 1 465 ? 1.628 -16.013 10.051 1.00 95.12 465 GLY A CA 1
ATOM 3534 C C . GLY A 1 465 ? 0.653 -16.679 11.026 1.00 95.12 465 GLY A C 1
ATOM 3535 O O . GLY A 1 465 ? 0.456 -16.176 12.131 1.00 95.12 465 GLY A O 1
ATOM 3536 N N . LEU A 1 466 ? 0.103 -17.844 10.666 1.00 95.62 466 LEU A N 1
ATOM 3537 C CA . LEU A 1 466 ? -0.790 -18.627 11.526 1.00 95.62 466 LEU A CA 1
ATOM 3538 C C . LEU A 1 466 ? -0.109 -19.036 12.838 1.00 95.62 466 LEU A C 1
ATOM 3540 O O . LEU A 1 466 ? -0.700 -18.897 13.909 1.00 95.62 466 LEU A O 1
ATOM 3544 N N . LEU A 1 467 ? 1.137 -19.505 12.766 1.00 95.56 467 LEU A N 1
ATOM 3545 C CA . LEU A 1 467 ? 1.919 -19.904 13.932 1.00 95.56 467 LEU A CA 1
ATOM 3546 C C . LEU A 1 467 ? 2.144 -18.720 14.878 1.00 95.56 467 LEU A C 1
ATOM 3548 O O . LEU A 1 467 ? 1.942 -18.865 16.083 1.00 95.56 467 LEU A O 1
ATOM 3552 N N . VAL A 1 468 ? 2.475 -17.537 14.353 1.00 96.94 468 VAL A N 1
ATOM 3553 C CA . VAL A 1 468 ? 2.598 -16.318 15.167 1.00 96.94 468 VAL A CA 1
ATOM 3554 C C . VAL A 1 468 ? 1.257 -15.963 15.816 1.00 96.94 468 VAL A C 1
ATOM 3556 O O . VAL A 1 468 ? 1.226 -15.693 17.015 1.00 96.94 468 VAL A O 1
ATOM 3559 N N . VAL A 1 469 ? 0.132 -16.028 15.093 1.00 97.19 469 VAL A N 1
ATOM 3560 C CA . VAL A 1 469 ? -1.201 -15.798 15.689 1.00 97.19 469 VAL A CA 1
ATOM 3561 C C . VAL A 1 469 ? -1.456 -16.759 16.853 1.00 97.19 469 VAL A C 1
ATOM 3563 O O . VAL A 1 469 ? -1.837 -16.320 17.940 1.00 97.19 469 VAL A O 1
ATOM 3566 N N . VAL A 1 470 ? -1.206 -18.056 16.660 1.00 95.88 470 VAL A N 1
ATOM 3567 C CA . VAL A 1 470 ? -1.404 -19.087 17.689 1.00 95.88 470 VAL A CA 1
ATOM 3568 C C . VAL A 1 470 ? -0.512 -18.831 18.905 1.00 95.88 470 VAL A C 1
ATOM 3570 O O . VAL A 1 470 ? -1.026 -18.769 20.022 1.00 95.88 470 VAL A O 1
ATOM 3573 N N . LEU A 1 471 ? 0.793 -18.618 18.705 1.00 96.25 471 LEU A N 1
ATOM 3574 C CA . LEU A 1 471 ? 1.758 -18.379 19.786 1.00 96.25 471 LEU A CA 1
ATOM 3575 C C . LEU A 1 471 ? 1.436 -17.134 20.611 1.00 96.25 471 LEU A C 1
ATOM 3577 O O . LEU A 1 471 ? 1.742 -17.078 21.800 1.00 96.25 471 LEU A O 1
ATOM 3581 N N . ILE A 1 472 ? 0.816 -16.131 19.999 1.00 95.25 472 ILE A N 1
ATOM 3582 C CA . ILE A 1 472 ? 0.534 -14.863 20.661 1.00 95.25 472 ILE A CA 1
ATOM 3583 C C . ILE A 1 472 ? -0.843 -14.853 21.316 1.00 95.25 472 ILE A C 1
ATOM 3585 O O . ILE A 1 472 ? -0.992 -14.308 22.411 1.00 95.25 472 ILE A O 1
ATOM 3589 N N . MET A 1 473 ? -1.861 -15.437 20.685 1.00 94.69 473 MET A N 1
ATOM 3590 C CA . MET A 1 473 ? -3.224 -15.416 21.220 1.00 94.69 473 MET A CA 1
ATOM 3591 C C . MET A 1 473 ? -3.466 -16.532 22.242 1.00 94.69 473 MET A C 1
ATOM 3593 O O . MET A 1 473 ? -3.914 -16.258 23.355 1.00 94.69 473 MET A O 1
ATOM 3597 N N . VAL A 1 474 ? -3.129 -17.781 21.908 1.00 94.06 474 VAL A N 1
ATOM 3598 C CA . VAL A 1 474 ? -3.546 -18.967 22.680 1.00 94.06 474 VAL A CA 1
ATOM 3599 C C . VAL A 1 474 ? -2.989 -18.998 24.113 1.00 94.06 474 VAL A C 1
ATOM 3601 O O . VAL A 1 474 ? -3.763 -19.288 25.030 1.00 94.06 474 VAL A O 1
ATOM 3604 N N . PRO A 1 475 ? -1.710 -18.657 24.384 1.00 93.81 475 PRO A N 1
ATOM 3605 C CA . PRO A 1 475 ? -1.181 -18.668 25.752 1.00 93.81 475 PRO A CA 1
ATOM 3606 C C . PRO A 1 475 ? -1.815 -17.631 26.683 1.00 93.81 475 PRO A C 1
ATOM 3608 O O . PRO A 1 475 ? -1.715 -17.762 27.901 1.00 93.81 475 PRO A O 1
ATOM 3611 N N . ARG A 1 476 ? -2.449 -16.588 26.132 1.00 90.88 476 ARG A N 1
ATOM 3612 C CA . ARG A 1 476 ? -3.068 -15.504 26.909 1.00 90.88 476 ARG A CA 1
ATOM 3613 C C . ARG A 1 476 ? -4.499 -15.807 27.339 1.00 90.88 476 ARG A C 1
ATOM 3615 O O . ARG A 1 476 ? -5.052 -15.053 28.142 1.00 90.88 476 ARG A O 1
ATOM 3622 N N . TRP A 1 477 ? -5.096 -16.876 26.822 1.00 90.88 477 TRP A N 1
ATOM 3623 C CA . TRP A 1 477 ? -6.443 -17.293 27.185 1.00 90.88 477 TRP A CA 1
ATOM 3624 C C . TRP A 1 477 ? -6.472 -18.136 28.458 1.00 90.88 477 TRP A C 1
ATOM 3626 O O . TRP A 1 477 ? -5.507 -18.807 28.819 1.00 90.88 477 TRP A O 1
ATOM 3636 N N . LYS A 1 478 ? -7.632 -18.136 29.129 1.00 90.50 478 LYS A N 1
ATOM 3637 C CA . LYS A 1 478 ? -7.893 -19.014 30.279 1.00 90.50 478 LYS A CA 1
ATOM 3638 C C . LYS A 1 478 ? -7.691 -20.490 29.886 1.00 90.50 478 LYS A C 1
ATOM 3640 O O . LYS A 1 478 ? -8.032 -20.840 28.752 1.00 90.50 478 LYS A O 1
ATOM 3645 N N . PRO A 1 479 ? -7.239 -21.367 30.808 1.00 90.50 479 PRO A N 1
ATOM 3646 C CA . PRO A 1 479 ? -6.904 -22.762 30.504 1.00 90.50 479 PRO A CA 1
ATOM 3647 C C . PRO A 1 479 ? -7.982 -23.514 29.716 1.00 90.50 479 PRO A C 1
ATOM 3649 O O . PRO A 1 479 ? -7.669 -24.166 28.727 1.00 90.50 479 PRO A O 1
ATOM 3652 N N . GLN A 1 480 ? -9.256 -23.344 30.085 1.00 90.94 480 GLN A N 1
ATOM 3653 C CA . GLN A 1 480 ? -10.387 -23.960 29.382 1.00 90.94 480 GLN A CA 1
ATOM 3654 C C . GLN A 1 480 ? -10.423 -23.577 27.892 1.00 90.94 480 GLN A C 1
ATOM 3656 O O . GLN A 1 480 ? -10.445 -24.446 27.031 1.00 90.94 480 GLN A O 1
ATOM 3661 N N . ARG A 1 481 ? -10.346 -22.278 27.567 1.00 91.06 481 ARG A N 1
ATOM 3662 C CA . ARG A 1 481 ? -10.349 -21.796 26.172 1.00 91.06 481 ARG A CA 1
ATOM 3663 C C . ARG A 1 481 ? -9.090 -22.215 25.418 1.00 91.06 481 ARG A C 1
ATOM 3665 O O . ARG A 1 481 ? -9.167 -22.529 24.235 1.00 91.06 481 ARG A O 1
ATOM 3672 N N . ARG A 1 482 ? -7.944 -22.219 26.102 1.00 91.94 482 ARG A N 1
ATOM 3673 C CA . ARG A 1 482 ? -6.650 -22.612 25.538 1.00 91.94 482 ARG A CA 1
ATOM 3674 C C . ARG A 1 482 ? -6.669 -24.062 25.056 1.00 91.94 482 ARG A C 1
ATOM 3676 O O . ARG A 1 482 ? -6.327 -24.309 23.904 1.00 91.94 482 ARG A O 1
ATOM 3683 N N . TRP A 1 483 ? -7.093 -24.999 25.901 1.00 92.94 483 TRP A N 1
ATOM 3684 C CA . TRP A 1 483 ? -7.143 -26.415 25.528 1.00 92.94 483 TRP A CA 1
ATOM 3685 C C . TRP A 1 483 ? -8.195 -26.697 24.456 1.00 92.94 483 TRP A C 1
ATOM 3687 O O . TRP A 1 483 ? -7.903 -27.434 23.517 1.00 92.94 483 TRP A O 1
ATOM 3697 N N . THR A 1 484 ? -9.361 -26.039 24.507 1.00 90.94 484 THR A N 1
ATOM 3698 C CA . THR A 1 484 ? -10.354 -26.125 23.424 1.00 90.94 484 THR A CA 1
ATOM 3699 C C . THR A 1 484 ? -9.778 -25.640 22.093 1.00 90.94 484 THR A C 1
ATOM 3701 O O . THR A 1 484 ? -9.952 -26.302 21.076 1.00 90.94 484 THR A O 1
ATOM 3704 N N . ALA A 1 485 ? -9.063 -24.512 22.078 1.00 91.62 485 ALA A N 1
ATOM 3705 C CA . ALA A 1 485 ? -8.454 -23.985 20.859 1.00 91.62 485 ALA A CA 1
ATOM 3706 C C . ALA A 1 485 ? -7.367 -24.909 20.295 1.00 91.62 485 ALA A C 1
ATOM 3708 O O . ALA A 1 485 ? -7.316 -25.117 19.085 1.00 91.62 485 ALA A O 1
ATOM 3709 N N . ILE A 1 486 ? -6.534 -25.496 21.162 1.00 92.62 486 ILE A N 1
ATOM 3710 C CA . ILE A 1 486 ? -5.533 -26.497 20.766 1.00 92.62 486 ILE A CA 1
ATOM 3711 C C . ILE A 1 486 ? -6.228 -27.723 20.160 1.00 92.62 486 ILE A C 1
ATOM 3713 O O . ILE A 1 486 ? -5.857 -28.148 19.068 1.00 92.62 486 ILE A O 1
ATOM 3717 N N . GLY A 1 487 ? -7.275 -28.243 20.808 1.00 92.56 487 GLY A N 1
ATOM 3718 C CA . GLY A 1 487 ? -8.068 -29.359 20.286 1.00 92.56 487 GLY A CA 1
ATOM 3719 C C . GLY A 1 487 ? -8.697 -29.056 18.922 1.00 92.56 487 GLY A C 1
ATOM 3720 O O . GLY A 1 487 ? -8.607 -29.877 18.014 1.00 92.56 487 GLY A O 1
ATOM 3721 N N . ILE A 1 488 ? -9.260 -27.855 18.738 1.00 92.62 488 ILE A N 1
ATOM 3722 C CA . ILE A 1 488 ? -9.802 -27.401 17.446 1.00 92.62 488 ILE A CA 1
ATOM 3723 C C . ILE A 1 488 ? -8.702 -27.315 16.386 1.00 92.62 488 ILE A C 1
ATOM 3725 O O . ILE A 1 488 ? -8.938 -27.713 15.250 1.00 92.62 488 ILE A O 1
ATOM 3729 N N . LEU A 1 489 ? -7.508 -26.826 16.729 1.00 92.19 489 LEU A N 1
ATOM 3730 C CA . LEU A 1 489 ? -6.394 -26.729 15.785 1.00 92.19 489 LEU A CA 1
ATOM 3731 C C . LEU A 1 489 ? -5.934 -28.119 15.317 1.00 92.19 489 LEU A C 1
ATOM 3733 O O . LEU A 1 489 ? -5.789 -28.335 14.116 1.00 92.19 489 LEU A O 1
ATOM 3737 N N . PHE A 1 490 ? -5.776 -29.077 16.237 1.00 93.00 490 PHE A N 1
ATOM 3738 C CA . PHE A 1 490 ? -5.471 -30.471 15.889 1.00 93.00 490 PHE A CA 1
ATOM 3739 C C . PHE A 1 490 ? -6.585 -31.111 15.055 1.00 93.00 490 PHE A C 1
ATOM 3741 O O . PHE A 1 490 ? -6.306 -31.751 14.040 1.00 93.00 490 PHE A O 1
ATOM 3748 N N . GLY A 1 491 ? -7.846 -30.886 15.433 1.00 92.75 491 GLY A N 1
ATOM 3749 C CA . GLY A 1 491 ? -9.004 -31.330 14.660 1.00 92.75 491 GLY A CA 1
ATOM 3750 C C . GLY A 1 491 ? -9.020 -30.743 13.248 1.00 92.75 491 GLY A C 1
ATOM 3751 O O . GLY A 1 491 ? -9.250 -31.469 12.288 1.00 92.75 491 GLY A O 1
ATOM 3752 N N . ALA A 1 492 ? -8.694 -29.459 13.090 1.00 91.31 492 ALA A N 1
ATOM 3753 C CA . ALA A 1 492 ? -8.610 -28.804 11.788 1.00 91.31 492 ALA A CA 1
ATOM 3754 C C . ALA A 1 492 ? -7.511 -29.419 10.910 1.00 91.31 492 ALA A C 1
ATOM 3756 O O . ALA A 1 492 ? -7.750 -29.664 9.731 1.00 91.31 492 ALA A O 1
ATOM 3757 N N . VAL A 1 493 ? -6.338 -29.735 11.473 1.00 90.44 493 VAL A N 1
ATOM 3758 C CA . VAL A 1 493 ? -5.275 -30.454 10.746 1.00 90.44 493 VAL A CA 1
ATOM 3759 C C . VAL A 1 493 ? -5.764 -31.829 10.278 1.00 90.44 493 VAL A C 1
ATOM 3761 O O . VAL A 1 493 ? -5.532 -32.197 9.126 1.00 90.44 493 VAL A O 1
ATOM 3764 N N . ALA A 1 494 ? -6.486 -32.570 11.125 1.00 90.88 494 ALA A N 1
ATOM 3765 C CA . ALA A 1 494 ? -7.078 -33.853 10.744 1.00 90.88 494 ALA A CA 1
ATOM 3766 C C . ALA A 1 494 ? -8.128 -33.700 9.627 1.00 90.88 494 ALA A C 1
ATOM 3768 O O . ALA A 1 494 ? -8.116 -34.471 8.670 1.00 90.88 494 ALA A O 1
ATOM 3769 N N . VAL A 1 495 ? -8.980 -32.672 9.696 1.00 91.62 495 VAL A N 1
ATOM 3770 C CA . VAL A 1 495 ? -9.954 -32.354 8.638 1.00 91.62 495 VAL A CA 1
ATOM 3771 C C . VAL A 1 495 ? -9.246 -32.020 7.327 1.00 91.62 495 VAL A C 1
ATOM 3773 O O . VAL A 1 495 ? -9.621 -32.565 6.295 1.00 91.62 495 VAL A O 1
ATOM 3776 N N . PHE A 1 496 ? -8.193 -31.199 7.341 1.00 90.25 496 PHE A N 1
ATOM 3777 C CA . PHE A 1 496 ? -7.427 -30.881 6.130 1.00 90.25 496 PHE A CA 1
ATOM 3778 C C . PHE A 1 496 ? -6.746 -32.104 5.521 1.00 90.25 496 PHE A C 1
ATOM 3780 O O . PHE A 1 496 ? -6.710 -32.218 4.298 1.00 90.25 496 PHE A O 1
ATOM 3787 N N . LYS A 1 497 ? -6.258 -33.037 6.350 1.00 89.06 497 LYS A N 1
ATOM 3788 C CA . LYS A 1 497 ? -5.687 -34.307 5.878 1.00 89.06 497 LYS A CA 1
ATOM 3789 C C . LYS A 1 497 ? -6.686 -35.110 5.037 1.00 89.06 497 LYS A C 1
ATOM 3791 O O . LYS A 1 497 ? -6.272 -35.768 4.089 1.00 89.06 497 LYS A O 1
ATOM 3796 N N . VAL A 1 498 ? -7.970 -35.067 5.401 1.00 91.56 498 VAL A N 1
ATOM 3797 C CA . VAL A 1 498 ? -9.048 -35.801 4.720 1.00 91.56 498 VAL A CA 1
ATOM 3798 C C . VAL A 1 498 ? -9.615 -35.006 3.542 1.00 91.56 498 VAL A C 1
ATOM 3800 O O . VAL A 1 498 ? -9.789 -35.561 2.464 1.00 91.56 498 VAL A O 1
ATOM 3803 N N . LEU A 1 499 ? -9.892 -33.713 3.735 1.00 89.00 499 LEU A N 1
ATOM 3804 C CA . LEU A 1 499 ? -10.559 -32.863 2.744 1.00 89.00 499 LEU A CA 1
ATOM 3805 C C . LEU A 1 499 ? -9.655 -32.520 1.554 1.00 89.00 499 LEU A C 1
ATOM 3807 O O . LEU A 1 499 ? -10.145 -32.379 0.438 1.00 89.00 499 LEU A O 1
ATOM 3811 N N . VAL A 1 500 ? -8.347 -32.370 1.789 1.00 88.62 500 VAL A N 1
ATOM 3812 C CA . VAL A 1 500 ? -7.367 -32.019 0.754 1.00 88.62 500 VAL A CA 1
ATOM 3813 C C . VAL A 1 500 ? -6.170 -32.975 0.842 1.00 88.62 500 VAL A C 1
ATOM 3815 O O . VAL A 1 500 ? -5.134 -32.638 1.433 1.00 88.62 500 VAL A O 1
ATOM 3818 N N . PRO A 1 501 ? -6.298 -34.193 0.280 1.00 86.62 501 PRO A N 1
ATOM 3819 C CA . PRO A 1 501 ? -5.218 -35.172 0.272 1.00 86.62 501 PRO A CA 1
ATOM 3820 C C . PRO A 1 501 ? -3.949 -34.588 -0.358 1.00 86.62 501 PRO A C 1
ATOM 3822 O O . PRO A 1 501 ? -4.002 -33.917 -1.382 1.00 86.62 501 PRO A O 1
ATOM 3825 N N . GLY A 1 502 ? -2.794 -34.823 0.267 1.00 85.25 502 GLY A N 1
ATOM 3826 C CA . GLY A 1 502 ? -1.499 -34.325 -0.212 1.00 85.25 502 GLY A CA 1
ATOM 3827 C C . GLY A 1 502 ? -1.087 -32.946 0.317 1.00 85.25 502 GLY A C 1
ATOM 3828 O O . GLY A 1 502 ? 0.112 -32.696 0.403 1.00 85.25 502 GLY A O 1
ATOM 3829 N N . LEU A 1 503 ? -2.015 -32.101 0.792 1.00 86.69 503 LEU A N 1
ATOM 3830 C CA . LEU A 1 503 ? -1.708 -30.736 1.259 1.00 86.69 503 LEU A CA 1
ATOM 3831 C C . LEU A 1 503 ? -0.656 -30.701 2.376 1.00 86.69 503 LEU A C 1
ATOM 3833 O O . LEU A 1 503 ? 0.303 -29.933 2.313 1.00 86.69 503 LEU A O 1
ATOM 3837 N N . ILE A 1 504 ? -0.830 -31.540 3.403 1.00 85.81 504 ILE A N 1
ATOM 3838 C CA . ILE A 1 504 ? 0.108 -31.611 4.534 1.00 85.81 504 ILE A CA 1
ATOM 3839 C C . ILE A 1 504 ? 1.484 -32.056 4.039 1.00 85.81 504 ILE A C 1
ATOM 3841 O O . ILE A 1 504 ? 2.479 -31.446 4.416 1.00 85.81 504 ILE A O 1
ATOM 3845 N N . GLY A 1 505 ? 1.529 -33.059 3.155 1.00 84.25 505 GLY A N 1
ATOM 3846 C CA . GLY A 1 505 ? 2.761 -33.519 2.517 1.00 84.25 505 GLY A CA 1
ATOM 3847 C C . GLY A 1 505 ? 3.465 -32.368 1.805 1.00 84.25 505 GLY A C 1
ATOM 3848 O O . GLY A 1 505 ? 4.599 -32.047 2.148 1.00 84.25 505 GLY A O 1
ATOM 3849 N N . THR A 1 506 ? 2.752 -31.659 0.925 1.00 83.75 506 THR A N 1
ATOM 3850 C CA . THR A 1 506 ? 3.277 -30.485 0.221 1.00 83.75 506 THR A CA 1
ATOM 3851 C C . THR A 1 506 ? 3.832 -29.453 1.198 1.00 83.75 506 THR A C 1
ATOM 3853 O O . THR A 1 506 ? 4.994 -29.083 1.068 1.00 83.75 506 THR A O 1
ATOM 3856 N N . ILE A 1 507 ? 3.069 -29.037 2.217 1.00 84.50 507 ILE A N 1
ATOM 3857 C CA . ILE A 1 507 ? 3.530 -28.057 3.217 1.00 84.50 507 ILE A CA 1
ATOM 3858 C C . ILE A 1 507 ? 4.778 -28.557 3.954 1.00 84.50 507 ILE A C 1
ATOM 3860 O O . ILE A 1 507 ? 5.730 -27.794 4.111 1.00 84.50 507 ILE A O 1
ATOM 3864 N N . THR A 1 508 ? 4.820 -29.822 4.375 1.00 83.38 508 THR A N 1
ATOM 3865 C CA . THR A 1 508 ? 6.001 -30.380 5.053 1.00 83.38 508 THR A CA 1
ATOM 3866 C C . THR A 1 508 ? 7.233 -30.372 4.151 1.00 83.38 508 THR A C 1
ATOM 3868 O O . THR A 1 508 ? 8.298 -29.965 4.613 1.00 83.38 508 THR A O 1
ATOM 3871 N N . THR A 1 509 ? 7.086 -30.688 2.860 1.00 80.81 509 THR A N 1
ATOM 3872 C CA . THR A 1 509 ? 8.169 -30.611 1.868 1.00 80.81 509 THR A CA 1
ATOM 3873 C C . THR A 1 509 ? 8.665 -29.176 1.665 1.00 80.81 509 THR A C 1
ATOM 3875 O O . THR A 1 509 ? 9.868 -28.956 1.529 1.00 80.81 509 THR A O 1
ATOM 3878 N N . LEU A 1 510 ? 7.771 -28.176 1.707 1.00 76.06 510 LEU A N 1
ATOM 3879 C CA . LEU A 1 510 ? 8.161 -26.757 1.636 1.00 76.06 510 LEU A CA 1
ATOM 3880 C C . LEU A 1 510 ? 9.084 -26.350 2.783 1.00 76.06 510 LEU A C 1
ATOM 3882 O O . LEU A 1 510 ? 10.004 -25.555 2.589 1.00 76.06 510 LEU A O 1
ATOM 3886 N N . PHE A 1 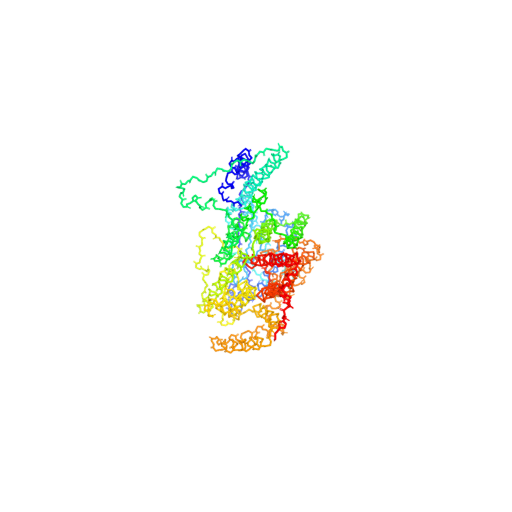511 ? 8.811 -26.849 3.988 1.00 78.56 511 PHE A N 1
ATOM 3887 C CA . PHE A 1 511 ? 9.611 -26.529 5.164 1.00 78.56 511 PHE A CA 1
ATOM 3888 C C . PHE A 1 511 ? 10.892 -27.363 5.226 1.00 78.56 511 PHE A C 1
ATOM 3890 O O . PHE A 1 511 ? 11.953 -26.795 5.486 1.00 78.56 511 PHE A O 1
ATOM 3897 N N . SER A 1 512 ? 10.840 -28.662 4.920 1.00 74.38 512 SER A N 1
ATOM 3898 C CA . SER A 1 512 ? 12.030 -29.523 4.929 1.00 74.38 512 SER A CA 1
ATOM 3899 C C . SER A 1 512 ? 13.059 -29.102 3.873 1.00 74.38 512 SER A C 1
ATOM 3901 O O . SER A 1 512 ? 14.244 -29.000 4.184 1.00 74.38 512 SER A O 1
ATOM 3903 N N . GLY A 1 513 ? 12.622 -28.754 2.656 1.00 64.00 513 GLY A N 1
ATOM 3904 C CA . GLY A 1 513 ? 13.506 -28.237 1.604 1.00 64.00 513 GLY A CA 1
ATOM 3905 C C . GLY A 1 513 ? 14.159 -26.899 1.968 1.00 64.00 513 GLY A C 1
ATOM 3906 O O . GLY A 1 513 ? 15.295 -26.630 1.576 1.00 64.00 513 GLY A O 1
ATOM 3907 N N . SER A 1 514 ? 13.474 -26.079 2.773 1.00 60.81 514 SER A N 1
ATOM 3908 C CA . SER A 1 514 ? 14.008 -24.809 3.271 1.00 60.81 514 SER A CA 1
ATOM 3909 C C . SER A 1 514 ? 15.049 -24.991 4.374 1.00 60.81 514 SER A C 1
ATOM 3911 O O . SER A 1 514 ? 16.001 -24.220 4.411 1.00 60.81 514 SER A O 1
ATOM 3913 N N . LEU A 1 515 ? 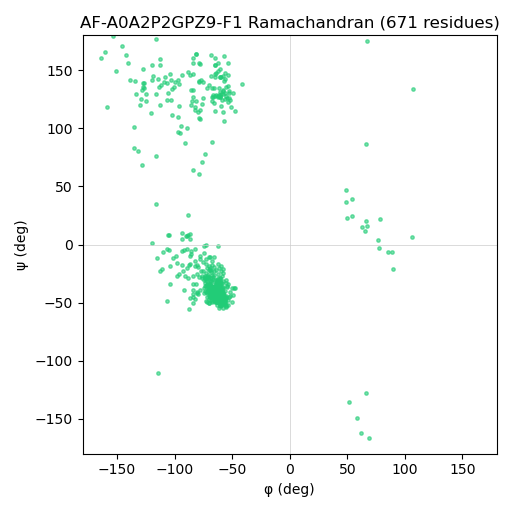14.865 -25.963 5.273 1.00 64.69 515 LEU A N 1
ATOM 3914 C CA . LEU A 1 515 ? 15.815 -26.252 6.355 1.00 64.69 515 LEU A CA 1
ATOM 3915 C C . LEU A 1 515 ? 17.116 -26.865 5.825 1.00 64.69 515 LEU A C 1
ATOM 3917 O O . LEU A 1 515 ? 18.180 -26.616 6.380 1.00 64.69 515 LEU A O 1
ATOM 3921 N N . ASN A 1 516 ? 17.034 -27.600 4.715 1.00 59.66 516 ASN A N 1
ATOM 3922 C CA . ASN A 1 516 ? 18.178 -28.272 4.101 1.00 59.66 516 ASN A CA 1
ATOM 3923 C C . ASN A 1 516 ? 18.862 -27.444 2.994 1.00 59.66 516 ASN A C 1
ATOM 3925 O O . ASN A 1 516 ? 19.675 -27.992 2.256 1.00 59.66 516 ASN A O 1
ATOM 3929 N N . ASN A 1 517 ? 18.521 -26.154 2.829 1.00 57.28 517 ASN A N 1
ATOM 3930 C CA . ASN A 1 517 ? 19.022 -25.275 1.752 1.00 57.28 517 ASN A CA 1
ATOM 3931 C C . ASN A 1 517 ? 18.913 -25.863 0.325 1.00 57.28 517 ASN A C 1
ATOM 3933 O O . ASN A 1 517 ? 19.628 -25.437 -0.583 1.00 57.28 517 ASN A O 1
ATOM 3937 N N . ALA A 1 518 ? 18.004 -26.818 0.119 1.00 50.38 518 ALA A N 1
ATOM 3938 C CA . ALA A 1 518 ? 17.858 -27.577 -1.121 1.00 50.38 518 ALA A CA 1
ATOM 3939 C C . ALA A 1 518 ? 16.738 -27.037 -2.036 1.00 50.38 518 ALA A C 1
ATOM 3941 O O . ALA A 1 518 ? 16.631 -27.464 -3.181 1.00 50.38 518 ALA A O 1
ATOM 3942 N N . ASP A 1 519 ? 15.895 -26.110 -1.554 1.00 54.72 519 ASP A N 1
ATOM 3943 C CA . ASP A 1 519 ? 14.838 -25.471 -2.359 1.00 54.72 519 ASP A CA 1
ATOM 3944 C C . ASP A 1 519 ? 15.390 -24.277 -3.164 1.00 54.72 519 ASP A C 1
ATOM 3946 O O . ASP A 1 519 ? 16.033 -23.371 -2.614 1.00 54.72 519 ASP A O 1
ATOM 3950 N N . SER A 1 520 ? 15.045 -24.230 -4.455 1.00 54.19 520 SER A N 1
ATOM 3951 C CA . SER A 1 520 ? 15.365 -23.134 -5.376 1.00 54.19 520 SER A CA 1
ATOM 3952 C C . SER A 1 520 ? 14.872 -21.780 -4.857 1.00 54.19 520 SER A C 1
ATOM 3954 O O . SER A 1 520 ? 15.522 -20.758 -5.064 1.00 54.19 520 SER A O 1
ATOM 3956 N N . SER A 1 521 ? 13.769 -21.757 -4.100 1.00 54.34 521 SER A N 1
ATOM 3957 C CA . SER A 1 521 ? 13.201 -20.523 -3.546 1.00 54.34 521 SER A CA 1
ATOM 3958 C C . SER A 1 521 ? 14.034 -19.901 -2.415 1.00 54.34 521 SER A C 1
ATOM 3960 O O . SER A 1 521 ? 14.051 -18.677 -2.285 1.00 54.34 521 SER A O 1
ATOM 3962 N N . THR A 1 522 ? 14.713 -20.698 -1.582 1.00 57.06 522 THR A N 1
ATOM 3963 C CA . THR A 1 522 ? 15.564 -20.164 -0.498 1.00 57.06 522 THR A CA 1
ATOM 3964 C C . THR A 1 522 ? 16.907 -19.702 -1.055 1.00 57.06 522 THR A C 1
ATOM 3966 O O . THR A 1 522 ? 17.334 -18.590 -0.746 1.00 57.06 522 THR A O 1
ATOM 3969 N N . GLN A 1 523 ? 17.507 -20.486 -1.957 1.00 59.00 523 GLN A N 1
ATOM 3970 C CA . GLN A 1 523 ? 18.748 -20.106 -2.637 1.00 59.00 523 GLN A CA 1
ATOM 3971 C C . GLN A 1 523 ? 18.580 -18.828 -3.472 1.00 59.00 523 GLN A C 1
ATOM 3973 O O . GLN A 1 523 ? 19.400 -17.914 -3.374 1.00 59.00 523 GLN A O 1
ATOM 3978 N N . ALA A 1 524 ? 17.474 -18.703 -4.217 1.00 58.47 524 ALA A N 1
ATOM 3979 C CA . ALA A 1 524 ? 17.174 -17.498 -4.990 1.00 58.47 524 ALA A CA 1
ATOM 3980 C C . ALA A 1 524 ? 17.080 -16.234 -4.119 1.00 58.47 524 ALA A C 1
ATOM 3982 O O . ALA A 1 524 ? 17.351 -15.143 -4.608 1.00 58.47 524 ALA A O 1
ATOM 3983 N N . ARG A 1 525 ? 16.717 -16.354 -2.834 1.00 64.44 525 ARG A N 1
ATOM 3984 C CA . ARG A 1 525 ? 16.663 -15.220 -1.897 1.00 64.44 525 ARG A CA 1
ATOM 3985 C C . ARG A 1 525 ? 18.032 -14.890 -1.322 1.00 64.44 525 ARG A C 1
ATOM 3987 O O . ARG A 1 525 ? 18.421 -13.728 -1.335 1.00 64.44 525 ARG A O 1
ATOM 3994 N N . THR A 1 526 ? 18.784 -15.887 -0.863 1.00 68.44 526 THR A N 1
ATOM 3995 C CA . THR A 1 526 ? 20.088 -15.664 -0.217 1.00 68.44 526 THR A CA 1
ATOM 3996 C C . THR A 1 526 ? 21.148 -15.142 -1.184 1.00 68.44 526 THR A C 1
ATOM 3998 O O . THR A 1 526 ? 21.963 -14.312 -0.792 1.00 68.44 526 THR A O 1
ATOM 4001 N N . ILE A 1 527 ? 21.102 -15.535 -2.462 1.00 68.50 527 ILE A N 1
ATOM 4002 C CA . ILE A 1 527 ? 22.025 -15.033 -3.501 1.00 68.50 527 ILE A CA 1
ATOM 4003 C C . ILE A 1 527 ? 21.851 -13.520 -3.746 1.00 68.50 527 ILE A C 1
ATOM 4005 O O . ILE A 1 527 ? 22.771 -12.852 -4.216 1.00 68.50 527 ILE A O 1
ATOM 4009 N N . LYS A 1 528 ? 20.694 -12.943 -3.396 1.00 71.88 528 LYS A N 1
ATOM 4010 C CA . LYS A 1 528 ? 20.412 -11.507 -3.561 1.00 71.88 528 LYS A CA 1
ATOM 4011 C C . LYS A 1 528 ? 21.025 -10.643 -2.454 1.00 71.88 528 LYS A C 1
ATOM 4013 O O . LYS A 1 528 ? 21.169 -9.439 -2.644 1.00 71.88 528 LYS A O 1
ATOM 4018 N N . TYR A 1 529 ? 21.381 -11.225 -1.305 1.00 77.88 529 TYR A N 1
ATOM 4019 C CA . TYR A 1 529 ? 21.797 -10.456 -0.125 1.00 77.88 529 TYR A CA 1
ATOM 4020 C C . TYR A 1 529 ? 23.116 -9.700 -0.340 1.00 77.88 529 TYR A C 1
ATOM 4022 O O . TYR A 1 529 ? 23.147 -8.515 -0.009 1.00 77.88 529 TYR A O 1
ATOM 4030 N N . PRO A 1 530 ? 24.165 -10.296 -0.951 1.00 78.69 530 PRO A N 1
ATOM 4031 C CA . PRO A 1 530 ? 25.391 -9.562 -1.264 1.00 78.69 530 PRO A CA 1
ATOM 4032 C C . PRO A 1 530 ? 25.143 -8.363 -2.187 1.00 78.69 530 PRO A C 1
ATOM 4034 O O . PRO A 1 530 ? 25.658 -7.282 -1.931 1.00 78.69 530 PRO A O 1
ATOM 4037 N N . LYS A 1 531 ? 24.257 -8.505 -3.185 1.00 77.56 531 LYS A N 1
ATOM 4038 C CA . LYS A 1 531 ? 23.899 -7.397 -4.086 1.00 77.56 531 LYS A CA 1
ATOM 4039 C C . LYS A 1 531 ? 23.202 -6.251 -3.351 1.00 77.56 531 LYS A C 1
ATOM 4041 O O . LYS A 1 531 ? 23.486 -5.090 -3.609 1.00 77.56 531 LYS A O 1
ATOM 4046 N N . ILE A 1 532 ? 22.300 -6.554 -2.414 1.00 85.88 532 ILE A N 1
ATOM 4047 C CA . ILE A 1 532 ? 21.681 -5.518 -1.568 1.00 85.88 532 ILE A CA 1
ATOM 4048 C C . ILE A 1 532 ? 22.721 -4.858 -0.658 1.00 85.88 532 ILE A C 1
ATOM 4050 O O . ILE A 1 532 ? 22.658 -3.648 -0.453 1.00 85.88 532 ILE A O 1
ATOM 4054 N N . ALA A 1 533 ? 23.693 -5.620 -0.151 1.00 87.88 533 ALA A N 1
ATOM 4055 C CA . ALA A 1 533 ? 24.785 -5.067 0.641 1.00 87.88 533 ALA A CA 1
ATOM 4056 C C . ALA A 1 533 ? 25.642 -4.082 -0.171 1.00 87.88 533 ALA A C 1
ATOM 4058 O O . ALA A 1 533 ? 25.986 -3.028 0.352 1.00 87.88 533 ALA A O 1
ATOM 4059 N N . GLU A 1 534 ? 25.918 -4.357 -1.450 1.00 87.38 534 GLU A N 1
ATOM 4060 C CA . GLU A 1 534 ? 26.615 -3.414 -2.340 1.00 87.38 534 GLU A CA 1
ATOM 4061 C C . GLU A 1 534 ? 25.861 -2.082 -2.473 1.00 87.38 534 GLU A C 1
ATOM 4063 O O . GLU A 1 534 ? 26.465 -1.019 -2.332 1.00 87.38 534 GLU A O 1
ATOM 4068 N N . TYR A 1 535 ? 24.538 -2.117 -2.673 1.00 87.75 535 TYR A N 1
ATOM 4069 C CA . TYR A 1 535 ? 23.722 -0.896 -2.729 1.00 87.75 535 TYR A CA 1
ATOM 4070 C C . TYR A 1 535 ? 23.664 -0.165 -1.386 1.00 87.75 535 TYR A C 1
ATOM 4072 O O . TYR A 1 535 ? 23.706 1.062 -1.346 1.00 87.75 535 TYR A O 1
ATOM 4080 N N . PHE A 1 536 ? 23.593 -0.909 -0.283 1.00 90.56 536 PHE A N 1
ATOM 4081 C CA . PHE A 1 536 ? 23.597 -0.336 1.058 1.00 90.56 536 PHE A CA 1
ATOM 4082 C C . PHE A 1 536 ? 24.927 0.353 1.389 1.00 90.56 536 PHE A C 1
ATOM 4084 O O . PHE A 1 536 ? 24.924 1.418 1.994 1.00 90.56 536 PHE A O 1
ATOM 4091 N N . LEU A 1 537 ? 26.061 -0.224 0.985 1.00 91.88 537 LEU A N 1
ATOM 4092 C CA . LEU A 1 537 ? 27.378 0.370 1.226 1.00 91.88 537 LEU A CA 1
ATOM 4093 C C . LEU A 1 537 ? 27.595 1.667 0.436 1.00 91.88 537 LEU A C 1
ATOM 4095 O O . LEU A 1 537 ? 28.364 2.513 0.884 1.00 91.88 537 LEU A O 1
ATOM 4099 N N . GLN A 1 538 ? 26.920 1.834 -0.704 1.00 89.25 538 GLN A N 1
ATOM 4100 C CA . GLN A 1 538 ? 26.948 3.079 -1.477 1.00 89.25 538 GLN A CA 1
ATOM 4101 C C . GLN A 1 538 ? 26.160 4.193 -0.775 1.00 89.25 538 GLN A C 1
ATOM 4103 O O . GLN A 1 538 ? 26.693 5.280 -0.578 1.00 89.25 538 GLN A O 1
ATOM 4108 N N . ASP A 1 539 ? 24.925 3.903 -0.352 1.00 89.62 539 ASP A N 1
ATOM 4109 C CA . ASP A 1 539 ? 23.993 4.895 0.199 1.00 89.62 539 ASP A CA 1
ATOM 4110 C C . ASP A 1 539 ? 23.415 4.447 1.568 1.00 89.62 539 ASP A C 1
ATOM 4112 O O . ASP A 1 539 ? 22.219 4.158 1.688 1.00 89.62 539 ASP A O 1
ATOM 4116 N N . PRO A 1 540 ? 24.222 4.380 2.647 1.00 93.56 540 PRO A N 1
ATOM 4117 C CA . PRO A 1 540 ? 23.847 3.652 3.868 1.00 93.56 540 PRO A CA 1
ATOM 4118 C C . PRO A 1 540 ? 22.762 4.327 4.715 1.00 93.56 540 PRO A C 1
ATOM 4120 O O . PRO A 1 540 ? 22.008 3.651 5.420 1.00 93.56 540 PRO A O 1
ATOM 4123 N N . VAL A 1 541 ? 22.675 5.660 4.694 1.00 93.94 541 VAL A N 1
ATOM 4124 C CA . VAL A 1 541 ? 21.776 6.405 5.595 1.00 93.94 541 VAL A CA 1
ATOM 4125 C C . VAL A 1 541 ? 20.386 6.560 4.993 1.00 93.94 541 VAL A C 1
ATOM 4127 O O . VAL A 1 541 ? 19.409 6.161 5.625 1.00 93.94 541 VAL A O 1
ATOM 4130 N N . PHE A 1 542 ? 20.308 7.132 3.789 1.00 92.75 542 PHE A N 1
ATOM 4131 C CA . PHE A 1 542 ? 19.053 7.507 3.134 1.00 92.75 542 PHE A CA 1
ATOM 4132 C C . PHE A 1 542 ? 18.659 6.585 1.977 1.00 92.75 542 PHE A C 1
ATOM 4134 O O . PHE A 1 542 ? 17.564 6.743 1.436 1.00 92.75 542 PHE A O 1
ATOM 4141 N N . GLY A 1 543 ? 19.502 5.609 1.629 1.00 92.75 543 GLY A N 1
ATOM 4142 C CA . GLY A 1 543 ? 19.256 4.705 0.513 1.00 92.75 543 GLY A CA 1
ATOM 4143 C C . GLY A 1 543 ? 19.168 5.432 -0.825 1.00 92.75 543 GLY A C 1
ATOM 4144 O O . GLY A 1 543 ? 19.592 6.577 -0.978 1.00 92.75 543 GLY A O 1
ATOM 4145 N N . ARG A 1 544 ? 18.587 4.745 -1.806 1.00 90.88 544 ARG A N 1
ATOM 4146 C CA . ARG A 1 544 ? 18.537 5.185 -3.206 1.00 90.88 544 ARG A CA 1
ATOM 4147 C C . ARG A 1 544 ? 17.282 5.968 -3.588 1.00 90.88 544 ARG A C 1
ATOM 4149 O O . ARG A 1 544 ? 17.090 6.240 -4.771 1.00 90.88 544 ARG A O 1
ATOM 4156 N N . GLY A 1 545 ? 16.399 6.272 -2.645 1.00 92.25 545 GLY A N 1
ATOM 4157 C CA . GLY A 1 545 ? 15.090 6.866 -2.906 1.00 92.25 545 GLY A CA 1
ATOM 4158 C C . GLY A 1 545 ? 13.955 5.865 -2.698 1.00 92.25 545 GLY A C 1
ATOM 4159 O O . GLY A 1 545 ? 13.988 4.739 -3.191 1.00 92.25 545 GLY A O 1
ATOM 4160 N N . PHE A 1 546 ? 12.903 6.290 -2.003 1.00 93.25 546 PHE A N 1
ATOM 4161 C CA . PHE A 1 546 ? 11.705 5.474 -1.810 1.00 93.25 546 PHE A CA 1
ATOM 4162 C C . PHE A 1 546 ? 11.027 5.114 -3.139 1.00 93.25 546 PHE A C 1
ATOM 4164 O O . PHE A 1 546 ? 10.687 6.006 -3.917 1.00 93.25 546 PHE A O 1
ATOM 4171 N N . GLY A 1 547 ? 10.779 3.825 -3.379 1.00 89.00 547 GLY A N 1
ATOM 4172 C CA . GLY A 1 547 ? 10.139 3.332 -4.599 1.00 89.00 547 GLY A CA 1
ATOM 4173 C C . GLY A 1 547 ? 11.035 3.291 -5.840 1.00 89.00 547 GLY A C 1
ATOM 4174 O O . GLY A 1 547 ? 10.528 2.977 -6.916 1.00 89.00 547 GLY A O 1
ATOM 4175 N N . THR A 1 548 ? 12.333 3.611 -5.745 1.00 89.69 548 THR A N 1
ATOM 4176 C CA . THR A 1 548 ? 13.246 3.581 -6.905 1.00 89.69 548 THR A CA 1
ATOM 4177 C C . THR A 1 548 ? 13.748 2.178 -7.233 1.00 89.69 548 THR A C 1
ATOM 4179 O O . THR A 1 548 ? 14.199 1.945 -8.357 1.00 89.69 548 THR A O 1
ATOM 4182 N N . PHE A 1 549 ? 13.637 1.221 -6.306 1.00 88.06 549 PHE A N 1
ATOM 4183 C CA . PHE A 1 549 ? 14.144 -0.138 -6.483 1.00 88.06 549 PHE A CA 1
ATOM 4184 C C . PHE A 1 549 ? 13.131 -1.016 -7.235 1.00 88.06 549 PHE A C 1
ATOM 4186 O O . PHE A 1 549 ? 12.569 -1.974 -6.703 1.00 88.06 549 PHE A O 1
ATOM 4193 N N . THR A 1 550 ? 12.859 -0.670 -8.496 1.00 82.25 550 THR A N 1
ATOM 4194 C CA . THR A 1 550 ? 11.842 -1.370 -9.289 1.00 82.25 550 THR A CA 1
ATOM 4195 C C . THR A 1 550 ? 12.362 -2.702 -9.852 1.00 82.25 550 THR A C 1
ATOM 4197 O O . THR A 1 550 ? 13.505 -2.772 -10.320 1.00 82.25 550 THR A O 1
ATOM 4200 N N . PRO A 1 551 ? 11.541 -3.771 -9.873 1.00 71.81 551 PRO A N 1
ATOM 4201 C CA . PRO A 1 551 ? 11.963 -5.077 -10.382 1.00 71.81 551 PRO A CA 1
ATOM 4202 C C . PRO A 1 551 ? 12.391 -5.070 -11.852 1.00 71.81 551 PRO A C 1
ATOM 4204 O O . PRO A 1 551 ? 13.249 -5.862 -12.220 1.00 71.81 551 PRO A O 1
ATOM 4207 N N . GLU A 1 552 ? 11.843 -4.171 -12.678 1.00 66.06 552 GLU A N 1
ATOM 4208 C CA . GLU A 1 552 ? 12.206 -4.046 -14.099 1.00 66.06 552 GLU A CA 1
ATOM 4209 C C . GLU A 1 552 ? 13.629 -3.517 -14.310 1.00 66.06 552 GLU A C 1
ATOM 4211 O O . GLU A 1 552 ? 14.199 -3.681 -15.383 1.00 66.06 552 GLU A O 1
ATOM 4216 N N . ARG A 1 553 ? 14.197 -2.823 -13.319 1.00 70.56 553 ARG A N 1
ATOM 4217 C CA . ARG A 1 553 ? 15.570 -2.301 -13.383 1.00 70.56 553 ARG A CA 1
ATOM 4218 C C . ARG A 1 553 ? 16.535 -3.131 -12.547 1.00 70.56 553 ARG A C 1
ATOM 4220 O O . ARG A 1 553 ? 17.705 -3.240 -12.903 1.00 70.56 553 ARG A O 1
ATOM 4227 N N . TYR A 1 554 ? 16.052 -3.660 -11.430 1.00 78.00 554 TYR A N 1
ATOM 4228 C CA . TYR A 1 554 ? 16.847 -4.381 -10.449 1.00 78.00 554 TYR A CA 1
ATOM 4229 C C . TYR A 1 554 ? 16.420 -5.849 -10.394 1.00 78.00 554 TYR A C 1
ATOM 4231 O O . TYR A 1 554 ? 16.709 -6.622 -11.301 1.00 78.00 554 TYR A O 1
ATOM 4239 N N . PHE A 1 555 ? 15.791 -6.259 -9.296 1.00 76.00 555 PHE A N 1
ATOM 4240 C CA . PHE A 1 555 ? 15.265 -7.599 -9.076 1.00 76.00 555 PHE A CA 1
ATOM 4241 C C . PHE A 1 555 ? 14.292 -7.566 -7.893 1.00 76.00 555 PHE A C 1
ATOM 4243 O O . PHE A 1 555 ? 14.356 -6.679 -7.044 1.00 76.00 555 PHE A O 1
ATOM 4250 N N . PHE A 1 556 ? 13.419 -8.567 -7.783 1.00 79.81 556 PHE A N 1
ATOM 4251 C CA . PHE A 1 556 ? 12.562 -8.723 -6.604 1.00 79.81 556 PHE A CA 1
ATOM 4252 C C . PHE A 1 556 ? 13.393 -9.068 -5.368 1.00 79.81 556 PHE A C 1
ATOM 4254 O O . PHE A 1 556 ? 14.142 -10.043 -5.394 1.00 79.81 556 PHE A O 1
ATOM 4261 N N . THR A 1 557 ? 13.255 -8.324 -4.273 1.00 80.62 557 THR A N 1
ATOM 4262 C CA . THR A 1 557 ? 13.985 -8.607 -3.023 1.00 80.62 557 THR A CA 1
ATOM 4263 C C . THR A 1 557 ? 13.347 -9.725 -2.200 1.00 80.62 557 THR A C 1
ATOM 4265 O O . THR A 1 557 ? 14.046 -10.384 -1.433 1.00 80.62 557 THR A O 1
ATOM 4268 N N . ASP A 1 558 ? 12.037 -9.950 -2.355 1.00 80.06 558 ASP A N 1
ATOM 4269 C CA . ASP A 1 558 ? 11.244 -10.916 -1.580 1.00 80.06 558 ASP A CA 1
ATOM 4270 C C . ASP A 1 558 ? 11.363 -10.736 -0.051 1.00 80.06 558 ASP A C 1
ATOM 4272 O O . ASP A 1 558 ? 11.166 -11.682 0.718 1.00 80.06 558 ASP A O 1
ATOM 4276 N N . ASN A 1 559 ? 11.704 -9.528 0.401 1.00 90.94 559 ASN A N 1
ATOM 4277 C CA . ASN A 1 559 ? 11.877 -9.177 1.806 1.00 90.94 559 ASN A CA 1
ATOM 4278 C C . ASN A 1 559 ? 11.743 -7.659 1.961 1.00 90.94 559 ASN A C 1
ATOM 4280 O O . ASN A 1 559 ? 12.551 -6.897 1.423 1.00 90.94 559 ASN A O 1
ATOM 4284 N N . GLN A 1 560 ? 10.747 -7.220 2.729 1.00 95.69 560 GLN A N 1
ATOM 4285 C CA . GLN A 1 560 ? 10.468 -5.803 2.929 1.00 95.69 560 GLN A CA 1
ATOM 4286 C C . GLN A 1 560 ? 11.628 -5.069 3.604 1.00 95.69 560 GLN A C 1
ATOM 4288 O O . GLN A 1 560 ? 11.890 -3.921 3.266 1.00 95.69 560 GLN A O 1
ATOM 4293 N N . TYR A 1 561 ? 12.343 -5.707 4.534 1.00 96.06 561 TYR A N 1
ATOM 4294 C CA . TYR A 1 561 ? 13.469 -5.068 5.215 1.00 96.06 561 TYR A CA 1
ATOM 4295 C C . TYR A 1 561 ? 14.637 -4.832 4.265 1.00 96.06 561 TYR A C 1
ATOM 4297 O O . TYR A 1 561 ? 15.254 -3.779 4.333 1.00 96.06 561 TYR A O 1
ATOM 4305 N N . LEU A 1 562 ? 14.908 -5.768 3.350 1.00 93.81 562 LEU A N 1
ATOM 4306 C CA . LEU A 1 562 ? 15.950 -5.593 2.334 1.00 93.81 562 LEU A CA 1
ATOM 4307 C C . LEU A 1 562 ? 15.552 -4.562 1.279 1.00 93.81 562 LEU A C 1
ATOM 4309 O O . LEU A 1 562 ? 16.392 -3.765 0.874 1.00 93.81 562 LEU A O 1
ATOM 4313 N N . LEU A 1 563 ? 14.277 -4.542 0.877 1.00 94.12 563 LEU A N 1
ATOM 4314 C CA . LEU A 1 563 ? 13.756 -3.499 -0.006 1.00 94.12 563 LEU A CA 1
ATOM 4315 C C . LEU A 1 563 ? 13.916 -2.118 0.634 1.00 94.12 563 LEU A C 1
ATOM 4317 O O . LEU A 1 563 ? 14.502 -1.217 0.046 1.00 94.12 563 LEU A O 1
ATOM 4321 N N . THR A 1 564 ? 13.461 -1.971 1.877 1.00 96.19 564 THR A N 1
ATOM 4322 C CA . THR A 1 564 ? 13.584 -0.721 2.628 1.00 96.19 564 THR A CA 1
ATOM 4323 C C . THR A 1 564 ? 15.043 -0.350 2.893 1.00 96.19 564 THR A C 1
ATOM 4325 O O . THR A 1 564 ? 15.361 0.832 2.864 1.00 96.19 564 THR A O 1
ATOM 4328 N N . LEU A 1 565 ? 15.938 -1.320 3.099 1.00 95.88 565 LEU A N 1
ATOM 4329 C CA . LEU A 1 565 ? 17.371 -1.062 3.242 1.00 95.88 565 LEU A CA 1
ATOM 4330 C C . LEU A 1 565 ? 17.971 -0.476 1.957 1.00 95.88 565 LEU A C 1
ATOM 4332 O O . LEU A 1 565 ? 18.750 0.467 2.034 1.00 95.88 565 LEU A O 1
ATOM 4336 N N . ALA A 1 566 ? 17.588 -0.996 0.788 1.00 93.31 566 ALA A N 1
ATOM 4337 C CA . ALA A 1 566 ? 18.051 -0.480 -0.499 1.00 93.31 566 ALA A CA 1
ATOM 4338 C C . ALA A 1 566 ? 17.455 0.903 -0.829 1.00 93.31 566 ALA A C 1
ATOM 4340 O O . ALA A 1 566 ? 18.154 1.785 -1.324 1.00 93.31 566 ALA A O 1
ATOM 4341 N N . GLU A 1 567 ? 16.170 1.115 -0.544 1.00 93.94 567 GLU A N 1
ATOM 4342 C CA . GLU A 1 567 ? 15.459 2.345 -0.916 1.00 93.94 567 GLU A CA 1
ATOM 4343 C C . GLU A 1 567 ? 15.652 3.493 0.078 1.00 93.94 567 GLU A C 1
ATOM 4345 O O . GLU A 1 567 ? 15.848 4.633 -0.325 1.00 93.94 567 GLU A O 1
ATOM 4350 N N . LEU A 1 568 ? 15.599 3.202 1.378 1.00 95.62 568 LEU A N 1
ATOM 4351 C CA . LEU A 1 568 ? 15.571 4.193 2.458 1.00 95.62 568 LEU A CA 1
ATOM 4352 C C . LEU A 1 568 ? 16.765 4.080 3.424 1.00 95.62 568 LEU A C 1
ATOM 4354 O O . LEU A 1 568 ? 16.821 4.821 4.409 1.00 95.62 568 LEU A O 1
ATOM 4358 N N . GLY A 1 569 ? 17.696 3.152 3.186 1.00 95.19 569 GLY A N 1
ATOM 4359 C CA . GLY A 1 569 ? 18.878 2.949 4.023 1.00 95.19 569 GLY A CA 1
ATOM 4360 C C . GLY A 1 569 ? 18.561 2.389 5.413 1.00 95.19 569 GLY A C 1
ATOM 4361 O O . GLY A 1 569 ? 17.451 1.932 5.715 1.00 95.19 569 GLY A O 1
ATOM 4362 N N . ALA A 1 570 ? 19.555 2.442 6.302 1.00 96.38 570 ALA A N 1
ATOM 4363 C CA . ALA A 1 570 ? 19.414 1.996 7.688 1.00 96.38 570 ALA A CA 1
ATOM 4364 C C . ALA A 1 570 ? 18.356 2.809 8.451 1.00 96.38 570 ALA A C 1
ATOM 4366 O O . ALA A 1 570 ? 17.624 2.251 9.275 1.00 96.38 570 ALA A O 1
ATOM 4367 N N . LEU A 1 571 ? 18.231 4.111 8.153 1.00 96.44 571 LEU A N 1
ATOM 4368 C CA . LEU A 1 571 ? 17.217 4.968 8.768 1.00 96.44 571 LEU A CA 1
ATOM 4369 C C . LEU A 1 571 ? 15.807 4.505 8.386 1.00 96.44 571 LEU A C 1
ATOM 4371 O O . LEU A 1 571 ? 14.937 4.419 9.250 1.00 96.44 571 LEU A O 1
ATOM 4375 N N . GLY A 1 572 ? 15.587 4.141 7.122 1.00 96.00 572 GLY A N 1
ATOM 4376 C CA . GLY A 1 572 ? 14.328 3.564 6.660 1.00 96.00 572 GLY A CA 1
ATOM 4377 C C . GLY A 1 572 ? 13.928 2.302 7.408 1.00 96.00 572 GLY A C 1
ATOM 4378 O O . GLY A 1 572 ? 12.793 2.194 7.877 1.00 96.00 572 GLY A O 1
ATOM 4379 N N . VAL A 1 573 ? 14.862 1.358 7.559 1.00 97.00 573 VAL A N 1
ATOM 4380 C CA . VAL A 1 573 ? 14.613 0.101 8.283 1.00 97.00 573 VAL A CA 1
ATOM 4381 C C . VAL A 1 573 ? 14.287 0.381 9.747 1.00 97.00 573 VAL A C 1
ATOM 4383 O O . VAL A 1 573 ? 13.316 -0.168 10.272 1.00 97.00 573 VAL A O 1
ATOM 4386 N N . LEU A 1 574 ? 15.037 1.277 10.395 1.00 97.88 574 LEU A N 1
ATOM 4387 C CA . LEU A 1 574 ? 14.761 1.699 11.766 1.00 97.88 574 LEU A CA 1
ATOM 4388 C C . LEU A 1 574 ? 13.348 2.280 11.895 1.00 97.88 574 LEU A C 1
ATOM 4390 O O . LEU A 1 574 ? 12.603 1.888 12.791 1.00 97.88 574 LEU A O 1
ATOM 4394 N N . VAL A 1 575 ? 12.947 3.178 10.994 1.00 97.38 575 VAL A N 1
ATOM 4395 C CA . VAL A 1 575 ? 11.620 3.807 11.037 1.00 97.38 575 VAL A CA 1
ATOM 4396 C C . VAL A 1 575 ? 10.501 2.807 10.743 1.00 97.38 575 VAL A C 1
ATOM 4398 O O . VAL A 1 575 ? 9.465 2.847 11.411 1.00 97.38 575 VAL A O 1
ATOM 4401 N N . LEU A 1 576 ? 10.708 1.861 9.824 1.00 96.94 576 LEU A N 1
ATOM 4402 C CA . LEU A 1 576 ? 9.766 0.769 9.572 1.00 96.94 576 LEU A CA 1
ATOM 4403 C C . LEU A 1 576 ? 9.583 -0.119 10.815 1.00 96.94 576 LEU A C 1
ATOM 4405 O O . LEU A 1 576 ? 8.453 -0.468 11.171 1.00 96.94 576 LEU A O 1
ATOM 4409 N N . LEU A 1 577 ? 10.674 -0.441 11.518 1.00 97.69 577 LEU A N 1
ATOM 4410 C CA . LEU A 1 577 ? 10.620 -1.175 12.784 1.00 97.69 577 LEU A CA 1
ATOM 4411 C C . LEU A 1 577 ? 9.892 -0.367 13.861 1.00 97.69 577 LEU A C 1
ATOM 4413 O O . LEU A 1 577 ? 9.004 -0.906 14.518 1.00 97.69 577 LEU A O 1
ATOM 4417 N N . VAL A 1 578 ? 10.193 0.926 14.015 1.00 97.88 578 VAL A N 1
ATOM 4418 C CA . VAL A 1 578 ? 9.490 1.819 14.954 1.00 97.88 578 VAL A CA 1
ATOM 4419 C C . VAL A 1 578 ? 7.991 1.866 14.649 1.00 97.88 578 VAL A C 1
ATOM 4421 O O . VAL A 1 578 ? 7.179 1.796 15.574 1.00 97.88 578 VAL A O 1
ATOM 4424 N N . LEU A 1 579 ? 7.599 1.922 13.375 1.00 96.44 579 LEU A N 1
ATOM 4425 C CA . LEU A 1 579 ? 6.202 1.893 12.942 1.00 96.44 579 LEU A CA 1
ATOM 4426 C C . LEU A 1 579 ? 5.496 0.601 13.379 1.00 96.44 579 LEU A C 1
ATOM 4428 O O . LEU A 1 579 ? 4.453 0.660 14.039 1.00 96.44 579 LEU A O 1
ATOM 4432 N N . GLY A 1 580 ? 6.070 -0.562 13.068 1.00 95.56 580 GLY A N 1
ATOM 4433 C CA . GLY A 1 580 ? 5.489 -1.849 13.457 1.00 95.56 580 GLY A CA 1
ATOM 4434 C C . GLY A 1 580 ? 5.481 -2.065 14.974 1.00 95.56 580 GLY A C 1
ATOM 4435 O O . GLY A 1 580 ? 4.455 -2.452 15.539 1.00 95.56 580 GLY A O 1
ATOM 4436 N N . LEU A 1 581 ? 6.579 -1.737 15.662 1.00 97.94 581 LEU A N 1
ATOM 4437 C CA . LEU A 1 581 ? 6.695 -1.835 17.121 1.00 97.94 581 LEU A CA 1
ATOM 4438 C C . LEU A 1 581 ? 5.742 -0.876 17.843 1.00 97.94 581 LEU A C 1
ATOM 4440 O O . LEU A 1 581 ? 5.242 -1.212 18.915 1.00 97.94 581 LEU A O 1
ATOM 4444 N N . THR A 1 582 ? 5.416 0.274 17.250 1.00 97.50 582 THR A N 1
ATOM 4445 C CA . THR A 1 582 ? 4.363 1.164 17.762 1.00 97.50 582 THR A CA 1
ATOM 4446 C C . THR A 1 582 ? 2.990 0.498 17.672 1.00 97.50 582 THR A C 1
ATOM 4448 O O . THR A 1 582 ? 2.203 0.593 18.614 1.00 97.50 582 THR A O 1
ATOM 4451 N N . GLY A 1 583 ? 2.700 -0.235 16.593 1.00 96.75 583 GLY A N 1
ATOM 4452 C CA . GLY A 1 583 ? 1.494 -1.066 16.488 1.00 96.75 583 GLY A CA 1
ATOM 4453 C C . GLY A 1 583 ? 1.421 -2.135 17.584 1.00 96.75 583 GLY A C 1
ATOM 4454 O O . GLY A 1 583 ? 0.401 -2.255 18.271 1.00 96.75 583 GLY A O 1
ATOM 4455 N N . VAL A 1 584 ? 2.530 -2.846 17.813 1.00 97.88 584 VAL A N 1
ATOM 4456 C CA . VAL A 1 584 ? 2.671 -3.839 18.895 1.00 97.88 584 VAL A CA 1
ATOM 4457 C C . VAL A 1 584 ? 2.462 -3.184 20.266 1.00 97.88 584 VAL A C 1
ATOM 4459 O O . VAL A 1 584 ? 1.675 -3.672 21.082 1.00 97.88 584 VAL A O 1
ATOM 4462 N N . HIS A 1 585 ? 3.101 -2.037 20.512 1.00 97.62 585 HIS A N 1
ATOM 4463 C CA . HIS A 1 585 ? 2.934 -1.263 21.738 1.00 97.62 585 HIS A CA 1
ATOM 4464 C C . HIS A 1 585 ? 1.474 -0.855 21.949 1.00 97.62 585 HIS A C 1
ATOM 4466 O O . HIS A 1 585 ? 0.956 -1.036 23.052 1.00 97.62 585 HIS A O 1
ATOM 4472 N N . ASN A 1 586 ? 0.799 -0.352 20.911 1.00 96.25 586 ASN A N 1
ATOM 4473 C CA . ASN A 1 586 ? -0.592 0.084 20.999 1.00 96.25 586 ASN A CA 1
ATOM 4474 C C . ASN A 1 586 ? -1.513 -1.073 21.402 1.00 96.25 586 ASN A C 1
ATOM 4476 O O . ASN A 1 586 ? -2.270 -0.929 22.361 1.00 96.25 586 ASN A O 1
ATOM 4480 N N . GLY A 1 587 ? -1.398 -2.239 20.757 1.00 96.75 587 GLY A N 1
ATOM 4481 C CA . GLY A 1 587 ? -2.180 -3.428 21.120 1.00 96.75 587 GLY A CA 1
ATOM 4482 C C . GLY A 1 587 ? -1.929 -3.898 22.557 1.00 96.75 587 GLY A C 1
ATOM 4483 O O . GLY A 1 587 ? -2.865 -4.117 23.332 1.00 96.75 587 GLY A O 1
ATOM 4484 N N . GLY A 1 588 ? -0.657 -3.963 22.964 1.00 96.56 588 GLY A N 1
ATOM 4485 C CA . GLY A 1 588 ? -0.280 -4.335 24.330 1.00 96.56 588 GLY A CA 1
ATOM 4486 C C . GLY A 1 588 ? -0.740 -3.318 25.380 1.00 96.56 588 GLY A C 1
ATOM 4487 O O . GLY A 1 588 ? -1.142 -3.691 26.483 1.00 96.56 588 GLY A O 1
ATOM 4488 N N . ALA A 1 589 ? -0.711 -2.025 25.057 1.00 95.88 589 ALA A N 1
ATOM 4489 C CA . ALA A 1 589 ? -1.212 -0.960 25.919 1.00 95.88 589 ALA A CA 1
ATOM 4490 C C . ALA A 1 589 ? -2.739 -1.013 26.060 1.00 95.88 589 ALA A C 1
ATOM 4492 O O . ALA A 1 589 ? -3.222 -0.932 27.189 1.00 95.88 589 ALA A O 1
ATOM 4493 N N . ILE A 1 590 ? -3.482 -1.234 24.967 1.00 95.50 590 ILE A N 1
ATOM 4494 C CA . ILE A 1 590 ? -4.941 -1.437 25.003 1.00 95.50 590 ILE A CA 1
ATOM 4495 C C . ILE A 1 590 ? -5.270 -2.587 25.950 1.00 95.50 590 ILE A C 1
ATOM 4497 O O . ILE A 1 590 ? -6.035 -2.400 26.891 1.00 95.50 590 ILE A O 1
ATOM 4501 N N . ARG A 1 591 ? -4.634 -3.753 25.777 1.00 94.25 591 ARG A N 1
ATOM 4502 C CA . ARG A 1 591 ? -4.909 -4.921 26.625 1.00 94.25 591 ARG A CA 1
ATOM 4503 C C . ARG A 1 591 ? -4.627 -4.663 28.107 1.00 94.25 591 ARG A C 1
ATOM 4505 O O . ARG A 1 591 ? -5.379 -5.135 28.954 1.00 94.25 591 ARG A O 1
ATOM 4512 N N . ARG A 1 592 ? -3.551 -3.938 28.428 1.00 93.81 592 ARG A N 1
ATOM 4513 C CA . ARG A 1 592 ? -3.193 -3.610 29.820 1.00 93.81 592 ARG A CA 1
ATOM 4514 C C . ARG A 1 592 ? -4.157 -2.615 30.464 1.00 93.81 592 ARG A C 1
ATOM 4516 O O . ARG A 1 592 ? -4.412 -2.724 31.656 1.00 93.81 592 ARG A O 1
ATOM 4523 N N . LEU A 1 593 ? -4.666 -1.654 29.695 1.00 92.81 593 LEU A N 1
ATOM 4524 C CA . LEU A 1 593 ? -5.544 -0.591 30.195 1.00 92.81 593 LEU A CA 1
ATOM 4525 C C . LEU A 1 593 ? -7.034 -0.964 30.152 1.00 92.81 593 LEU A C 1
ATOM 4527 O O . LEU A 1 593 ? -7.836 -0.361 30.862 1.00 92.81 593 LEU A O 1
ATOM 4531 N N . ALA A 1 594 ? -7.404 -1.950 29.334 1.00 91.19 594 ALA A N 1
ATOM 4532 C CA . ALA A 1 594 ? -8.779 -2.376 29.127 1.00 91.19 594 ALA A CA 1
ATOM 4533 C C . ALA A 1 594 ? -9.440 -2.905 30.412 1.00 91.19 594 ALA A C 1
ATOM 4535 O O . ALA A 1 594 ? -8.934 -3.809 31.093 1.00 91.19 594 ALA A O 1
ATOM 4536 N N . ARG A 1 595 ? -10.629 -2.360 30.697 1.00 86.81 595 ARG A N 1
ATOM 4537 C CA . ARG A 1 595 ? -11.496 -2.764 31.814 1.00 86.81 595 ARG A CA 1
ATOM 4538 C C . ARG A 1 595 ? -12.365 -3.964 31.460 1.00 86.81 595 ARG A C 1
ATOM 4540 O O . ARG A 1 595 ? -12.554 -4.848 32.292 1.00 86.81 595 ARG A O 1
ATOM 4547 N N . HIS A 1 596 ? -12.865 -3.997 30.228 1.00 87.94 596 HIS A N 1
ATOM 4548 C CA . HIS A 1 596 ? -13.714 -5.065 29.721 1.00 87.94 596 HIS A CA 1
ATOM 4549 C C . HIS A 1 596 ? -12.887 -6.135 29.005 1.00 87.94 596 HIS A C 1
ATOM 4551 O O . HIS A 1 596 ? -11.892 -5.844 28.341 1.00 87.94 596 HIS A O 1
ATOM 4557 N N . GLU A 1 597 ? -13.317 -7.392 29.119 1.00 88.12 597 GLU A N 1
ATOM 4558 C CA . GLU A 1 597 ? -12.634 -8.521 28.477 1.00 88.12 597 GLU A CA 1
ATOM 4559 C C . GLU A 1 597 ? -12.656 -8.409 26.941 1.00 88.12 597 GLU A C 1
ATOM 4561 O O . GLU A 1 597 ? -11.688 -8.782 26.285 1.00 88.12 597 GLU A O 1
ATOM 4566 N N . SER A 1 598 ? -13.712 -7.827 26.364 1.00 88.44 598 SER A N 1
ATOM 4567 C CA . SER A 1 598 ? -13.818 -7.560 24.922 1.00 88.44 598 SER A CA 1
ATOM 4568 C C . SER A 1 598 ? -12.688 -6.665 24.407 1.00 88.44 598 SER A C 1
ATOM 4570 O O . SER A 1 598 ? -12.067 -6.979 23.393 1.00 88.44 598 SER A O 1
ATOM 4572 N N . ASP A 1 599 ? -12.361 -5.592 25.130 1.00 90.50 599 ASP A N 1
ATOM 4573 C CA . ASP A 1 599 ? -11.276 -4.684 24.748 1.00 90.50 599 ASP A CA 1
ATOM 4574 C C . ASP A 1 599 ? -9.897 -5.308 24.997 1.00 90.50 599 ASP A C 1
ATOM 4576 O O . ASP A 1 599 ? -8.945 -5.026 24.267 1.00 90.50 599 ASP A O 1
ATOM 4580 N N . ARG A 1 600 ? -9.772 -6.216 25.976 1.00 93.50 600 ARG A N 1
ATOM 4581 C CA . ARG A 1 600 ? -8.540 -6.998 26.182 1.00 93.50 600 ARG A CA 1
ATOM 4582 C C . ARG A 1 600 ? -8.257 -7.941 25.022 1.00 93.50 600 ARG A C 1
ATOM 4584 O O . ARG A 1 600 ? -7.093 -8.087 24.636 1.00 93.50 600 ARG A O 1
ATOM 4591 N N . GLU A 1 601 ? -9.290 -8.580 24.484 1.00 93.75 601 GLU A N 1
ATOM 4592 C CA . GLU A 1 601 ? -9.179 -9.431 23.297 1.00 93.75 601 GLU A CA 1
ATOM 4593 C C . GLU A 1 601 ? -8.906 -8.600 22.039 1.00 93.75 601 GLU A C 1
ATOM 4595 O O . GLU A 1 601 ? -8.027 -8.956 21.255 1.00 93.75 601 GLU A O 1
ATOM 4600 N N . LEU A 1 602 ? -9.557 -7.443 21.880 1.00 94.44 602 LEU A N 1
ATOM 4601 C CA . LEU A 1 602 ? -9.271 -6.525 20.774 1.00 94.44 602 LEU A CA 1
ATOM 4602 C C . LEU A 1 602 ? -7.831 -5.982 20.826 1.00 94.44 602 LEU A C 1
ATOM 4604 O O . LEU A 1 602 ? -7.144 -5.951 19.805 1.00 94.44 602 LEU A O 1
ATOM 4608 N N . GLY A 1 603 ? -7.336 -5.613 22.010 1.00 96.38 603 GLY A N 1
ATOM 4609 C CA . GLY A 1 603 ? -5.939 -5.218 22.208 1.00 96.38 603 GLY A CA 1
ATOM 4610 C C . GLY A 1 603 ? -4.958 -6.336 21.849 1.00 96.38 603 GLY A C 1
ATOM 4611 O O . GLY A 1 603 ? -3.957 -6.089 21.174 1.00 96.38 603 GLY A O 1
ATOM 4612 N N . GLN A 1 604 ? -5.277 -7.583 22.219 1.00 96.75 604 GLN A N 1
ATOM 4613 C CA . GLN A 1 604 ? -4.483 -8.751 21.826 1.00 96.75 604 GLN A CA 1
ATOM 4614 C C . GLN A 1 604 ? -4.503 -8.975 20.308 1.00 96.75 604 GLN A C 1
ATOM 4616 O O . GLN A 1 604 ? -3.476 -9.346 19.744 1.00 96.75 604 GLN A O 1
ATOM 4621 N N . ALA A 1 605 ? -5.630 -8.714 19.639 1.00 97.94 605 ALA A N 1
ATOM 4622 C CA . ALA A 1 605 ? -5.732 -8.811 18.186 1.00 97.94 605 ALA A CA 1
ATOM 4623 C C . ALA A 1 605 ? -4.854 -7.777 17.468 1.00 97.94 605 ALA A C 1
ATOM 4625 O O . ALA A 1 605 ? -4.118 -8.148 16.555 1.00 97.94 605 ALA A O 1
ATOM 4626 N N . PHE A 1 606 ? -4.851 -6.515 17.916 1.00 98.12 606 PHE A N 1
ATOM 4627 C CA . PHE A 1 606 ? -3.931 -5.495 17.390 1.00 98.12 606 PHE A CA 1
ATOM 4628 C C . PHE A 1 606 ? -2.465 -5.875 17.613 1.00 98.12 606 PHE A C 1
ATOM 4630 O O . PHE A 1 606 ? -1.656 -5.759 16.695 1.00 98.12 606 PHE A O 1
ATOM 4637 N N . PHE A 1 607 ? -2.133 -6.367 18.811 1.00 98.31 607 PHE A N 1
ATOM 4638 C CA . PHE A 1 607 ? -0.782 -6.823 19.139 1.00 98.31 607 PHE A CA 1
ATOM 4639 C C . PHE A 1 607 ? -0.342 -7.967 18.213 1.00 98.31 607 PHE A C 1
ATOM 4641 O O . PHE A 1 607 ? 0.732 -7.904 17.617 1.00 98.31 607 PHE A O 1
ATOM 4648 N N . ALA A 1 608 ? -1.186 -8.994 18.062 1.00 98.06 608 ALA A N 1
ATOM 4649 C CA . ALA A 1 608 ? -0.906 -10.150 17.218 1.00 98.06 608 ALA A CA 1
ATOM 4650 C C . ALA A 1 608 ? -0.771 -9.750 15.746 1.00 98.06 608 ALA A C 1
ATOM 4652 O O . ALA A 1 608 ? 0.201 -10.126 15.106 1.00 98.06 608 ALA A O 1
ATOM 4653 N N . SER A 1 609 ? -1.700 -8.947 15.225 1.00 98.31 609 SER A N 1
ATOM 4654 C CA . SER A 1 609 ? -1.699 -8.509 13.827 1.00 98.31 609 SER A CA 1
ATOM 4655 C C . SER A 1 609 ? -0.460 -7.677 13.470 1.00 98.31 609 SER A C 1
ATOM 4657 O O . SER A 1 609 ? 0.185 -7.942 12.456 1.00 98.31 609 SER A O 1
ATOM 4659 N N . ALA A 1 610 ? -0.056 -6.737 14.334 1.00 98.00 610 ALA A N 1
ATOM 4660 C CA . ALA A 1 610 ? 1.158 -5.944 14.129 1.00 98.00 610 ALA A CA 1
ATOM 4661 C C . ALA A 1 610 ? 2.433 -6.807 14.157 1.00 98.00 610 ALA A C 1
ATOM 4663 O O . ALA A 1 610 ? 3.327 -6.614 13.332 1.00 98.00 610 ALA A O 1
ATOM 4664 N N . LEU A 1 611 ? 2.510 -7.787 15.065 1.00 98.00 611 LEU A N 1
ATOM 4665 C CA . LEU A 1 611 ? 3.655 -8.696 15.135 1.00 98.00 611 LEU A CA 1
ATOM 4666 C C . LEU A 1 611 ? 3.698 -9.660 13.942 1.00 98.00 611 LEU A C 1
ATOM 4668 O O . LEU A 1 611 ? 4.768 -9.883 13.382 1.00 98.00 611 LEU A O 1
ATOM 4672 N N . VAL A 1 612 ? 2.546 -10.184 13.513 1.00 98.12 612 VAL A N 1
ATOM 4673 C CA . VAL A 1 612 ? 2.427 -10.977 12.281 1.00 98.12 612 VAL A CA 1
ATOM 4674 C C . VAL A 1 612 ? 2.952 -10.171 11.100 1.00 98.12 612 VAL A C 1
ATOM 4676 O O . VAL A 1 612 ? 3.808 -10.677 10.385 1.00 98.12 612 VAL A O 1
ATOM 4679 N N . ALA A 1 613 ? 2.508 -8.920 10.931 1.00 97.56 613 ALA A N 1
ATOM 4680 C CA . ALA A 1 613 ? 2.961 -8.048 9.849 1.00 97.56 613 ALA A CA 1
ATOM 4681 C C . ALA A 1 613 ? 4.488 -7.845 9.858 1.00 97.56 613 ALA A C 1
ATOM 4683 O O . ALA A 1 613 ? 5.116 -7.954 8.806 1.00 97.56 613 ALA A O 1
ATOM 4684 N N . LEU A 1 614 ? 5.100 -7.628 11.029 1.00 96.94 614 LEU A N 1
ATOM 4685 C CA . LEU A 1 614 ? 6.559 -7.533 11.171 1.00 96.94 614 LEU A CA 1
ATOM 4686 C C . LEU A 1 614 ? 7.271 -8.832 10.767 1.00 96.94 614 LEU A C 1
ATOM 4688 O O . LEU A 1 614 ? 8.257 -8.794 10.033 1.00 96.94 614 LEU A O 1
ATOM 4692 N N . VAL A 1 615 ? 6.776 -9.988 11.212 1.00 96.94 615 VAL A N 1
ATOM 4693 C CA . VAL A 1 615 ? 7.409 -11.281 10.910 1.00 96.94 615 VAL A CA 1
ATOM 4694 C C . VAL A 1 615 ? 7.276 -11.625 9.427 1.00 96.94 615 VAL A C 1
ATOM 4696 O O . VAL A 1 615 ? 8.266 -11.965 8.781 1.00 96.94 615 VAL A O 1
ATOM 4699 N N . ILE A 1 616 ? 6.080 -11.500 8.846 1.00 95.38 616 ILE A N 1
ATOM 4700 C CA . ILE A 1 616 ? 5.867 -11.846 7.433 1.00 95.38 616 ILE A CA 1
ATOM 4701 C C . ILE A 1 616 ? 6.542 -10.861 6.474 1.00 95.38 616 ILE A C 1
ATOM 4703 O O . ILE A 1 616 ? 6.861 -11.261 5.356 1.00 95.38 616 ILE A O 1
ATOM 4707 N N . SER A 1 617 ? 6.839 -9.633 6.913 1.00 95.69 617 SER A N 1
ATOM 4708 C CA . SER A 1 617 ? 7.649 -8.660 6.159 1.00 95.69 617 SER A CA 1
ATOM 4709 C C . SER A 1 617 ? 9.080 -9.148 5.895 1.00 95.69 617 SER A C 1
ATOM 4711 O O . SER A 1 617 ? 9.710 -8.705 4.943 1.00 95.69 617 SER A O 1
ATOM 4713 N N . ALA A 1 618 ? 9.587 -10.123 6.658 1.00 92.94 618 ALA A N 1
ATOM 4714 C CA . ALA A 1 618 ? 10.847 -10.799 6.331 1.00 92.94 618 ALA A CA 1
ATOM 4715 C C . ALA A 1 618 ? 10.701 -11.846 5.208 1.00 92.94 618 ALA A C 1
ATOM 4717 O O . ALA A 1 618 ? 11.697 -12.357 4.702 1.00 92.94 618 ALA A O 1
ATOM 4718 N N . THR A 1 619 ? 9.470 -12.212 4.838 1.00 87.88 619 THR A N 1
ATOM 4719 C CA . THR A 1 619 ? 9.190 -13.301 3.887 1.00 87.88 619 THR A CA 1
ATOM 4720 C C . THR A 1 619 ? 8.781 -12.824 2.496 1.00 87.88 619 THR A C 1
ATOM 4722 O O . THR A 1 619 ? 8.832 -13.639 1.570 1.00 87.88 619 THR A O 1
ATOM 4725 N N . PHE A 1 620 ? 8.346 -11.568 2.366 1.00 88.62 620 PHE A N 1
ATOM 4726 C CA . PHE A 1 620 ? 8.049 -10.883 1.106 1.00 88.62 620 PHE A CA 1
ATOM 4727 C C . PHE A 1 620 ? 8.041 -9.358 1.305 1.00 88.62 620 PHE A C 1
ATOM 4729 O O . PHE A 1 620 ? 8.006 -8.872 2.437 1.00 88.62 620 PHE A O 1
ATOM 4736 N N . ASP A 1 621 ? 8.074 -8.606 0.212 1.00 89.12 621 ASP A N 1
ATOM 4737 C CA . ASP A 1 621 ? 8.015 -7.143 0.136 1.00 89.12 621 ASP A CA 1
ATOM 4738 C C . ASP A 1 621 ? 6.587 -6.610 0.358 1.00 89.12 621 ASP A C 1
ATOM 4740 O O . ASP A 1 621 ? 5.892 -6.158 -0.548 1.00 89.12 621 ASP A O 1
ATOM 4744 N N . THR A 1 622 ? 6.123 -6.710 1.605 1.00 93.25 622 THR A N 1
ATOM 4745 C CA . THR A 1 622 ? 4.746 -6.427 2.041 1.00 93.25 622 THR A CA 1
ATOM 4746 C C . THR A 1 622 ? 4.175 -5.085 1.585 1.00 93.25 622 THR A C 1
ATOM 4748 O O . THR A 1 622 ? 2.985 -5.018 1.275 1.00 93.25 622 THR A O 1
ATOM 4751 N N . LEU A 1 623 ? 4.978 -4.021 1.548 1.00 93.62 623 LEU A N 1
ATOM 4752 C CA . LEU A 1 623 ? 4.511 -2.672 1.222 1.00 93.62 623 LEU A CA 1
ATOM 4753 C C . LEU A 1 623 ? 4.390 -2.412 -0.286 1.00 93.62 623 LEU A C 1
ATOM 4755 O O . LEU A 1 623 ? 3.710 -1.459 -0.668 1.00 93.62 623 LEU A O 1
ATOM 4759 N N . SER A 1 624 ? 4.964 -3.274 -1.131 1.00 89.06 624 SER A N 1
ATOM 4760 C CA . SER A 1 624 ? 4.770 -3.248 -2.589 1.00 89.06 624 SER A CA 1
ATOM 4761 C C . SER A 1 624 ? 3.355 -3.675 -3.000 1.00 89.06 624 SER A C 1
ATOM 4763 O O . SER A 1 624 ? 2.915 -3.399 -4.114 1.00 89.06 624 SER A O 1
ATOM 4765 N N . PHE A 1 625 ? 2.632 -4.353 -2.102 1.00 90.50 625 PHE A N 1
ATOM 4766 C CA . PHE A 1 625 ? 1.306 -4.919 -2.338 1.00 90.50 625 PHE A CA 1
ATOM 4767 C C . PHE A 1 625 ? 0.198 -3.976 -1.824 1.00 90.50 625 PHE A C 1
ATOM 4769 O O . PHE A 1 625 ? 0.054 -3.816 -0.606 1.00 90.50 625 PHE A O 1
ATOM 4776 N N . PRO A 1 626 ? -0.597 -3.329 -2.706 1.00 90.81 626 PRO A N 1
ATOM 4777 C CA . PRO A 1 626 ? -1.471 -2.219 -2.312 1.00 90.81 626 PRO A CA 1
ATOM 4778 C C . PRO A 1 626 ? -2.566 -2.570 -1.296 1.00 90.81 626 PRO A C 1
ATOM 4780 O O . PRO A 1 626 ? -2.860 -1.755 -0.418 1.00 90.81 626 PRO A O 1
ATOM 4783 N N . MET A 1 627 ? -3.175 -3.759 -1.386 1.00 95.06 627 MET A N 1
ATOM 4784 C CA . MET A 1 627 ? -4.229 -4.184 -0.458 1.00 95.06 627 MET A CA 1
ATOM 4785 C C . MET A 1 627 ? -3.636 -4.438 0.927 1.00 95.06 627 MET A C 1
ATOM 4787 O O . MET A 1 627 ? -4.179 -3.953 1.923 1.00 95.06 627 MET A O 1
ATOM 4791 N N . PHE A 1 628 ? -2.499 -5.142 0.986 1.00 96.38 628 PHE A N 1
ATOM 4792 C CA . PHE A 1 628 ? -1.805 -5.397 2.248 1.00 96.38 628 PHE A CA 1
ATOM 4793 C C . PHE A 1 628 ? -1.320 -4.098 2.888 1.00 96.38 628 PHE A C 1
ATOM 4795 O O . PHE A 1 628 ? -1.652 -3.838 4.045 1.00 96.38 628 PHE A O 1
ATOM 4802 N N . ALA A 1 629 ? -0.592 -3.258 2.145 1.00 95.88 629 ALA A N 1
ATOM 4803 C CA . ALA A 1 629 ? -0.090 -1.979 2.642 1.00 95.88 629 ALA A CA 1
ATOM 4804 C C . ALA A 1 629 ? -1.241 -1.100 3.157 1.00 95.88 629 ALA A C 1
ATOM 4806 O O . ALA A 1 629 ? -1.202 -0.596 4.281 1.00 95.88 629 ALA A O 1
ATOM 4807 N N . GLY A 1 630 ? -2.314 -0.987 2.374 1.00 96.31 630 GLY A N 1
ATOM 4808 C CA . GLY A 1 630 ? -3.514 -0.248 2.737 1.00 96.31 630 GLY A CA 1
ATOM 4809 C C . GLY A 1 630 ? -4.140 -0.694 4.056 1.00 96.31 630 GLY A C 1
ATOM 4810 O O . GLY A 1 630 ? -4.357 0.108 4.970 1.00 96.31 630 GLY A O 1
ATOM 4811 N N . VAL A 1 631 ? -4.408 -1.993 4.190 1.00 98.12 631 VAL A N 1
ATOM 4812 C CA . VAL A 1 631 ? -5.020 -2.543 5.406 1.00 98.12 631 VAL A CA 1
ATOM 4813 C C . VAL A 1 631 ? -4.058 -2.495 6.591 1.00 98.12 631 VAL A C 1
ATOM 4815 O O . VAL A 1 631 ? -4.494 -2.187 7.699 1.00 98.12 631 VAL A O 1
ATOM 4818 N N . PHE A 1 632 ? -2.759 -2.696 6.376 1.00 97.94 632 PHE A N 1
ATOM 4819 C CA . PHE A 1 632 ? -1.733 -2.551 7.406 1.00 97.94 632 PHE A CA 1
ATOM 4820 C C . PHE A 1 632 ? -1.738 -1.144 8.021 1.00 97.94 632 PHE A C 1
ATOM 4822 O O . PHE A 1 632 ? -1.929 -1.016 9.233 1.00 97.94 632 PHE A O 1
ATOM 4829 N N . PHE A 1 633 ? -1.624 -0.084 7.212 1.00 98.31 633 PHE A N 1
ATOM 4830 C CA . PHE A 1 633 ? -1.643 1.299 7.711 1.00 98.31 633 PHE A CA 1
ATOM 4831 C C . PHE A 1 633 ? -2.986 1.683 8.348 1.00 98.31 633 PHE A C 1
ATOM 4833 O O . PHE A 1 633 ? -3.016 2.409 9.348 1.00 98.31 633 PHE A O 1
ATOM 4840 N N . LEU A 1 634 ? -4.101 1.156 7.832 1.00 98.31 634 LEU A N 1
ATOM 4841 C CA . LEU A 1 634 ? -5.421 1.338 8.436 1.00 98.31 634 LEU A CA 1
ATOM 4842 C C . LEU A 1 634 ? -5.511 0.681 9.821 1.00 98.31 634 LEU A C 1
ATOM 4844 O O . LEU A 1 634 ? -5.995 1.316 10.756 1.00 98.31 634 LEU A O 1
ATOM 4848 N N . LEU A 1 635 ? -5.046 -0.561 9.980 1.00 98.38 635 LEU A N 1
ATOM 4849 C CA . LEU A 1 635 ? -5.053 -1.281 11.261 1.00 98.38 635 LEU A CA 1
ATOM 4850 C C . LEU A 1 635 ? -4.141 -0.614 12.292 1.00 98.38 635 LEU A C 1
ATOM 4852 O O . LEU A 1 635 ? -4.509 -0.458 13.455 1.00 98.38 635 LEU A O 1
ATOM 4856 N N . LEU A 1 636 ? -2.973 -0.171 11.847 1.00 97.62 636 LEU A N 1
ATOM 4857 C CA . LEU A 1 636 ? -2.024 0.614 12.620 1.00 97.62 636 LEU A CA 1
ATOM 4858 C C . LEU A 1 636 ? -2.653 1.904 13.177 1.00 97.62 636 LEU A C 1
ATOM 4860 O O . LEU A 1 636 ? -2.559 2.185 14.377 1.00 97.62 636 LEU A O 1
ATOM 4864 N N . GLY A 1 637 ? -3.350 2.660 12.328 1.00 97.19 637 GLY A N 1
ATOM 4865 C CA . GLY A 1 637 ? -4.092 3.845 12.746 1.00 97.19 637 GLY A CA 1
ATOM 4866 C C . GLY A 1 637 ? -5.295 3.522 13.643 1.00 97.19 637 GLY A C 1
ATOM 4867 O O . GLY A 1 637 ? -5.473 4.164 14.677 1.00 97.19 637 GLY A O 1
ATOM 4868 N N . ALA A 1 638 ? -6.062 2.473 13.328 1.00 97.56 638 ALA A N 1
ATOM 4869 C CA . ALA A 1 638 ? -7.189 1.998 14.136 1.00 97.56 638 ALA A CA 1
ATOM 4870 C C . ALA A 1 638 ? -6.765 1.584 15.557 1.00 97.56 638 ALA A C 1
ATOM 4872 O O . ALA A 1 638 ? -7.460 1.909 16.523 1.00 97.56 638 ALA A O 1
ATOM 4873 N N . GLY A 1 639 ? -5.607 0.934 15.704 1.00 96.75 639 GLY A N 1
ATOM 4874 C CA . GLY A 1 639 ? -5.021 0.610 17.006 1.00 96.75 639 GLY A CA 1
ATOM 4875 C C . GLY A 1 639 ? -4.645 1.866 17.797 1.00 96.75 639 GLY A C 1
ATOM 4876 O O . GLY A 1 639 ? -4.911 1.945 18.996 1.00 96.75 639 GLY A O 1
ATOM 4877 N N . GLY A 1 640 ? -4.106 2.890 17.128 1.00 95.44 640 GLY A N 1
ATOM 4878 C CA . GLY A 1 640 ? -3.848 4.198 17.740 1.00 95.44 640 GLY A CA 1
ATOM 4879 C C . GLY A 1 640 ? -5.122 4.891 18.243 1.00 95.44 640 GLY A C 1
ATOM 4880 O O . GLY A 1 640 ? -5.135 5.422 19.355 1.00 95.44 640 GLY A O 1
ATOM 4881 N N . SER A 1 641 ? -6.209 4.845 17.467 1.00 95.38 641 SER A N 1
ATOM 4882 C CA . SER A 1 641 ? -7.519 5.383 17.871 1.00 95.38 641 SER A CA 1
ATOM 4883 C C . SER A 1 641 ? -8.109 4.624 19.051 1.00 95.38 641 SER A C 1
ATOM 4885 O O . SER A 1 641 ? -8.550 5.239 20.018 1.00 95.38 641 SER A O 1
ATOM 4887 N N . CYS A 1 642 ? -8.075 3.289 19.000 1.00 95.56 642 CYS A N 1
ATOM 4888 C CA . CYS A 1 642 ? -8.576 2.428 20.068 1.00 95.56 642 CYS A CA 1
ATOM 4889 C C . CYS A 1 642 ? -7.858 2.713 21.393 1.00 95.56 642 CYS A C 1
ATOM 4891 O O . CYS A 1 642 ? -8.515 2.920 22.412 1.00 95.56 642 CYS A O 1
ATOM 4893 N N . LEU A 1 643 ? -6.525 2.830 21.373 1.00 95.38 643 LEU A N 1
ATOM 4894 C CA . LEU A 1 643 ? -5.754 3.203 22.559 1.00 95.38 643 LEU A CA 1
ATOM 4895 C C . LEU A 1 643 ? -6.141 4.589 23.093 1.00 95.38 643 LEU A C 1
ATOM 4897 O O . LEU A 1 643 ? -6.243 4.763 24.307 1.00 95.38 643 LEU A O 1
ATOM 4901 N N . GLY A 1 644 ? -6.359 5.563 22.204 1.00 93.69 644 GLY A N 1
ATOM 4902 C CA . GLY A 1 644 ? -6.827 6.899 22.576 1.00 93.69 644 GLY A CA 1
ATOM 4903 C C . GLY A 1 644 ? -8.167 6.861 23.314 1.00 93.69 644 GLY A C 1
ATOM 4904 O O . GLY A 1 644 ? -8.282 7.436 24.395 1.00 93.69 644 GLY A O 1
ATOM 4905 N N . PHE A 1 645 ? -9.145 6.117 22.787 1.00 93.12 645 PHE A N 1
ATOM 4906 C CA . PHE A 1 645 ? -10.459 5.961 23.421 1.00 93.12 645 PHE A CA 1
ATOM 4907 C C . PHE A 1 645 ? -10.374 5.251 24.776 1.00 93.12 645 PHE A C 1
ATOM 4909 O O . PHE A 1 645 ? -10.903 5.763 25.758 1.00 93.12 645 PHE A O 1
ATOM 4916 N N . VAL A 1 646 ? -9.627 4.146 24.868 1.00 92.88 646 VAL A N 1
ATOM 4917 C CA . VAL A 1 646 ? -9.446 3.406 26.133 1.00 92.88 646 VAL A CA 1
ATOM 4918 C C . VAL A 1 646 ? -8.764 4.269 27.202 1.00 92.88 646 VAL A C 1
ATOM 4920 O O . VAL A 1 646 ? -9.135 4.215 28.375 1.00 92.88 646 VAL A O 1
ATOM 4923 N N . ARG A 1 647 ? -7.786 5.104 26.822 1.00 91.88 647 ARG A N 1
ATOM 4924 C CA . ARG A 1 647 ? -7.167 6.074 27.743 1.00 91.88 647 ARG A CA 1
ATOM 4925 C C . ARG A 1 647 ? -8.163 7.137 28.199 1.00 91.88 647 ARG A C 1
ATOM 4927 O O . ARG A 1 647 ? -8.231 7.411 29.394 1.00 91.88 647 ARG A O 1
ATOM 4934 N N . GLY A 1 648 ? -8.953 7.685 27.276 1.00 88.62 648 GLY A N 1
ATOM 4935 C CA . GLY A 1 648 ? -9.983 8.677 27.587 1.00 88.62 648 GLY A CA 1
ATOM 4936 C C . GLY A 1 648 ? -11.038 8.147 28.561 1.00 88.62 648 GLY A C 1
ATOM 4937 O O . GLY A 1 648 ? -11.359 8.815 29.541 1.00 88.62 648 GLY A O 1
ATOM 4938 N N . GLU A 1 649 ? -11.516 6.919 28.357 1.00 87.50 649 GLU A N 1
ATOM 4939 C CA . GLU A 1 649 ? -12.443 6.248 29.277 1.00 87.50 649 GLU A CA 1
ATOM 4940 C C . GLU A 1 649 ? -11.816 6.014 30.659 1.00 87.50 649 GLU A C 1
ATOM 4942 O O . GLU A 1 649 ? -12.446 6.263 31.691 1.00 87.50 649 GLU A O 1
ATOM 4947 N N . ALA A 1 650 ? -10.553 5.575 30.702 1.00 85.06 650 ALA A N 1
ATOM 4948 C CA . ALA A 1 650 ? -9.836 5.366 31.956 1.00 85.06 650 ALA A CA 1
ATOM 4949 C C . ALA A 1 650 ? -9.639 6.676 32.742 1.00 85.06 650 ALA A C 1
ATOM 4951 O O . ALA A 1 650 ? -9.791 6.676 33.966 1.00 85.06 650 ALA A O 1
ATOM 4952 N N . GLU A 1 651 ? -9.329 7.781 32.062 1.00 86.19 651 GLU A N 1
ATOM 4953 C CA . GLU A 1 651 ? -9.200 9.114 32.662 1.00 86.19 651 GLU A CA 1
ATOM 4954 C C . GLU A 1 651 ? -10.544 9.663 33.147 1.00 86.19 651 GLU A C 1
ATOM 4956 O O . GLU A 1 651 ? -10.631 10.143 34.279 1.00 86.19 651 GLU A O 1
ATOM 4961 N N . ALA A 1 652 ? -11.602 9.552 32.339 1.00 85.38 652 ALA A N 1
ATOM 4962 C CA . ALA A 1 652 ? -12.948 9.983 32.715 1.00 85.38 652 ALA A CA 1
ATOM 4963 C C . ALA A 1 652 ? -13.426 9.265 33.984 1.00 85.38 652 ALA A C 1
ATOM 4965 O O . ALA A 1 652 ? -13.911 9.896 34.922 1.00 85.38 652 ALA A O 1
ATOM 4966 N N . ALA A 1 653 ? -13.197 7.956 34.065 1.00 82.19 653 ALA A N 1
ATOM 4967 C CA . ALA A 1 653 ? -13.555 7.183 35.241 1.00 82.19 653 ALA A CA 1
ATOM 4968 C C . ALA A 1 653 ? -12.671 7.468 36.468 1.00 82.19 653 ALA A C 1
ATOM 4970 O O . ALA A 1 653 ? -13.144 7.315 37.589 1.00 82.19 653 ALA A O 1
ATOM 4971 N N . ARG A 1 654 ? -11.407 7.887 36.296 1.00 82.56 654 ARG A N 1
ATOM 4972 C CA . ARG A 1 654 ? -10.586 8.385 37.419 1.00 82.56 654 ARG A CA 1
ATOM 4973 C C . ARG A 1 654 ? -11.130 9.706 37.963 1.00 82.56 654 ARG A C 1
ATOM 4975 O O . ARG A 1 654 ? -11.143 9.893 39.173 1.00 82.56 654 ARG A O 1
ATOM 4982 N N . ARG A 1 655 ? -11.594 10.600 37.082 1.00 83.94 655 ARG A N 1
ATOM 4983 C CA . ARG A 1 655 ? -12.184 11.896 37.465 1.00 83.94 655 ARG A CA 1
ATOM 4984 C C . ARG A 1 655 ? -13.542 11.759 38.152 1.00 83.94 655 ARG A C 1
ATOM 4986 O O . ARG A 1 655 ? -13.852 12.576 39.005 1.00 83.94 655 ARG A O 1
ATOM 4993 N N . ALA A 1 656 ? -14.326 10.739 37.803 1.00 79.69 656 ALA A N 1
ATOM 4994 C CA . ALA A 1 656 ? -15.640 10.495 38.401 1.00 79.69 656 ALA A CA 1
ATOM 4995 C C . ALA A 1 656 ? -15.592 10.083 39.892 1.00 79.69 656 ALA A C 1
ATOM 4997 O O . ALA A 1 656 ? -16.621 10.137 40.558 1.00 79.69 656 ALA A O 1
ATOM 4998 N N . GLY A 1 657 ? -14.419 9.711 40.427 1.00 68.50 657 GLY A N 1
ATOM 4999 C CA . GLY A 1 657 ? -14.254 9.278 41.819 1.00 68.50 657 GLY A CA 1
ATOM 5000 C C . GLY A 1 657 ? -14.948 7.940 42.144 1.00 68.50 657 GLY A C 1
ATOM 5001 O O . GLY A 1 657 ? -15.618 7.354 41.292 1.00 68.50 657 GLY A O 1
ATOM 5002 N N . PRO A 1 658 ? -14.775 7.398 43.365 1.00 66.94 658 PRO A N 1
ATOM 5003 C CA . PRO A 1 658 ? -15.574 6.270 43.837 1.00 66.94 658 PRO A CA 1
ATOM 5004 C C . PRO A 1 658 ? -17.036 6.712 43.979 1.00 66.94 658 PRO A C 1
ATOM 5006 O O . PRO A 1 658 ? -17.297 7.772 44.546 1.00 66.94 658 PRO A O 1
ATOM 5009 N N . ALA A 1 659 ? -17.990 5.903 43.507 1.00 61.78 659 ALA A N 1
ATOM 5010 C CA . ALA A 1 659 ? -19.405 6.152 43.776 1.00 61.78 659 ALA A CA 1
ATOM 5011 C C . ALA A 1 659 ? -19.624 6.298 45.299 1.00 61.78 659 ALA A C 1
ATOM 5013 O O . ALA A 1 659 ? -19.043 5.509 46.057 1.00 61.78 659 ALA A O 1
ATOM 5014 N N . PRO A 1 660 ? -20.417 7.282 45.771 1.00 56.22 660 PRO A N 1
ATOM 5015 C CA . PRO A 1 660 ? -20.714 7.404 47.191 1.00 56.22 660 PRO A CA 1
ATOM 5016 C C . PRO A 1 660 ? -21.308 6.082 47.677 1.00 56.22 660 PRO A C 1
ATOM 5018 O O . PRO A 1 660 ? -22.237 5.551 47.064 1.00 56.22 660 PRO A O 1
ATOM 5021 N N . ARG A 1 661 ? -20.735 5.522 48.753 1.00 55.34 661 ARG A N 1
ATOM 5022 C CA . ARG A 1 661 ? -21.292 4.328 49.398 1.00 55.34 661 ARG A CA 1
ATOM 5023 C C . ARG A 1 661 ? -22.768 4.616 49.696 1.00 55.34 661 ARG A C 1
ATOM 5025 O O . ARG A 1 661 ? -23.043 5.697 50.226 1.00 55.34 661 ARG A O 1
ATOM 5032 N N . PRO A 1 662 ? -23.707 3.709 49.364 1.00 58.16 662 PRO A N 1
ATOM 5033 C CA . PRO A 1 662 ? -25.076 3.870 49.822 1.00 58.16 662 PRO A CA 1
ATOM 5034 C C . PRO A 1 662 ? -25.020 4.039 51.339 1.00 58.16 662 PRO A C 1
ATOM 5036 O O . PRO A 1 662 ? -24.411 3.216 52.025 1.00 58.16 662 PRO A O 1
ATOM 5039 N N . ARG A 1 663 ? -25.561 5.157 51.841 1.00 51.88 663 ARG A N 1
ATOM 5040 C CA . ARG A 1 663 ? -25.735 5.367 53.277 1.00 51.88 663 ARG A CA 1
ATOM 5041 C C . ARG A 1 663 ? -26.580 4.196 53.761 1.00 51.88 663 ARG A C 1
ATOM 5043 O O . ARG A 1 663 ? -27.760 4.120 53.435 1.00 51.88 663 ARG A O 1
ATOM 5050 N N . THR A 1 664 ? -25.959 3.259 54.468 1.00 53.78 664 THR A N 1
ATOM 5051 C CA . THR A 1 664 ? -26.693 2.343 55.334 1.00 53.78 664 THR A CA 1
ATOM 5052 C C . THR A 1 664 ? -27.554 3.218 56.241 1.00 53.78 664 THR A C 1
ATOM 5054 O O . THR A 1 664 ? -27.000 4.153 56.828 1.00 53.78 664 THR A O 1
ATOM 5057 N N . PRO A 1 665 ? -28.878 3.003 56.307 1.00 55.56 665 PRO A N 1
ATOM 5058 C CA . PRO A 1 665 ? -29.698 3.680 57.295 1.00 55.56 665 PRO A CA 1
ATOM 5059 C C . PRO A 1 665 ? -29.091 3.390 58.665 1.00 55.56 665 PRO A C 1
ATOM 5061 O O . PRO A 1 665 ? -28.818 2.235 58.992 1.00 55.56 665 PRO A O 1
ATOM 5064 N N . ASP A 1 666 ? -28.807 4.453 59.402 1.00 48.50 666 ASP A N 1
ATOM 5065 C CA . ASP A 1 666 ? -28.417 4.389 60.802 1.00 48.50 666 ASP A CA 1
ATOM 5066 C C . ASP A 1 666 ? -29.530 3.642 61.563 1.00 48.50 666 ASP A C 1
ATOM 5068 O O . ASP A 1 666 ? -30.698 4.014 61.399 1.00 48.50 666 ASP A O 1
ATOM 5072 N N . PRO A 1 667 ? -29.248 2.565 62.319 1.00 50.28 667 PRO A N 1
ATOM 5073 C CA . PRO A 1 667 ? -30.254 1.909 63.142 1.00 50.28 667 PRO A CA 1
ATOM 5074 C C . PRO A 1 667 ? -30.551 2.799 64.353 1.00 50.28 667 PRO A C 1
ATOM 5076 O O . PRO A 1 667 ? -30.063 2.571 65.457 1.00 50.28 667 PRO A O 1
ATOM 5079 N N . SER A 1 668 ? -31.341 3.847 64.141 1.00 50.97 668 SER A N 1
ATOM 5080 C CA . SER A 1 668 ? -31.856 4.682 65.213 1.00 50.97 668 SER A CA 1
ATOM 5081 C C . SER A 1 668 ? -33.153 4.081 65.772 1.00 50.97 668 SER A C 1
ATOM 5083 O O . SER A 1 668 ? -34.146 3.908 65.073 1.00 50.97 668 SER A O 1
ATOM 5085 N N . HIS A 1 669 ? -33.097 3.781 67.073 1.00 50.22 669 HIS A N 1
ATOM 5086 C CA . HIS A 1 669 ? -34.211 3.596 68.009 1.00 50.22 669 HIS A CA 1
ATOM 5087 C C . HIS A 1 669 ? -35.153 2.394 67.806 1.00 50.22 669 HIS A C 1
ATOM 5089 O O . HIS A 1 669 ? -36.271 2.530 67.317 1.00 50.22 669 HIS A O 1
ATOM 5095 N N . LEU A 1 670 ? -34.769 1.243 68.369 1.00 44.50 670 LEU A N 1
ATOM 5096 C CA . LEU A 1 670 ? -35.739 0.387 69.060 1.00 44.50 670 LEU A CA 1
ATOM 5097 C C . LEU A 1 670 ? -35.792 0.837 70.524 1.00 44.50 670 LEU A C 1
ATOM 5099 O O . LEU A 1 670 ? -34.884 0.562 71.305 1.00 44.50 670 LEU A O 1
ATOM 5103 N N . VAL A 1 671 ? -36.829 1.613 70.834 1.00 49.91 671 VAL A N 1
ATOM 5104 C CA . VAL A 1 671 ? -37.301 1.898 72.192 1.00 49.91 671 VAL A CA 1
ATOM 5105 C C . VAL A 1 671 ? -38.081 0.676 72.690 1.00 49.91 671 VAL A C 1
ATOM 5107 O O . VAL A 1 671 ? -38.778 0.031 71.909 1.00 49.91 671 VAL A O 1
ATOM 5110 N N . GLU A 1 672 ? -37.903 0.380 73.976 1.00 44.78 672 GLU A N 1
ATOM 5111 C CA . GLU A 1 672 ? -38.578 -0.635 74.796 1.00 44.78 672 GLU A CA 1
ATOM 5112 C C . GLU A 1 672 ? -40.091 -0.752 74.551 1.00 44.78 672 GLU A C 1
ATOM 5114 O O . GLU A 1 672 ? -40.773 0.273 74.520 1.00 44.78 672 GLU A O 1
ATOM 5119 N N . ILE A 1 673 ? -40.595 -1.997 74.495 1.00 45.22 673 ILE A N 1
ATOM 5120 C CA . ILE A 1 673 ? -41.758 -2.491 75.266 1.00 45.22 673 ILE A CA 1
ATOM 5121 C C . ILE A 1 673 ? -41.464 -3.933 75.683 1.00 45.22 673 ILE A C 1
ATOM 5123 O O . ILE A 1 673 ? -41.051 -4.717 74.795 1.00 45.22 673 ILE A O 1
#

InterPro domains:
  IPR007016 O-antigen ligase-related domain [PF04932] (447-577)
  IPR051533 O-antigen ligase-like [PTHR37422] (237-661)

Sequence (673 aa):
MSIAEIFRVLAGRWYVMVPLTLLSLLAGGYLYTTVPVTYESQSQLALLNSSKVAKPAPSYGNPLAYASGSLIGTADVLIRALQSAETARLLQGRGITDEYGVDFAAQAEGPLLTLTVKGEDKDKVLEETRKITDYASEQLRVLQDEARVPEGYYVRSARIVPPQKPVSQPKSRYQKVAAVVVFGITSAFLLSFVIETWAAARRRTRGLPPRPVPAPRPGAGRLRTLLTRPLDATAVLTGYLALALFLPSNLALPALGGAGTPANVFALLGLFWYLATWCGGRIAPAPGTRTMRTVMLLLAVTVLLSYVANQDRISSQKEILAADRGLIVLLVWVSLVVLTTAGIQDRARLDVLMRRLVVMGSVVALLGLYDFFTGTNIADSLRIPGLNSSVANVAVLDRGSFTRPRSLTAHPLEFSGMLAILLPFAIAQAFDPARAHLKKWKLWAPVVLLGGGLPLTVSRTSIIGLLVVVLIMVPRWKPQRRWTAIGILFGAVAVFKVLVPGLIGTITTLFSGSLNNADSSTQARTIKYPKIAEYFLQDPVFGRGFGTFTPERYFFTDNQYLLTLAELGALGVLVLLVLGLTGVHNGGAIRRLARHESDRELGQAFFASALVALVISATFDTLSFPMFAGVFFLLLGAGGSCLGFVRGEAEAARRAGPAPRPRTPDPSHLVEI